Protein AF-A0A5C1ANR0-F1 (afdb_monomer_lite)

Organism: NCBI:txid2598579

Secondary structure (DSSP, 8-state):
---GGG--PPPPS--HHHHHHHHHHHTT----S-TT-HHHHHHHHHHHHHHHHHHHHHTT-GGGT----TTT----PPPTT--HHHHHHHHHTT-----TT-SSPPPHHHHHHHHHHHHHHHHHHHHHHS-TT--TTSPPP---HHHHHHHHHHHHHHGGG--GGGHHHHHHHHH-TTS-HHHHHHHHHHHHHHHHPPPTTTTT-TTS---SS-HHHHHHHHHHHHHHHH--SPSS----PPPPPPPPP----PPP--------------------HHHHHHHHHHHHHHHHHHHT--SS-EE-TTT--EE-HHHHHHHHHHT-TTSSSPPPHHHHHHHHHHHHTPPP-TTB-HHHHHHHHHHHHHHHHHHHHT-TT---HHHHHHHHHHHHHHHHHTT-GGGGGGHHHHHHHHHHHIIIIIHHHHTTTSTT----HHHHHHHHHHS--S---SB----------------

Sequence (471 aa):
MVPLDSFKLTPPGNTSGARTAVINMRDGKSVIIDPNTKKVAKDKQDAMNLFAKSLVYVLTDKVYYTPPDPKKGELRPVPPELTLESLFDAASSFILVPTWGQKQKLNIDQSDYIGGFGEAMDAAIRDILQPKGAKQGDPPPAVPEIMQINAARMLSLAAKSGAPAHYPTILTLLTDPNTDPAILIYAIKAAEGLIGAYNPVWANDVKYATHTIKDAEMVKLVGALDAIVKRTKPYGLPSRAPKPPPPPMPVTPAPSTVDAKNAPPTVGQLQTEMVSKEQQMVVRYYRRAALRAMAQCRYPQFIDAQDGSSVRPLATLAKMAIGDPSITRTPGYDEIAIAVMGLCNLHDYKDVNMDVLFDCVAQGVLNFSGKKTGKPEDHSIPWKVTGSYLITALTDWQKVPNAARYRNKLESLATVLVERVLVPLEKIGTPGFVPNADAVARWREQNPVPELKLFIEAKEPPLKAGFVEPT

Foldseek 3Di:
DDDQPLDDDDAFDDLPVLVVLLVCLQVVNPPCPDPPPPVVVVVNLVSLLRVLLNLLCLLQDCVQPDDPDPVVVDPPPCPPCSHSVNSLVVLLVSQDAQAAPPPDQDDPSNLVSLQSNLLSNLVSLCCQQPNPPQDPPRDPSDRDPSSNLSSLLSLLSSLLSLHQNSLVVLLCLLPPLQRDLSSVLSSLSSLLSNLLGFNSNCSHPLVRRDGSYDLQSVLSSLVSLLCLLLDPFAGNPPPPPPDPPPDPDPPPDDDDDDDDPDDPPPPDPPPPPPQDPVRVVRSLSSNLSSLSSLLSHQEQKGADPPPRRMDGSLVSLLCLLLQPVSRVDGHDLSSLLSSLLSLLNYADDPFFDVLLSLLSNLSSLLVNQVVCVVPLPPLDPVQLVSLVSSLVSLVVSLVRVVCVVVNVLSVQSSCLSNVQASVLSNVRPDPPSDRDSVSSVVSCVVRDDPDNDRTNPPPPDPPDPDPDPDD

Structure (mmCIF, N/CA/C/O backbone):
data_AF-A0A5C1ANR0-F1
#
_entry.id   AF-A0A5C1ANR0-F1
#
loop_
_atom_site.group_PDB
_atom_site.id
_atom_site.type_symbol
_atom_site.label_atom_id
_atom_site.label_alt_id
_atom_site.label_comp_id
_atom_site.label_asym_id
_atom_site.label_entity_id
_atom_site.label_seq_id
_atom_site.pdbx_PDB_ins_code
_atom_site.Cartn_x
_atom_site.Cartn_y
_atom_site.Cartn_z
_atom_site.occupancy
_atom_site.B_iso_or_equiv
_atom_site.auth_seq_id
_atom_site.auth_comp_id
_atom_site.auth_asym_id
_atom_site.auth_atom_id
_atom_site.pdbx_PDB_model_num
ATOM 1 N N . MET A 1 1 ? -28.035 -16.468 0.559 1.00 54.84 1 MET A N 1
ATOM 2 C CA . MET A 1 1 ? -27.955 -15.071 1.031 1.00 54.84 1 MET A CA 1
ATOM 3 C C . MET A 1 1 ? -28.661 -14.983 2.362 1.00 54.84 1 MET A C 1
ATOM 5 O O . MET A 1 1 ? -29.779 -15.470 2.471 1.00 54.84 1 MET A O 1
ATOM 9 N N . VAL A 1 2 ? -27.994 -14.435 3.370 1.00 57.41 2 VAL A N 1
ATOM 10 C CA . VAL A 1 2 ? -28.606 -14.207 4.679 1.00 57.41 2 VAL A CA 1
ATOM 11 C C . VAL A 1 2 ? -29.407 -12.903 4.621 1.00 57.41 2 VAL A C 1
ATOM 13 O O . VAL A 1 2 ? -28.898 -11.933 4.055 1.00 57.41 2 VAL A O 1
ATOM 16 N N . PRO A 1 3 ? -30.653 -12.863 5.134 1.00 66.94 3 PRO A N 1
ATOM 17 C CA . PRO A 1 3 ? -31.443 -11.638 5.143 1.00 66.94 3 PRO A CA 1
ATOM 18 C C . PRO A 1 3 ? -30.701 -10.527 5.884 1.00 66.94 3 PRO A C 1
ATOM 20 O O . PRO A 1 3 ? -30.163 -10.767 6.962 1.00 66.94 3 PRO A O 1
ATOM 23 N N . LEU A 1 4 ? -30.731 -9.297 5.363 1.00 63.00 4 LEU A N 1
ATOM 24 C CA . LEU A 1 4 ? -30.172 -8.133 6.066 1.00 63.00 4 LEU A CA 1
ATOM 25 C C . LEU A 1 4 ? -30.706 -8.055 7.513 1.00 63.00 4 LEU A C 1
ATOM 27 O O . LEU A 1 4 ? -29.977 -7.685 8.427 1.00 63.00 4 LEU A O 1
ATOM 31 N N . ASP A 1 5 ? -31.944 -8.494 7.757 1.00 67.06 5 ASP A N 1
ATOM 32 C CA . ASP A 1 5 ? -32.646 -8.437 9.046 1.00 67.06 5 ASP A CA 1
ATOM 33 C C . ASP A 1 5 ? -32.138 -9.317 10.182 1.00 67.06 5 ASP A C 1
ATOM 35 O O . ASP A 1 5 ? -32.438 -9.012 11.339 1.00 67.06 5 ASP A O 1
ATOM 39 N N . SER A 1 6 ? -31.298 -10.314 9.909 1.00 65.44 6 SER A N 1
ATOM 40 C CA . SER A 1 6 ? -30.774 -11.190 10.963 1.00 65.44 6 SER A CA 1
ATOM 41 C C . SER A 1 6 ? -29.617 -10.588 11.760 1.00 65.44 6 SER A C 1
ATOM 43 O O . SER A 1 6 ? -29.348 -11.052 12.865 1.00 65.44 6 SER A O 1
ATOM 45 N N . PHE A 1 7 ? -28.937 -9.563 11.236 1.00 70.19 7 PHE A N 1
ATOM 46 C CA . PHE A 1 7 ? -27.829 -8.902 11.925 1.00 70.19 7 PHE A CA 1
ATOM 47 C C . PHE A 1 7 ? -28.260 -7.508 12.409 1.00 70.19 7 PHE A C 1
ATOM 49 O O . PHE A 1 7 ? -28.706 -6.668 11.620 1.00 70.19 7 PHE A O 1
ATOM 56 N N . LYS A 1 8 ? -28.171 -7.270 13.725 1.00 68.88 8 LYS A N 1
ATOM 57 C CA . LYS A 1 8 ? -28.501 -5.990 14.368 1.00 68.88 8 LYS A CA 1
ATOM 58 C C . LYS A 1 8 ? -27.279 -5.467 15.111 1.00 68.88 8 LYS A C 1
ATOM 60 O O . LYS A 1 8 ? -26.924 -5.993 16.161 1.00 68.88 8 LYS A O 1
ATOM 65 N N . LEU A 1 9 ? -26.671 -4.412 14.578 1.00 71.69 9 LEU A N 1
ATOM 66 C CA . LEU A 1 9 ? -25.784 -3.566 15.367 1.00 71.69 9 LEU A CA 1
ATOM 67 C C . LEU A 1 9 ? -26.648 -2.639 16.225 1.00 71.69 9 LEU A C 1
ATOM 69 O O . LEU A 1 9 ? -27.634 -2.082 15.745 1.00 71.69 9 LEU A O 1
ATOM 73 N N . THR A 1 10 ? -26.293 -2.477 17.495 1.00 77.38 10 THR A N 1
ATOM 74 C CA . THR A 1 10 ? -26.942 -1.483 18.352 1.00 77.38 10 THR A CA 1
ATOM 75 C C . THR A 1 10 ? -26.420 -0.100 17.960 1.00 77.38 10 THR A C 1
ATOM 77 O O . THR A 1 10 ? -25.198 0.085 17.981 1.00 77.38 10 THR A O 1
ATOM 80 N N . PRO A 1 11 ? -27.288 0.871 17.614 1.00 78.62 11 PRO A N 1
ATOM 81 C CA . PRO A 1 11 ? -26.835 2.224 17.339 1.00 78.62 11 PRO A CA 1
ATOM 82 C C . PRO A 1 11 ? -26.134 2.778 18.588 1.00 78.62 11 PRO A C 1
ATOM 84 O O . PRO A 1 11 ? -26.623 2.583 19.708 1.00 78.62 11 PRO A O 1
ATOM 87 N N . PRO A 1 12 ? -24.983 3.445 18.436 1.00 80.12 12 PRO A N 1
ATOM 88 C CA . PRO A 1 12 ? -24.342 4.100 19.564 1.00 80.12 12 PRO A CA 1
ATOM 89 C C . PRO A 1 12 ? -25.253 5.199 20.126 1.00 80.12 12 PRO A C 1
ATOM 91 O O . PRO A 1 12 ? -26.077 5.765 19.409 1.00 80.12 12 PRO A O 1
ATOM 94 N N . GLY A 1 13 ? -25.109 5.496 21.422 1.00 84.44 13 GLY A N 1
ATOM 95 C CA . GLY A 1 13 ? -25.822 6.600 22.073 1.00 84.44 13 GLY A CA 1
ATOM 96 C C . GLY A 1 13 ? -25.448 7.977 21.501 1.00 84.44 13 GLY A C 1
ATOM 97 O O . GLY A 1 13 ? -24.789 8.084 20.471 1.00 84.44 13 GLY A O 1
ATOM 98 N N . ASN A 1 14 ? -25.837 9.059 22.181 1.00 85.62 14 ASN A N 1
ATOM 99 C CA . ASN A 1 14 ? -25.529 10.423 21.737 1.00 85.62 14 ASN A CA 1
ATOM 100 C C . ASN A 1 14 ? -24.012 10.632 21.529 1.00 85.62 14 ASN A C 1
ATOM 102 O O . ASN A 1 14 ? -23.238 10.625 22.486 1.00 85.62 14 ASN A O 1
ATOM 106 N N . THR A 1 15 ? -23.597 10.839 20.276 1.00 91.12 15 THR A N 1
ATOM 107 C CA . THR A 1 15 ? -22.186 10.947 19.879 1.00 91.12 15 THR A CA 1
ATOM 108 C C . THR A 1 15 ? -21.675 12.380 19.770 1.00 91.12 15 THR A C 1
ATOM 110 O O . THR A 1 15 ? -20.491 12.562 19.499 1.00 91.12 15 THR A O 1
ATOM 113 N N . SER A 1 16 ? -22.500 13.412 19.990 1.00 91.25 16 SER A N 1
ATOM 114 C CA . SER A 1 16 ? -22.083 14.808 19.772 1.00 91.25 16 SER A CA 1
ATOM 115 C C . SER A 1 16 ? -20.912 15.225 20.670 1.00 91.25 16 SER A C 1
ATOM 117 O O . SER A 1 16 ? -19.946 15.822 20.193 1.00 91.25 16 SER A O 1
ATOM 119 N N . GLY A 1 17 ? -20.951 14.840 21.950 1.00 91.88 17 GLY A N 1
ATOM 120 C CA . GLY A 1 17 ? -19.859 15.070 22.898 1.00 91.88 17 GLY A CA 1
ATOM 121 C C . GLY A 1 17 ? -18.591 14.302 22.521 1.00 91.88 17 GLY A C 1
ATOM 122 O O . GLY A 1 17 ? -17.509 14.884 22.472 1.00 91.88 17 GLY A O 1
ATOM 123 N N . ALA A 1 18 ? -18.735 13.021 22.169 1.00 92.94 18 ALA A N 1
ATOM 124 C CA . ALA A 1 18 ? -17.618 12.177 21.746 1.00 92.94 18 ALA A CA 1
ATOM 125 C C . ALA A 1 18 ? -16.954 12.692 20.459 1.00 92.94 18 ALA A C 1
ATOM 127 O O . ALA A 1 18 ? -15.731 12.760 20.384 1.00 92.94 18 ALA A O 1
ATOM 128 N N . ARG A 1 19 ? -17.750 13.140 19.480 1.00 94.81 19 ARG A N 1
ATOM 129 C CA . ARG A 1 19 ? -17.262 13.752 18.240 1.00 94.81 19 ARG A CA 1
ATOM 130 C C . ARG A 1 19 ? -16.450 15.012 18.524 1.00 94.81 19 ARG A C 1
ATOM 132 O O . ARG A 1 19 ? -15.354 15.153 17.992 1.00 94.81 19 ARG A O 1
ATOM 139 N N . THR A 1 20 ? -16.960 15.917 19.359 1.00 94.69 20 THR A N 1
ATOM 140 C CA . THR A 1 20 ? -16.240 17.150 19.723 1.00 94.69 20 THR A CA 1
ATOM 141 C C . THR A 1 20 ? -14.932 16.837 20.449 1.00 94.69 20 THR A C 1
ATOM 143 O O . THR A 1 20 ? -13.899 17.424 20.128 1.00 94.69 20 THR A O 1
ATOM 146 N N . ALA A 1 21 ? -14.943 15.870 21.371 1.00 92.94 21 ALA A N 1
ATOM 147 C CA . ALA A 1 21 ? -13.731 15.414 22.046 1.00 92.94 21 ALA A CA 1
ATOM 148 C C . ALA A 1 21 ? -12.702 14.850 21.049 1.00 92.94 21 ALA A C 1
ATOM 150 O O . ALA A 1 21 ? -11.537 15.240 21.090 1.00 92.94 21 ALA A O 1
ATOM 151 N N . VAL A 1 22 ? -13.134 13.998 20.113 1.00 94.94 22 VAL A N 1
ATOM 152 C CA . VAL A 1 22 ? -12.286 13.435 19.050 1.00 94.94 22 VAL A CA 1
ATOM 153 C C . VAL A 1 22 ? -11.695 14.517 18.146 1.00 94.94 22 VAL A C 1
ATOM 155 O O . VAL A 1 22 ? -10.499 14.479 17.873 1.00 94.94 22 VAL A O 1
ATOM 158 N N . ILE A 1 23 ? -12.482 15.519 17.735 1.00 96.00 23 ILE A N 1
ATOM 159 C CA . ILE A 1 23 ? -11.980 16.655 16.941 1.00 96.00 23 ILE A CA 1
ATOM 160 C C . ILE A 1 23 ? -10.886 17.405 17.706 1.00 96.00 23 ILE A C 1
ATOM 162 O O . ILE A 1 23 ? -9.836 17.699 17.141 1.00 96.00 23 ILE A O 1
ATOM 166 N N . ASN A 1 24 ? -11.101 17.675 18.995 1.00 94.44 24 ASN A N 1
ATOM 167 C CA . ASN A 1 24 ? -10.112 18.368 19.815 1.00 94.44 24 ASN A CA 1
ATOM 168 C C . ASN A 1 24 ? -8.826 17.546 19.991 1.00 94.44 24 ASN A C 1
ATOM 170 O O . ASN A 1 24 ? -7.743 18.125 19.971 1.00 94.44 24 ASN A O 1
ATOM 174 N N . MET A 1 25 ? -8.924 16.220 20.130 1.00 94.44 25 MET A N 1
ATOM 175 C CA . MET A 1 25 ? -7.757 15.329 20.197 1.00 94.44 25 MET A CA 1
ATOM 176 C C . MET A 1 25 ? -6.991 15.301 18.866 1.00 94.44 25 MET A C 1
ATOM 178 O O . MET A 1 25 ? -5.790 15.561 18.851 1.00 94.44 25 MET A O 1
ATOM 182 N N . ARG A 1 26 ? -7.688 15.098 17.739 1.00 95.56 26 ARG A N 1
ATOM 183 C CA . ARG A 1 26 ? -7.109 15.117 16.382 1.00 95.56 26 ARG A CA 1
ATOM 184 C C . ARG A 1 26 ? -6.380 16.429 16.078 1.00 95.56 26 ARG A C 1
ATOM 186 O O . ARG A 1 26 ? -5.295 16.432 15.499 1.00 95.56 26 ARG A O 1
ATOM 193 N N . ASP A 1 27 ? -6.981 17.550 16.459 1.00 94.94 27 ASP A N 1
ATOM 194 C CA . ASP A 1 27 ? -6.435 18.885 16.207 1.00 94.94 27 ASP A CA 1
ATOM 195 C C . ASP A 1 27 ? -5.319 19.274 17.194 1.00 94.94 27 ASP A C 1
ATOM 197 O O . ASP A 1 27 ? -4.778 20.374 17.089 1.00 94.94 27 ASP A O 1
ATOM 201 N N . GLY A 1 28 ? -4.995 18.425 18.179 1.00 92.81 28 GLY A N 1
ATOM 202 C CA . GLY A 1 28 ? -4.027 18.751 19.228 1.00 92.81 28 GLY A CA 1
ATOM 203 C C . GLY A 1 28 ? -4.485 19.889 20.152 1.00 92.81 28 GLY A C 1
ATOM 204 O O . GLY A 1 28 ? -3.656 20.578 20.736 1.00 92.81 28 GLY A O 1
ATOM 205 N N . LYS A 1 29 ? -5.802 20.119 20.255 1.00 92.50 29 LYS A N 1
ATOM 206 C CA . LYS A 1 29 ? -6.445 21.149 21.096 1.00 92.50 29 LYS A CA 1
ATOM 207 C C . LYS A 1 29 ? -6.926 20.610 22.443 1.00 92.50 29 LYS A C 1
ATOM 209 O O . LYS A 1 29 ? -7.490 21.361 23.237 1.00 92.50 29 LYS A O 1
ATOM 214 N N . SER A 1 30 ? -6.777 19.311 22.692 1.00 81.56 30 SER A N 1
ATOM 215 C CA . SER A 1 30 ? -7.108 18.717 23.984 1.00 81.56 30 SER A CA 1
ATOM 216 C C . SER A 1 30 ? -6.219 19.340 25.060 1.00 81.56 30 SER A C 1
ATOM 218 O O . SER A 1 30 ? -5.038 19.029 25.136 1.00 81.56 30 SER A O 1
ATOM 220 N N . VAL A 1 31 ? -6.783 20.193 25.917 1.00 67.69 31 VAL A N 1
ATOM 221 C CA . VAL A 1 31 ? -6.054 20.735 27.070 1.00 67.69 31 VAL A CA 1
ATOM 222 C C . VAL A 1 31 ? -5.672 19.567 27.975 1.00 67.69 31 VAL A C 1
ATOM 224 O O . VAL A 1 31 ? -6.540 18.863 28.494 1.00 67.69 31 VAL A O 1
ATOM 227 N N . ILE A 1 32 ? -4.370 19.335 28.135 1.00 56.47 32 ILE A N 1
ATOM 228 C CA . ILE A 1 32 ? -3.838 18.364 29.087 1.00 56.47 32 ILE A CA 1
ATOM 229 C C . ILE A 1 32 ? -4.116 18.908 30.493 1.00 56.47 32 ILE A C 1
ATOM 231 O O . ILE A 1 32 ? -3.335 19.676 31.049 1.00 56.47 32 ILE A O 1
ATOM 235 N N . ILE A 1 33 ? -5.254 18.534 31.072 1.00 56.12 33 ILE A N 1
ATOM 236 C CA . ILE A 1 33 ? -5.476 18.659 32.511 1.00 56.12 33 ILE A CA 1
ATOM 237 C C . ILE A 1 33 ? -4.876 17.390 33.117 1.00 56.12 33 ILE A C 1
ATOM 239 O O . ILE A 1 33 ? -5.533 16.359 33.123 1.00 56.12 33 ILE A O 1
ATOM 243 N N . ASP A 1 34 ? -3.601 17.469 33.505 1.00 61.12 34 ASP A N 1
ATOM 244 C CA . ASP A 1 34 ? -2.789 16.429 34.162 1.00 61.12 34 ASP A CA 1
ATOM 245 C C . ASP A 1 34 ? -2.954 14.989 33.598 1.00 61.12 34 ASP A C 1
ATOM 247 O O . ASP A 1 34 ? -3.897 14.274 33.970 1.00 61.12 34 ASP A O 1
ATOM 251 N N . PRO A 1 35 ? -2.009 14.498 32.765 1.00 57.88 35 PRO A N 1
ATOM 252 C CA . PRO A 1 35 ? -2.066 13.152 32.187 1.00 57.88 35 PRO A CA 1
ATOM 253 C C . PRO A 1 35 ? -2.139 12.030 33.238 1.00 57.88 35 PRO A C 1
ATOM 255 O O . PRO A 1 35 ? -2.540 10.913 32.913 1.00 57.88 35 PRO A O 1
ATOM 258 N N . ASN A 1 36 ? -1.801 12.309 34.502 1.00 65.75 36 ASN A N 1
ATOM 259 C CA . ASN A 1 36 ? -1.844 11.322 35.580 1.00 65.75 36 ASN A CA 1
ATOM 260 C C . ASN A 1 36 ? -3.258 11.008 36.080 1.00 65.75 36 ASN A C 1
ATOM 262 O O . ASN A 1 36 ? -3.457 10.050 36.838 1.00 65.75 36 ASN A O 1
ATOM 266 N N . THR A 1 37 ? -4.278 11.756 35.654 1.00 79.38 37 THR A N 1
ATOM 267 C CA . THR A 1 37 ? -5.654 11.397 35.992 1.00 79.38 37 THR A CA 1
ATOM 268 C C . THR A 1 37 ? -6.141 10.249 35.107 1.00 79.38 37 THR A C 1
ATOM 270 O O . THR A 1 37 ? -6.668 10.451 34.016 1.00 79.38 37 THR A O 1
ATOM 273 N N . LYS A 1 38 ? -6.058 9.011 35.625 1.00 86.31 38 LYS A N 1
ATOM 274 C CA . LYS A 1 38 ? -6.628 7.785 35.010 1.00 86.31 38 LYS A CA 1
ATOM 275 C C . LYS A 1 38 ? -8.048 7.978 34.455 1.00 86.31 38 LYS A C 1
ATOM 277 O O . LYS A 1 38 ? -8.428 7.332 33.484 1.00 86.31 38 LYS A O 1
ATOM 282 N N . LYS A 1 39 ? -8.829 8.869 35.077 1.00 88.56 39 LYS A N 1
ATOM 283 C CA . LYS A 1 39 ? -10.166 9.262 34.625 1.00 88.56 39 LYS A CA 1
ATOM 284 C C . LYS A 1 39 ? -10.148 9.958 33.257 1.00 88.56 39 LYS A C 1
ATOM 286 O O . LYS A 1 39 ? -10.897 9.542 32.389 1.00 88.56 39 LYS A O 1
ATOM 291 N N . VAL A 1 40 ? -9.281 10.949 33.038 1.00 85.38 40 VAL A N 1
ATOM 292 C CA . VAL A 1 40 ? -9.202 11.691 31.765 1.00 85.38 40 VAL A CA 1
ATOM 293 C C . VAL A 1 40 ? -8.773 10.771 30.625 1.00 85.38 40 VAL A C 1
ATOM 295 O O . VAL A 1 40 ? -9.375 10.805 29.556 1.00 85.38 40 VAL A O 1
ATOM 298 N N . ALA A 1 41 ? -7.780 9.906 30.856 1.00 88.56 41 ALA A N 1
ATOM 299 C CA . ALA A 1 41 ? -7.361 8.911 29.868 1.00 88.56 41 ALA A CA 1
ATOM 300 C C . ALA A 1 41 ? -8.513 7.963 29.489 1.00 88.56 41 ALA A C 1
ATOM 302 O O . ALA A 1 41 ? -8.746 7.704 28.308 1.00 88.56 41 ALA A O 1
ATOM 303 N N . LYS A 1 42 ? -9.282 7.502 30.484 1.00 92.38 42 LYS A N 1
ATOM 304 C CA . LYS A 1 42 ? -10.469 6.676 30.257 1.00 92.38 42 LYS A CA 1
ATOM 305 C C . LYS A 1 42 ? -11.559 7.427 29.489 1.00 92.38 42 LYS A C 1
ATOM 307 O O . LYS A 1 42 ? -12.058 6.892 28.510 1.00 92.38 42 LYS A O 1
ATOM 312 N N . ASP A 1 43 ? -11.883 8.660 29.874 1.00 91.25 43 ASP A N 1
ATOM 313 C CA . ASP A 1 43 ? -12.914 9.471 29.214 1.00 91.25 43 ASP A CA 1
ATOM 314 C C . ASP A 1 43 ? -12.546 9.752 27.741 1.00 91.25 43 ASP A C 1
ATOM 316 O O . ASP A 1 43 ? -13.400 9.669 26.854 1.00 91.25 43 ASP A O 1
ATOM 320 N N . LYS A 1 44 ? -11.259 10.015 27.456 1.00 91.94 44 LYS A N 1
ATOM 321 C CA . LYS A 1 44 ? -10.726 10.128 26.086 1.00 91.94 44 LYS A CA 1
ATOM 322 C C . LYS A 1 44 ? -10.931 8.828 25.301 1.00 91.94 44 LYS A C 1
ATOM 324 O O . LYS A 1 44 ? -11.449 8.867 24.183 1.00 91.94 44 LYS A O 1
ATOM 329 N N . GLN A 1 45 ? -10.565 7.684 25.882 1.00 95.06 45 GLN A N 1
ATOM 330 C CA . GLN A 1 45 ? -10.721 6.382 25.231 1.00 95.06 45 GLN A CA 1
ATOM 331 C C . GLN A 1 45 ? -12.193 6.013 25.013 1.00 95.06 45 GLN A C 1
ATOM 333 O O . GLN A 1 45 ? -12.551 5.521 23.946 1.00 95.06 45 GLN A O 1
ATOM 338 N N . ASP A 1 46 ? -13.068 6.293 25.978 1.00 94.62 46 ASP A N 1
ATOM 339 C CA . ASP A 1 46 ? -14.507 6.051 25.871 1.00 94.62 46 ASP A CA 1
ATOM 340 C C . ASP A 1 46 ? -15.129 6.912 24.757 1.00 94.62 46 ASP A C 1
ATOM 342 O O . ASP A 1 46 ? -15.937 6.410 23.969 1.00 94.62 46 ASP A O 1
ATOM 346 N N . ALA A 1 47 ? -14.698 8.172 24.612 1.00 94.81 47 ALA A N 1
ATOM 347 C CA . ALA A 1 47 ? -15.096 9.028 23.496 1.00 94.81 47 ALA A CA 1
ATOM 348 C C . ALA A 1 47 ? -14.622 8.476 22.139 1.00 94.81 47 ALA A C 1
ATOM 350 O O . ALA A 1 47 ? -15.419 8.403 21.199 1.00 94.81 47 ALA A O 1
ATOM 351 N N . MET A 1 48 ? -13.359 8.041 22.036 1.00 96.88 48 MET A N 1
ATOM 352 C CA . MET A 1 48 ? -12.817 7.416 20.822 1.00 96.88 48 MET A CA 1
ATOM 353 C C . MET A 1 48 ? -13.581 6.137 20.460 1.00 96.88 48 MET A C 1
ATOM 355 O O . MET A 1 48 ? -14.028 5.995 19.324 1.00 96.88 48 MET A O 1
ATOM 359 N N . ASN A 1 49 ? -13.825 5.258 21.434 1.00 96.38 49 ASN A N 1
ATOM 360 C CA . ASN A 1 49 ? -14.588 4.021 21.268 1.00 96.38 49 ASN A CA 1
ATOM 361 C C . ASN A 1 49 ? -16.022 4.280 20.794 1.00 96.38 49 ASN A C 1
ATOM 363 O O . ASN A 1 49 ? -16.494 3.631 19.858 1.00 96.38 49 ASN A O 1
ATOM 367 N N . LEU A 1 50 ? -16.732 5.216 21.433 1.00 95.31 50 LEU A N 1
ATOM 368 C CA . LEU A 1 50 ? -18.110 5.544 21.071 1.00 95.31 50 LEU A CA 1
ATOM 369 C C . LEU A 1 50 ? -18.186 6.126 19.654 1.00 95.31 50 LEU A C 1
ATOM 371 O O . LEU A 1 50 ? -19.050 5.735 18.865 1.00 95.31 50 LEU A O 1
ATOM 375 N N . PHE A 1 51 ? -17.272 7.036 19.317 1.00 96.44 51 PHE A N 1
ATOM 376 C CA . PHE A 1 51 ? -17.271 7.687 18.014 1.00 96.44 51 PHE A CA 1
ATOM 377 C C . PHE A 1 51 ? -16.827 6.747 16.886 1.00 96.44 51 PHE A C 1
ATOM 379 O O . PHE A 1 51 ? -17.494 6.698 15.853 1.00 96.44 51 PHE A O 1
ATOM 386 N N . ALA A 1 52 ? -15.790 5.930 17.094 1.00 96.75 52 ALA A N 1
ATOM 387 C CA . ALA A 1 52 ? -15.356 4.915 16.134 1.00 96.75 52 ALA A CA 1
ATOM 388 C C . ALA A 1 52 ? -16.485 3.924 15.810 1.00 96.75 52 ALA A C 1
ATOM 390 O O . ALA A 1 52 ? -16.807 3.700 14.641 1.00 96.75 52 ALA A O 1
ATOM 391 N N . LYS A 1 53 ? -17.178 3.419 16.843 1.00 95.38 53 LYS A N 1
ATOM 392 C CA . LYS A 1 53 ? -18.375 2.582 16.666 1.00 95.38 53 LYS A CA 1
ATOM 393 C C . LYS A 1 53 ? -19.450 3.285 15.848 1.00 95.38 53 LYS A C 1
ATOM 395 O O . LYS A 1 53 ? -20.072 2.641 15.016 1.00 95.38 53 LYS A O 1
ATOM 400 N N . SER A 1 54 ? -19.655 4.589 16.042 1.00 94.56 54 SER A N 1
ATOM 401 C CA . SER A 1 54 ? -20.633 5.354 15.257 1.00 94.56 54 SER A CA 1
ATOM 402 C C . SER A 1 54 ? -20.264 5.495 13.787 1.00 94.56 54 SER A C 1
ATOM 404 O O . SER A 1 54 ? -21.133 5.313 12.941 1.00 94.56 54 SER A O 1
ATOM 406 N N . LEU A 1 55 ? -18.988 5.725 13.464 1.00 94.31 55 LEU A N 1
ATOM 407 C CA . LEU A 1 55 ? -18.539 5.803 12.073 1.00 94.31 55 LEU A CA 1
ATOM 408 C C . LEU A 1 55 ? -18.726 4.463 11.354 1.00 94.31 55 LEU A C 1
ATOM 410 O O . LEU A 1 55 ? -19.251 4.420 10.244 1.00 94.31 55 LEU A O 1
ATOM 414 N N . VAL A 1 56 ? -18.341 3.362 12.006 1.00 93.75 56 VAL A N 1
ATOM 415 C CA . VAL A 1 56 ? -18.493 2.011 11.446 1.00 93.75 56 VAL A CA 1
ATOM 416 C C . VAL A 1 56 ? -19.970 1.608 11.364 1.00 93.75 56 VAL A C 1
ATOM 418 O O . VAL A 1 56 ? -20.394 1.031 10.363 1.00 93.75 56 VAL A O 1
ATOM 421 N N . TYR A 1 57 ? -20.775 1.951 12.375 1.00 91.06 57 TYR A N 1
ATOM 422 C CA . TYR A 1 57 ? -22.218 1.701 12.389 1.00 91.06 57 TYR A CA 1
ATOM 423 C C . TYR A 1 57 ? -22.914 2.385 11.212 1.00 91.06 57 TYR A C 1
ATOM 425 O O . TYR A 1 57 ? -23.621 1.724 10.462 1.00 91.06 57 TYR A O 1
ATOM 433 N N . VAL A 1 58 ? -22.677 3.685 11.002 1.00 90.06 58 VAL A N 1
ATOM 434 C CA . VAL A 1 58 ? -23.327 4.446 9.921 1.00 90.06 58 VAL A CA 1
ATOM 435 C C . VAL A 1 58 ? -22.982 3.852 8.554 1.00 90.06 58 VAL A C 1
ATOM 437 O O . VAL A 1 58 ? -23.869 3.655 7.732 1.00 90.06 58 VAL A O 1
ATOM 440 N N . LEU A 1 59 ? -21.725 3.458 8.333 1.00 86.19 59 LEU A N 1
ATOM 441 C CA . LEU A 1 59 ? -21.309 2.789 7.096 1.00 86.19 59 LEU A CA 1
ATOM 442 C C . LEU A 1 59 ? -21.884 1.385 6.914 1.00 86.19 59 LEU A C 1
ATOM 444 O O . LEU A 1 59 ? -21.743 0.804 5.843 1.00 86.19 59 LEU A O 1
ATOM 448 N N . THR A 1 60 ? -22.487 0.796 7.935 1.00 82.25 60 THR A N 1
ATOM 449 C CA . THR A 1 60 ? -23.047 -0.555 7.865 1.00 82.25 60 THR A CA 1
ATOM 450 C C . THR A 1 60 ? -24.558 -0.566 8.106 1.00 82.25 60 THR A C 1
ATOM 452 O O . THR A 1 60 ? -25.184 -1.622 8.036 1.00 82.25 60 THR A O 1
ATOM 455 N N . ASP A 1 61 ? -25.174 0.608 8.275 1.00 83.12 61 ASP A N 1
ATOM 456 C CA . ASP A 1 61 ? -26.614 0.758 8.445 1.00 83.12 61 ASP A CA 1
ATOM 457 C C . ASP A 1 61 ? -27.368 0.387 7.156 1.00 83.12 61 ASP A C 1
ATOM 459 O O . ASP A 1 61 ? -27.037 0.805 6.045 1.00 83.12 61 ASP A O 1
ATOM 463 N N . LYS A 1 62 ? -28.434 -0.394 7.315 1.00 76.00 62 LYS A N 1
ATOM 464 C CA . LYS A 1 62 ? -29.300 -0.878 6.235 1.00 76.00 62 LYS A CA 1
ATOM 465 C C . LYS A 1 62 ? -30.009 0.225 5.479 1.00 76.00 62 LYS A C 1
ATOM 467 O O . LYS A 1 62 ? -30.432 -0.024 4.351 1.00 76.00 62 LYS A O 1
ATOM 472 N N . VAL A 1 63 ? -30.160 1.411 6.066 1.00 74.94 63 VAL A N 1
ATOM 473 C CA . VAL A 1 63 ? -30.766 2.564 5.386 1.00 74.94 63 VAL A CA 1
ATOM 474 C C . VAL A 1 63 ? -30.045 2.871 4.069 1.00 74.94 63 VAL A C 1
ATOM 476 O O . VAL A 1 63 ? -30.691 3.284 3.112 1.00 74.94 63 VAL A O 1
ATOM 479 N N . TYR A 1 64 ? -28.747 2.572 3.972 1.00 72.81 64 TYR A N 1
ATOM 480 C CA . TYR A 1 64 ? -27.957 2.774 2.754 1.00 72.81 64 TYR A CA 1
ATOM 481 C C . TYR A 1 64 ? -28.020 1.602 1.758 1.00 72.81 64 TYR A C 1
ATOM 483 O O . TYR A 1 64 ? -27.482 1.707 0.658 1.00 72.81 64 TYR A O 1
ATOM 491 N N . TYR A 1 65 ? -28.671 0.489 2.119 1.00 68.38 65 TYR A N 1
ATOM 492 C CA . TYR A 1 65 ? -28.684 -0.760 1.337 1.00 68.38 65 TYR A CA 1
ATOM 493 C C . TYR A 1 65 ? -30.079 -1.282 1.011 1.00 68.38 65 TYR A C 1
ATOM 495 O O . TYR A 1 65 ? -30.210 -2.181 0.182 1.00 68.38 65 TYR A O 1
ATOM 503 N N . THR A 1 66 ? -31.116 -0.775 1.674 1.00 66.19 66 THR A N 1
ATOM 504 C CA . THR A 1 66 ? -32.480 -1.258 1.468 1.00 66.19 66 THR A CA 1
ATOM 505 C C . THR A 1 66 ? -33.064 -0.526 0.264 1.00 66.19 66 THR A C 1
ATOM 507 O O . THR A 1 66 ? -33.295 0.682 0.364 1.00 66.19 66 THR A O 1
ATOM 510 N N . PRO A 1 67 ? -33.294 -1.205 -0.877 1.00 59.50 67 PRO A N 1
ATOM 511 C CA . PRO A 1 67 ? -34.018 -0.582 -1.969 1.00 59.50 67 PRO A CA 1
ATOM 512 C C . PRO A 1 67 ? -35.401 -0.154 -1.453 1.00 59.50 67 PRO A C 1
ATOM 514 O O . PRO A 1 67 ? -35.987 -0.859 -0.625 1.00 59.50 67 PRO A O 1
ATOM 517 N N . PRO A 1 68 ? -35.912 1.005 -1.890 1.00 60.75 68 PRO A N 1
ATOM 518 C CA . PRO A 1 68 ? -37.195 1.517 -1.427 1.00 60.75 68 PRO A CA 1
ATOM 519 C C . PRO A 1 68 ? -38.289 0.464 -1.627 1.00 60.75 68 PRO A C 1
ATOM 521 O O . PRO A 1 68 ? -38.340 -0.190 -2.669 1.00 60.75 68 PRO A O 1
ATOM 524 N N . ASP A 1 69 ? -39.138 0.279 -0.611 1.00 62.53 69 ASP A N 1
ATOM 525 C CA . ASP A 1 69 ? -40.208 -0.718 -0.641 1.00 62.53 69 ASP A CA 1
ATOM 526 C C . ASP A 1 69 ? -41.177 -0.391 -1.793 1.00 62.53 69 ASP A C 1
ATOM 528 O O . ASP A 1 69 ? -41.886 0.623 -1.723 1.00 62.53 69 ASP A O 1
ATOM 532 N N . PRO A 1 70 ? -41.256 -1.236 -2.841 1.00 58.56 70 PRO A N 1
ATOM 533 C CA . PRO A 1 70 ? -42.100 -0.968 -3.999 1.00 58.56 70 PRO A CA 1
ATOM 534 C C . PRO A 1 70 ? -43.591 -0.906 -3.639 1.00 58.56 70 PRO A C 1
ATOM 536 O O . PRO A 1 70 ? -44.374 -0.354 -4.405 1.00 58.56 70 PRO A O 1
ATOM 539 N N . LYS A 1 71 ? -44.001 -1.440 -2.477 1.00 67.25 71 LYS A N 1
ATOM 540 C CA . LYS A 1 71 ? -45.394 -1.409 -2.010 1.00 67.25 71 LYS A CA 1
ATOM 541 C C . LYS A 1 71 ? -45.751 -0.146 -1.233 1.00 67.25 71 LYS A C 1
ATOM 543 O O . LYS A 1 71 ? -46.930 0.188 -1.167 1.00 67.25 71 LYS A O 1
ATOM 548 N N . LYS A 1 72 ? -44.773 0.546 -0.639 1.00 65.31 72 LYS A N 1
ATOM 549 C CA . LYS A 1 72 ? -45.026 1.782 0.120 1.00 65.31 72 LYS A CA 1
ATOM 550 C C . LYS A 1 72 ? -44.953 3.048 -0.726 1.00 65.31 72 LYS A C 1
ATOM 552 O O . LYS A 1 72 ? -45.353 4.090 -0.226 1.00 65.31 72 LYS A O 1
ATOM 557 N N . GLY A 1 73 ? -44.480 2.978 -1.974 1.00 53.78 73 GLY A N 1
ATOM 558 C CA . GLY A 1 73 ? -44.519 4.085 -2.946 1.00 53.78 73 GLY A CA 1
ATOM 559 C C . GLY A 1 73 ? -43.671 5.317 -2.593 1.00 53.78 73 GLY A C 1
ATOM 560 O O . GLY A 1 73 ? -43.375 6.129 -3.463 1.00 53.78 73 GLY A O 1
ATOM 561 N N . GLU A 1 74 ? -43.225 5.450 -1.348 1.00 50.62 74 GLU A N 1
ATOM 562 C CA . GLU A 1 74 ? -42.337 6.509 -0.903 1.00 50.62 74 GLU A CA 1
ATOM 563 C C . GLU A 1 74 ? -40.888 6.095 -1.159 1.00 50.62 74 GLU A C 1
ATOM 565 O O . GLU A 1 74 ? -40.235 5.439 -0.343 1.00 50.62 74 GLU A O 1
ATOM 570 N N . LEU A 1 75 ? -40.360 6.523 -2.306 1.00 52.62 75 LEU A N 1
ATOM 571 C CA . LEU A 1 75 ? -38.931 6.766 -2.437 1.00 52.62 75 LEU A CA 1
ATOM 572 C C . LEU A 1 75 ? -38.577 7.786 -1.352 1.00 52.62 75 LEU A C 1
ATOM 574 O O . LEU A 1 75 ? -38.792 8.977 -1.555 1.00 52.62 75 LEU A O 1
ATOM 578 N N . ARG A 1 76 ? -38.072 7.362 -0.188 1.00 57.06 76 ARG A N 1
ATOM 579 C CA . ARG A 1 76 ? -37.361 8.312 0.671 1.00 57.06 76 ARG A CA 1
ATOM 580 C C . ARG A 1 76 ? -36.115 8.694 -0.118 1.00 57.06 76 ARG A C 1
ATOM 582 O O . ARG A 1 76 ? -35.270 7.815 -0.305 1.00 57.06 76 ARG A O 1
ATOM 589 N N . PRO A 1 77 ? -36.002 9.926 -0.645 1.00 58.09 77 PRO A N 1
ATOM 590 C CA . PRO A 1 77 ? -34.775 10.318 -1.303 1.00 58.09 77 PRO A CA 1
ATOM 591 C C . PRO A 1 77 ? -33.678 10.193 -0.252 1.00 58.09 77 PRO A C 1
ATOM 593 O O . PRO A 1 77 ? -33.745 10.841 0.794 1.00 58.09 77 PRO A O 1
ATOM 596 N N . VAL A 1 78 ? -32.698 9.321 -0.497 1.00 62.03 78 VAL A N 1
ATOM 597 C CA . VAL A 1 78 ? -31.425 9.436 0.210 1.00 62.03 78 VAL A CA 1
ATOM 598 C C . VAL A 1 78 ? -30.947 10.840 -0.139 1.00 62.03 78 VAL A C 1
ATOM 600 O O . VAL A 1 78 ? -30.828 11.133 -1.335 1.00 62.03 78 VAL A O 1
ATOM 603 N N . PRO A 1 79 ? -30.777 11.747 0.841 1.00 69.75 79 PRO A N 1
ATOM 604 C CA . PRO A 1 79 ? -30.296 13.080 0.535 1.00 69.75 79 PRO A CA 1
ATOM 605 C C . PRO A 1 79 ? -29.021 12.935 -0.302 1.00 69.75 79 PRO A C 1
ATOM 607 O O . PRO A 1 79 ? -28.203 12.074 0.022 1.00 69.75 79 PRO A O 1
ATOM 610 N N . PRO A 1 80 ? -28.830 13.719 -1.373 1.00 71.12 80 PRO A N 1
ATOM 611 C CA . PRO A 1 80 ? -27.657 13.579 -2.242 1.00 71.12 80 PRO A CA 1
ATOM 612 C C . PRO A 1 80 ? -26.327 13.710 -1.475 1.00 71.12 80 PRO A C 1
ATOM 614 O O . PRO A 1 80 ? -25.290 13.242 -1.932 1.00 71.12 80 PRO A O 1
ATOM 617 N N . GLU A 1 81 ? -26.370 14.288 -0.273 1.00 72.88 81 GLU A N 1
ATOM 618 C CA . GLU A 1 81 ? -25.248 14.441 0.655 1.00 72.88 81 GLU A CA 1
ATOM 619 C C . GLU A 1 81 ? -24.932 13.182 1.490 1.00 72.88 81 GLU A C 1
ATOM 621 O O . GLU A 1 81 ? -23.913 13.133 2.172 1.00 72.88 81 GLU A O 1
ATOM 626 N N . LEU A 1 82 ? -25.775 12.149 1.440 1.00 77.62 82 LEU A N 1
ATOM 627 C CA . LEU A 1 82 ? -25.710 10.921 2.244 1.00 77.62 82 LEU A CA 1
ATOM 628 C C . LEU A 1 82 ? -25.391 9.691 1.376 1.00 77.62 82 LEU A C 1
ATOM 630 O O . LEU A 1 82 ? -26.000 8.630 1.512 1.00 77.62 82 LEU A O 1
ATOM 634 N N . THR A 1 83 ? -24.427 9.840 0.468 1.00 86.88 83 THR A N 1
ATOM 635 C CA . THR A 1 83 ? -23.869 8.721 -0.302 1.00 86.88 83 THR A CA 1
ATOM 636 C C . THR A 1 83 ? -22.858 7.945 0.537 1.00 86.88 83 THR A C 1
ATOM 638 O O . THR A 1 83 ? -22.304 8.447 1.514 1.00 86.88 83 THR A O 1
ATOM 641 N N . LEU A 1 84 ? -22.580 6.699 0.157 1.00 87.88 84 LEU A N 1
ATOM 642 C CA . LEU A 1 84 ? -21.554 5.913 0.837 1.00 87.88 84 LEU A CA 1
ATOM 643 C C . LEU A 1 84 ? -20.171 6.580 0.704 1.00 87.88 84 LEU A C 1
ATOM 645 O O . LEU A 1 84 ? -19.374 6.562 1.638 1.00 87.88 84 LEU A O 1
ATOM 649 N N . GLU A 1 85 ? -19.909 7.211 -0.439 1.00 90.19 85 GLU A N 1
ATOM 650 C CA . GLU A 1 85 ? -18.711 8.002 -0.712 1.00 90.19 85 GLU A CA 1
ATOM 651 C C . GLU A 1 85 ? -18.590 9.193 0.244 1.00 90.19 85 GLU A C 1
ATOM 653 O O . GLU A 1 85 ? -17.548 9.335 0.880 1.00 90.19 85 GLU A O 1
ATOM 658 N N . SER A 1 86 ? -19.655 9.983 0.435 1.00 89.94 86 SER A N 1
ATOM 659 C CA . SER A 1 86 ? -19.612 11.125 1.361 1.00 89.94 86 SER A CA 1
ATOM 660 C C . SER A 1 86 ? -19.391 10.692 2.812 1.00 89.94 86 SER A C 1
ATOM 662 O O . SER A 1 86 ? -18.724 11.394 3.573 1.00 89.94 86 SER A O 1
ATOM 664 N N . LEU A 1 87 ? -19.883 9.511 3.201 1.00 91.69 87 LEU A N 1
ATOM 665 C CA . LEU A 1 87 ? -19.615 8.931 4.517 1.00 91.69 87 LEU A CA 1
ATOM 666 C C . LEU A 1 87 ? -18.150 8.506 4.682 1.00 91.69 87 LEU A C 1
ATOM 668 O O . LEU A 1 87 ? -17.562 8.744 5.739 1.00 91.69 87 LEU A O 1
ATOM 672 N N . PHE A 1 88 ? -17.541 7.906 3.654 1.00 94.69 88 PHE A N 1
ATOM 673 C CA . PHE A 1 88 ? -16.109 7.596 3.669 1.00 94.69 88 PHE A CA 1
ATOM 674 C C . PHE A 1 88 ? -15.257 8.867 3.684 1.00 94.69 88 PHE A C 1
ATOM 676 O O . PHE A 1 88 ? -14.280 8.920 4.430 1.00 94.69 88 PHE A O 1
ATOM 683 N N . ASP A 1 89 ? -15.644 9.902 2.938 1.00 93.81 89 ASP A N 1
ATOM 684 C CA . ASP A 1 89 ? -14.966 11.199 2.947 1.00 93.81 89 ASP A CA 1
ATOM 685 C C . ASP A 1 89 ? -15.070 11.861 4.327 1.00 93.81 89 ASP A C 1
ATOM 687 O O . ASP A 1 89 ? -14.063 12.302 4.890 1.00 93.81 89 ASP A O 1
ATOM 691 N N . ALA A 1 90 ? -16.255 11.838 4.942 1.00 92.81 90 ALA A N 1
ATOM 692 C CA . ALA A 1 90 ? -16.458 12.316 6.305 1.00 92.81 90 ALA A CA 1
ATOM 693 C C . ALA A 1 90 ? -15.590 11.545 7.311 1.00 92.81 90 ALA A C 1
ATOM 695 O O . ALA A 1 90 ? -14.904 12.168 8.123 1.00 92.81 90 ALA A O 1
ATOM 696 N N . ALA A 1 91 ? -15.553 10.211 7.236 1.00 95.69 91 ALA A N 1
ATOM 697 C CA . ALA A 1 91 ? -14.694 9.382 8.079 1.00 95.69 91 ALA A CA 1
ATOM 698 C C . ALA A 1 91 ? -13.203 9.675 7.855 1.00 95.69 91 ALA A C 1
ATOM 700 O O . ALA A 1 91 ? -12.440 9.754 8.818 1.00 95.69 91 ALA A O 1
ATOM 701 N N . SER A 1 92 ? -12.795 9.905 6.602 1.00 96.44 92 SER A N 1
ATOM 702 C CA . SER A 1 92 ? -11.404 10.194 6.236 1.00 96.44 92 SER A CA 1
ATOM 703 C C . SER A 1 92 ? -10.875 11.449 6.925 1.00 96.44 92 SER A C 1
ATOM 705 O O . SER A 1 92 ? -9.715 11.484 7.325 1.00 96.44 92 SER A O 1
ATOM 707 N N . SER A 1 93 ? -11.743 12.439 7.164 1.00 96.19 93 SER A N 1
ATOM 708 C CA . SER A 1 93 ? -11.373 13.677 7.853 1.00 96.19 93 SER A CA 1
ATOM 709 C C . SER A 1 93 ? -10.950 13.464 9.314 1.00 96.19 93 SER A C 1
ATOM 711 O O . SER A 1 93 ? -10.301 14.332 9.898 1.00 96.19 93 SER A O 1
ATOM 713 N N . PHE A 1 94 ? -11.287 12.321 9.920 1.00 97.06 94 PHE A N 1
ATOM 714 C CA . PHE A 1 94 ? -10.883 11.961 11.282 1.00 97.06 94 PHE A CA 1
ATOM 715 C C . PHE A 1 94 ? -9.619 11.098 11.331 1.00 97.06 94 PHE A C 1
ATOM 717 O O . PHE A 1 94 ? -9.073 10.890 12.414 1.00 97.06 94 PHE A O 1
ATOM 724 N N . ILE A 1 95 ? -9.131 10.612 10.188 1.00 97.38 95 ILE A N 1
ATOM 725 C CA . ILE A 1 95 ? -7.914 9.807 10.112 1.00 97.38 95 ILE A CA 1
ATOM 726 C C . ILE A 1 95 ? -6.721 10.739 9.924 1.00 97.38 95 ILE A C 1
ATOM 728 O O . ILE A 1 95 ? -6.542 11.349 8.871 1.00 97.38 95 ILE A O 1
ATOM 732 N N . LEU A 1 96 ? -5.889 10.844 10.958 1.00 96.06 96 LEU A N 1
ATOM 733 C CA . LEU A 1 96 ? -4.644 11.595 10.880 1.00 96.06 96 LEU A CA 1
ATOM 734 C C . LEU A 1 96 ? -3.599 10.721 10.179 1.00 96.06 96 LEU A C 1
ATOM 736 O O . LEU A 1 96 ? -3.239 9.672 10.700 1.00 96.06 96 LEU A O 1
ATOM 740 N N . VAL A 1 97 ? -3.138 11.145 8.999 1.00 95.69 97 VAL A N 1
ATOM 741 C CA . VAL A 1 97 ? -2.142 10.423 8.190 1.00 95.69 97 VAL A CA 1
ATOM 742 C C . VAL A 1 97 ? -0.774 11.095 8.350 1.00 95.69 97 VAL A C 1
ATOM 744 O O . VAL A 1 97 ? -0.595 12.216 7.858 1.00 95.69 97 VAL A O 1
ATOM 747 N N . PRO A 1 98 ? 0.202 10.443 9.008 1.00 92.88 98 PRO A N 1
ATOM 748 C CA . PRO A 1 98 ? 1.573 10.936 9.057 1.00 92.88 98 PRO A CA 1
ATOM 749 C C . PRO A 1 98 ? 2.174 10.930 7.649 1.00 92.88 98 PRO A C 1
ATOM 751 O O . PRO A 1 98 ? 2.251 9.880 7.008 1.00 92.88 98 PRO A O 1
ATOM 754 N N . THR A 1 99 ? 2.607 12.090 7.153 1.00 88.62 99 THR A N 1
ATOM 755 C CA . THR A 1 99 ? 3.264 12.192 5.838 1.00 88.62 99 THR A CA 1
ATOM 756 C C . THR A 1 99 ? 4.663 12.776 5.964 1.00 88.62 99 THR A C 1
ATOM 758 O O . THR A 1 99 ? 4.956 13.563 6.865 1.00 88.62 99 THR A O 1
ATOM 761 N N . TRP A 1 100 ? 5.543 12.364 5.054 1.00 82.88 100 TRP A N 1
ATOM 762 C CA . TRP A 1 100 ? 6.910 12.865 4.980 1.00 82.88 100 TRP A CA 1
ATOM 763 C C . TRP A 1 100 ? 6.952 14.367 4.733 1.00 82.88 100 TRP A C 1
ATOM 765 O O . TRP A 1 100 ? 6.205 14.886 3.902 1.00 82.88 100 TRP A O 1
ATOM 775 N N . GLY A 1 101 ? 7.877 15.059 5.397 1.00 79.94 101 GLY A N 1
ATOM 776 C CA . GLY A 1 101 ? 8.117 16.477 5.140 1.00 79.94 101 GLY A CA 1
ATOM 777 C C . GLY A 1 101 ? 6.963 17.386 5.568 1.00 79.94 101 GLY A C 1
ATOM 778 O O . GLY A 1 101 ? 6.893 18.536 5.123 1.00 79.94 101 GLY A O 1
ATOM 779 N N . GLN A 1 102 ? 6.060 16.908 6.434 1.00 82.56 102 GLN A N 1
ATOM 780 C CA . GLN A 1 102 ? 5.080 17.778 7.073 1.00 82.56 102 GLN A CA 1
ATOM 781 C C . GLN A 1 102 ? 5.806 18.864 7.866 1.00 82.56 102 GLN A C 1
ATOM 783 O O . GLN A 1 102 ? 6.534 18.595 8.823 1.00 82.56 102 GLN A O 1
ATOM 788 N N . LYS A 1 103 ? 5.570 20.123 7.468 1.00 82.00 103 LYS A N 1
ATOM 789 C CA . LYS A 1 103 ? 6.156 21.306 8.119 1.00 82.00 103 LYS A CA 1
ATOM 790 C C . LYS A 1 103 ? 5.860 21.338 9.618 1.00 82.00 103 LYS A C 1
ATOM 792 O O . LYS A 1 103 ? 6.696 21.780 10.400 1.00 82.00 103 LYS A O 1
ATOM 797 N N . GLN A 1 104 ? 4.675 20.873 10.006 1.00 84.44 104 GLN A N 1
ATOM 798 C CA . GLN A 1 104 ? 4.269 20.762 11.396 1.00 84.44 104 GLN A CA 1
ATOM 799 C C . GLN A 1 104 ? 4.511 19.334 11.882 1.00 84.44 104 GLN A C 1
ATOM 801 O O . GLN A 1 104 ? 3.902 18.393 11.380 1.00 84.44 104 GLN A O 1
ATOM 806 N N . LYS A 1 105 ? 5.402 19.187 12.869 1.00 85.81 105 LYS A N 1
ATOM 807 C CA . LYS A 1 105 ? 5.544 17.934 13.616 1.00 85.81 105 LYS A CA 1
ATOM 808 C C . LYS A 1 105 ? 4.239 17.655 14.356 1.00 85.81 105 LYS A C 1
ATOM 810 O O . LYS A 1 105 ? 3.684 18.566 14.972 1.00 85.81 105 LYS A O 1
ATOM 815 N N . LEU A 1 106 ? 3.784 16.408 14.302 1.00 90.62 106 LEU A N 1
ATOM 816 C CA . LEU A 1 106 ? 2.670 15.956 15.124 1.00 90.62 106 LEU A CA 1
ATOM 817 C C . LEU A 1 106 ? 3.080 16.048 16.593 1.00 90.62 106 LEU A C 1
ATOM 819 O O . LEU A 1 106 ? 4.203 15.691 16.952 1.00 90.62 106 LEU A O 1
ATOM 823 N N . ASN A 1 107 ? 2.196 16.583 17.430 1.00 90.62 107 ASN A N 1
ATOM 824 C CA . ASN A 1 107 ? 2.450 16.635 18.866 1.00 90.62 107 ASN A CA 1
ATOM 825 C C . ASN A 1 107 ? 2.138 15.277 19.527 1.00 90.62 107 ASN A C 1
ATOM 827 O O . ASN A 1 107 ? 1.615 14.361 18.887 1.00 90.62 107 ASN A O 1
ATOM 831 N N . ILE A 1 108 ? 2.477 15.144 20.812 1.00 87.94 108 ILE A N 1
ATOM 832 C CA . ILE A 1 108 ? 2.266 13.900 21.570 1.00 87.94 108 ILE A CA 1
ATOM 833 C C . ILE A 1 108 ? 0.779 13.519 21.579 1.00 87.94 108 ILE A C 1
ATOM 835 O O . ILE A 1 108 ? 0.460 12.379 21.267 1.00 87.94 108 ILE A O 1
ATOM 839 N N . ASP A 1 109 ? -0.133 14.473 21.802 1.00 88.94 109 ASP A N 1
ATOM 840 C CA . ASP A 1 109 ? -1.580 14.207 21.791 1.00 88.94 109 ASP A CA 1
ATOM 841 C C . ASP A 1 109 ? -2.078 13.661 20.442 1.00 88.94 109 ASP A C 1
ATOM 843 O O . ASP A 1 109 ? -2.957 12.804 20.404 1.00 88.94 109 ASP A O 1
ATOM 847 N N . GLN A 1 110 ? -1.527 14.136 19.324 1.00 93.75 110 GLN A N 1
ATOM 848 C CA . GLN A 1 110 ? -1.854 13.642 17.985 1.00 93.75 110 GLN A CA 1
ATOM 849 C C . GLN A 1 110 ? -1.291 12.241 17.737 1.00 93.75 110 GLN A C 1
ATOM 851 O O . GLN A 1 110 ? -1.937 11.433 17.070 1.00 93.75 110 GLN A O 1
ATOM 856 N N . SER A 1 111 ? -0.111 11.940 18.283 1.00 92.50 111 SER A N 1
ATOM 857 C CA . SER A 1 111 ? 0.457 10.589 18.267 1.00 92.50 111 SER A CA 1
ATOM 858 C C . SER A 1 111 ? -0.394 9.622 19.100 1.00 92.50 111 SER A C 1
ATOM 860 O O . SER A 1 111 ? -0.747 8.544 18.620 1.00 92.50 111 SER A O 1
ATOM 862 N N . ASP A 1 112 ? -0.797 10.032 20.304 1.00 92.06 112 ASP A N 1
ATOM 863 C CA . ASP A 1 112 ? -1.697 9.268 21.173 1.00 92.06 112 ASP A CA 1
ATOM 864 C C . ASP A 1 112 ? -3.069 9.078 20.518 1.00 92.06 112 ASP A C 1
ATOM 866 O O . ASP A 1 112 ? -3.646 7.993 20.581 1.00 92.06 112 ASP A O 1
ATOM 870 N N . TYR A 1 113 ? -3.572 10.104 19.825 1.00 95.88 113 TYR A N 1
ATOM 871 C CA . TYR A 1 113 ? -4.802 10.025 19.045 1.00 95.88 113 TYR A CA 1
ATOM 872 C C . TYR A 1 113 ? -4.708 8.978 17.929 1.00 95.88 113 TYR A C 1
ATOM 874 O O . TYR A 1 113 ? -5.629 8.177 17.791 1.00 95.88 113 TYR A O 1
ATOM 882 N N . ILE A 1 114 ? -3.610 8.937 17.158 1.00 96.62 114 ILE A N 1
ATOM 883 C CA . ILE A 1 114 ? -3.397 7.896 16.136 1.00 96.62 114 ILE A CA 1
ATOM 884 C C . ILE A 1 114 ? -3.505 6.505 16.771 1.00 96.62 114 ILE A C 1
ATOM 886 O O . ILE A 1 114 ? -4.237 5.658 16.259 1.00 96.62 114 ILE A O 1
ATOM 890 N N . GLY A 1 115 ? -2.817 6.280 17.895 1.00 96.12 115 GLY A N 1
ATOM 891 C CA . GLY A 1 115 ? -2.840 5.000 18.604 1.00 96.12 115 GLY A CA 1
ATOM 892 C C . GLY A 1 115 ? -4.229 4.636 19.133 1.00 96.12 115 GLY A C 1
ATOM 893 O O . GLY A 1 115 ? -4.793 3.613 18.742 1.00 96.12 115 GLY A O 1
ATOM 894 N N . GLY A 1 116 ? -4.802 5.488 19.986 1.00 96.62 116 GLY A N 1
ATOM 895 C CA . GLY A 1 116 ? -6.062 5.219 20.684 1.00 96.62 116 GLY A CA 1
ATOM 896 C C . GLY A 1 116 ? -7.284 5.194 19.765 1.00 96.62 116 GLY A C 1
ATOM 897 O O . GLY A 1 116 ? -8.153 4.329 19.910 1.00 96.62 116 GLY A O 1
ATOM 898 N N . PHE A 1 117 ? -7.352 6.097 18.780 1.00 97.94 117 PHE A N 1
ATOM 899 C CA . PHE A 1 117 ? -8.449 6.107 17.812 1.00 97.94 117 PHE A CA 1
ATOM 900 C C . PHE A 1 117 ? -8.306 4.977 16.792 1.00 97.94 117 PHE A C 1
ATOM 902 O O . PHE A 1 117 ? -9.306 4.365 16.421 1.00 97.94 117 PHE A O 1
ATOM 909 N N . GLY A 1 118 ? -7.078 4.647 16.378 1.00 97.94 118 GLY A N 1
ATOM 910 C CA . GLY A 1 118 ? -6.810 3.488 15.530 1.00 97.94 118 GLY A CA 1
ATOM 911 C C . GLY A 1 118 ? -7.217 2.170 16.190 1.00 97.94 118 GLY A C 1
ATOM 912 O O . GLY A 1 118 ? -7.876 1.349 15.555 1.00 97.94 118 GLY A O 1
ATOM 913 N N . GLU A 1 119 ? -6.926 1.995 17.483 1.00 98.06 119 GLU A N 1
ATOM 914 C CA . GLU A 1 119 ? -7.394 0.844 18.267 1.00 98.06 119 GLU A CA 1
ATOM 915 C C . GLU A 1 119 ? -8.925 0.778 18.345 1.00 98.06 119 GLU A C 1
ATOM 917 O O . GLU A 1 119 ? -9.519 -0.271 18.083 1.00 98.06 119 GLU A O 1
ATOM 922 N N . ALA A 1 120 ? -9.577 1.907 18.638 1.00 97.94 120 ALA A N 1
ATOM 923 C CA . ALA A 1 120 ? -11.034 1.998 18.683 1.00 97.94 120 ALA A CA 1
ATOM 924 C C . ALA A 1 120 ? -11.684 1.649 17.328 1.00 97.94 120 ALA A C 1
ATOM 926 O O . ALA A 1 120 ? -12.689 0.931 17.280 1.00 97.94 120 ALA A O 1
ATOM 927 N N . MET A 1 121 ? -11.103 2.136 16.227 1.00 98.12 121 MET A N 1
ATOM 928 C CA . MET A 1 121 ? -11.540 1.840 14.862 1.00 98.12 121 MET A CA 1
ATOM 929 C C . MET A 1 121 ? -11.329 0.366 14.509 1.00 98.12 121 MET A C 1
ATOM 931 O O . MET A 1 121 ? -12.265 -0.262 14.015 1.00 98.12 121 MET A O 1
ATOM 935 N N . ASP A 1 122 ? -10.151 -0.206 14.788 1.00 98.12 122 ASP A N 1
ATOM 936 C CA . ASP A 1 122 ? -9.883 -1.627 14.536 1.00 98.12 122 ASP A CA 1
ATOM 937 C C . ASP A 1 122 ? -10.875 -2.518 15.282 1.00 98.12 122 ASP A C 1
ATOM 939 O O . ASP A 1 122 ? -11.486 -3.397 14.681 1.00 98.12 122 ASP A O 1
ATOM 943 N N . ALA A 1 123 ? -11.109 -2.243 16.568 1.00 96.94 123 ALA A N 1
ATOM 944 C CA . ALA A 1 123 ? -12.047 -3.010 17.376 1.00 96.94 123 ALA A CA 1
ATOM 945 C C . ALA A 1 123 ? -13.467 -2.988 16.786 1.00 96.94 123 ALA A C 1
ATOM 947 O O . ALA A 1 123 ? -14.083 -4.045 16.645 1.00 96.94 123 ALA A O 1
ATOM 948 N N . ALA A 1 124 ? -13.964 -1.809 16.395 1.00 95.81 124 ALA A N 1
ATOM 949 C CA . ALA A 1 124 ? -15.291 -1.663 15.797 1.00 95.81 124 ALA A CA 1
ATOM 950 C C . ALA A 1 124 ? -15.409 -2.368 14.432 1.00 95.81 124 ALA A C 1
ATOM 952 O O . ALA A 1 124 ? -16.436 -2.974 14.136 1.00 95.81 124 ALA A O 1
ATOM 953 N N . ILE A 1 125 ? -14.360 -2.316 13.609 1.00 96.56 125 ILE A N 1
ATOM 954 C CA . ILE A 1 125 ? -14.303 -2.989 12.304 1.00 96.56 125 ILE A CA 1
ATOM 955 C C . ILE A 1 125 ? -14.232 -4.510 12.479 1.00 96.56 125 ILE A C 1
ATOM 957 O O . ILE A 1 125 ? -14.945 -5.259 11.806 1.00 96.56 125 ILE A O 1
ATOM 961 N N . ARG A 1 126 ? -13.376 -4.980 13.389 1.00 95.44 126 ARG A N 1
ATOM 962 C CA . ARG A 1 126 ? -13.150 -6.400 13.658 1.00 95.44 126 ARG A CA 1
ATOM 963 C C . ARG A 1 126 ? -14.396 -7.082 14.204 1.00 95.44 126 ARG A C 1
ATOM 965 O O . ARG A 1 126 ? -14.645 -8.219 13.830 1.00 95.44 126 ARG A O 1
ATOM 972 N N . ASP A 1 127 ? -15.220 -6.397 14.994 1.00 93.00 127 ASP A N 1
ATOM 973 C CA . ASP A 1 127 ? -16.509 -6.939 15.450 1.00 93.00 127 ASP A CA 1
ATOM 974 C C . ASP A 1 127 ? -17.454 -7.301 14.274 1.00 93.00 127 ASP A C 1
ATOM 976 O O . ASP A 1 127 ? -18.337 -8.144 14.440 1.00 93.00 127 ASP A O 1
ATOM 980 N N . ILE A 1 128 ? -17.254 -6.714 13.083 1.00 92.94 128 ILE A N 1
ATOM 981 C CA . ILE A 1 128 ? -18.006 -7.018 11.851 1.00 92.94 128 ILE A CA 1
ATOM 982 C C . ILE A 1 128 ? -17.287 -8.064 10.990 1.00 92.94 128 ILE A C 1
ATOM 984 O O . ILE A 1 128 ? -17.929 -8.975 10.473 1.00 92.94 128 ILE A O 1
ATOM 988 N N . LEU A 1 129 ? -15.967 -7.937 10.818 1.00 93.00 129 LEU A N 1
ATOM 989 C CA . LEU A 1 129 ? -15.178 -8.840 9.966 1.00 93.00 129 LEU A CA 1
ATOM 990 C C . LEU A 1 129 ? -14.891 -10.200 10.619 1.00 93.00 129 LEU A C 1
ATOM 992 O O . LEU A 1 129 ? -14.710 -11.194 9.926 1.00 93.00 129 LEU A O 1
ATOM 996 N N . GLN A 1 130 ? -14.809 -10.236 11.946 1.00 88.81 130 GLN A N 1
ATOM 997 C CA . GLN A 1 130 ? -14.437 -11.396 12.758 1.00 88.81 130 GLN A CA 1
ATOM 998 C C . GLN A 1 130 ? -15.335 -11.451 14.009 1.00 88.81 130 GLN A C 1
ATOM 1000 O O . GLN A 1 130 ? -14.853 -11.280 15.135 1.00 88.81 130 GLN A O 1
ATOM 1005 N N . PRO A 1 131 ? -16.659 -11.635 13.842 1.00 82.75 131 PRO A N 1
ATOM 1006 C CA . PRO A 1 131 ? -17.602 -11.569 14.950 1.00 82.75 131 PRO A CA 1
ATOM 1007 C C . PRO A 1 131 ? -17.248 -12.582 16.046 1.00 82.75 131 PRO A C 1
ATOM 1009 O O . PRO A 1 131 ? -17.043 -13.774 15.792 1.00 82.75 131 PRO A O 1
ATOM 1012 N N . LYS A 1 132 ? -17.188 -12.099 17.293 1.00 78.94 132 LYS A N 1
ATOM 1013 C CA . LYS A 1 132 ? -16.872 -12.922 18.469 1.00 78.94 132 LYS A CA 1
ATOM 1014 C C . LYS A 1 132 ? -17.839 -14.103 18.566 1.00 78.94 132 LYS A C 1
ATOM 1016 O O . LYS A 1 132 ? -19.052 -13.927 18.489 1.00 78.94 132 LYS A O 1
ATOM 1021 N N . GLY A 1 133 ? -17.295 -15.299 18.783 1.00 70.25 133 GLY A N 1
ATOM 1022 C CA . GLY A 1 133 ? -18.074 -16.535 18.913 1.00 70.25 133 GLY A CA 1
ATOM 1023 C C . GLY A 1 133 ? -18.128 -17.395 17.649 1.00 70.25 133 GLY A C 1
ATOM 1024 O O . GLY A 1 133 ? -18.581 -18.532 17.739 1.00 70.25 133 GLY A O 1
ATOM 1025 N N . ALA A 1 134 ? -17.607 -16.919 16.513 1.00 66.94 134 ALA A N 1
ATOM 1026 C CA . ALA A 1 134 ? -17.272 -17.800 15.400 1.00 66.94 134 ALA A CA 1
ATOM 1027 C C . ALA A 1 134 ? -16.120 -18.721 15.837 1.00 66.94 134 ALA A C 1
ATOM 1029 O O . ALA A 1 134 ? -14.965 -18.298 15.913 1.00 66.94 134 ALA A O 1
ATOM 1030 N N . LYS A 1 135 ? -16.426 -19.970 16.209 1.00 63.41 135 LYS A N 1
ATOM 1031 C CA . LYS A 1 135 ? -15.376 -20.972 16.415 1.00 63.41 135 LYS A CA 1
ATOM 1032 C C . LYS A 1 135 ? -14.718 -21.249 15.071 1.00 63.41 135 LYS A C 1
ATOM 1034 O O . LYS A 1 135 ? -15.382 -21.237 14.039 1.00 63.41 135 LYS A O 1
ATOM 1039 N N . GLN A 1 136 ? -13.421 -21.529 15.084 1.00 58.22 136 GLN A N 1
ATOM 1040 C CA . GLN A 1 136 ? -12.701 -21.946 13.887 1.00 58.22 136 GLN A CA 1
ATOM 1041 C C . GLN A 1 136 ? -13.358 -23.221 13.322 1.00 58.22 136 GLN A C 1
ATOM 1043 O O . GLN A 1 136 ? -13.223 -24.293 13.903 1.00 58.22 136 GLN A O 1
ATOM 1048 N N . GLY A 1 137 ? -14.118 -23.078 12.230 1.00 56.41 137 GLY A N 1
ATOM 1049 C CA . GLY A 1 137 ? -14.887 -24.156 11.592 1.00 56.41 137 GLY A CA 1
ATOM 1050 C C . GLY A 1 137 ? -16.414 -24.009 11.650 1.00 56.41 137 GLY A C 1
ATOM 1051 O O . GLY A 1 137 ? -17.088 -24.608 10.814 1.00 56.41 137 GLY A O 1
ATOM 1052 N N . ASP A 1 138 ? -16.961 -23.189 12.553 1.00 59.59 138 ASP A N 1
ATOM 1053 C CA . ASP A 1 138 ? -18.392 -22.864 12.561 1.00 59.59 138 ASP A CA 1
ATOM 1054 C C . ASP A 1 138 ? -18.664 -21.693 11.602 1.00 59.59 138 ASP A C 1
ATOM 1056 O O . ASP A 1 138 ? -17.872 -20.745 11.552 1.00 59.59 138 ASP A O 1
ATOM 1060 N N . PRO A 1 139 ? -19.777 -21.707 10.841 1.00 56.41 139 PRO A N 1
ATOM 1061 C CA . PRO A 1 139 ? -20.144 -20.566 10.019 1.00 56.41 139 PRO A CA 1
ATOM 1062 C C . PRO A 1 139 ? -20.378 -19.360 10.945 1.00 56.41 139 PRO A C 1
ATOM 1064 O O . PRO A 1 139 ? -21.215 -19.450 11.849 1.00 56.41 139 PRO A O 1
ATOM 1067 N N . PRO A 1 140 ? -19.645 -18.244 10.768 1.00 61.44 140 PRO A N 1
ATOM 1068 C CA . PRO A 1 140 ? -19.833 -17.056 11.591 1.00 61.44 140 PRO A CA 1
ATOM 1069 C C . PRO A 1 140 ? -21.302 -16.611 11.546 1.00 61.44 140 PRO A C 1
ATOM 1071 O O . PRO A 1 140 ? -21.970 -16.838 10.526 1.00 61.44 140 PRO A O 1
ATOM 1074 N N . PRO A 1 141 ? -21.829 -15.971 12.616 1.00 68.69 141 PRO A N 1
ATOM 1075 C CA . PRO A 1 141 ? -23.145 -15.350 12.553 1.00 68.69 141 PRO A CA 1
ATOM 1076 C C . PRO A 1 141 ? -23.177 -14.489 11.300 1.00 68.69 141 PRO A C 1
ATOM 1078 O O . PRO A 1 141 ? -22.271 -13.692 11.064 1.00 68.69 141 PRO A O 1
ATOM 1081 N N . ALA A 1 142 ? -24.157 -14.750 10.446 1.00 78.12 142 ALA A N 1
ATOM 1082 C CA . ALA A 1 142 ? -24.060 -14.317 9.072 1.00 78.12 142 ALA A CA 1
ATOM 1083 C C . ALA A 1 142 ? -24.255 -12.801 8.960 1.00 78.12 142 ALA A C 1
ATOM 1085 O O . ALA A 1 142 ? -25.371 -12.286 8.880 1.00 78.12 142 ALA A O 1
ATOM 1086 N N . VAL A 1 143 ? -23.130 -12.093 8.973 1.00 85.44 143 VAL A N 1
ATOM 1087 C CA . VAL A 1 143 ? -23.039 -10.678 8.646 1.00 85.44 143 VAL A CA 1
ATOM 1088 C C . VAL A 1 143 ? -23.277 -10.547 7.140 1.00 85.44 143 VAL A C 1
ATOM 1090 O O . VAL A 1 143 ? -22.594 -11.227 6.368 1.00 85.44 143 VAL A O 1
ATOM 1093 N N . PRO A 1 144 ? -24.213 -9.696 6.689 1.00 87.12 144 PRO A N 1
ATOM 1094 C CA . PRO A 1 144 ? -24.409 -9.431 5.270 1.00 87.12 144 PRO A CA 1
ATOM 1095 C C . PRO A 1 144 ? -23.094 -9.056 4.575 1.00 87.12 144 PRO A C 1
ATOM 1097 O O . PRO A 1 144 ? -22.343 -8.216 5.067 1.00 87.12 144 PRO A O 1
ATOM 1100 N N . GLU A 1 145 ? -22.832 -9.656 3.414 1.00 87.62 145 GLU A N 1
ATOM 1101 C CA . GLU A 1 145 ? -21.581 -9.494 2.653 1.00 87.62 145 GLU A CA 1
ATOM 1102 C C . GLU A 1 145 ? -21.227 -8.018 2.414 1.00 87.62 145 GLU A C 1
ATOM 1104 O O . GLU A 1 145 ? -20.097 -7.595 2.645 1.00 87.62 145 GLU A O 1
ATOM 1109 N N . ILE A 1 146 ? -22.222 -7.195 2.065 1.00 87.75 146 ILE A N 1
ATOM 1110 C CA . ILE A 1 146 ? -22.037 -5.755 1.850 1.00 87.75 146 ILE A CA 1
ATOM 1111 C C . ILE A 1 146 ? -21.515 -5.022 3.097 1.00 87.75 146 ILE A C 1
ATOM 1113 O O . ILE A 1 146 ? -20.674 -4.131 2.981 1.00 87.75 146 ILE A O 1
ATOM 1117 N N . MET A 1 147 ? -21.952 -5.419 4.299 1.00 91.06 147 MET A N 1
ATOM 1118 C CA . MET A 1 147 ? -21.468 -4.831 5.552 1.00 91.06 147 MET A CA 1
ATOM 1119 C C . MET A 1 147 ? -20.007 -5.215 5.801 1.00 91.06 147 MET A C 1
ATOM 1121 O O . MET A 1 147 ? -19.224 -4.368 6.225 1.00 91.06 147 MET A O 1
ATOM 1125 N N . GLN A 1 148 ? -19.621 -6.457 5.487 1.00 92.88 148 GLN A N 1
ATOM 1126 C CA . GLN A 1 148 ? -18.230 -6.904 5.593 1.00 92.88 148 GLN A CA 1
ATOM 1127 C C . GLN A 1 148 ? -17.330 -6.155 4.601 1.00 92.88 148 GLN A C 1
ATOM 1129 O O . GLN A 1 148 ? -16.273 -5.656 4.980 1.00 92.88 148 GLN A O 1
ATOM 1134 N N . ILE A 1 149 ? -17.772 -5.985 3.350 1.00 93.75 149 ILE A N 1
ATOM 1135 C CA . ILE A 1 149 ? -17.037 -5.215 2.336 1.00 93.75 149 ILE A CA 1
ATOM 1136 C C . ILE A 1 149 ? -16.831 -3.765 2.797 1.00 93.75 149 ILE A C 1
ATOM 1138 O O . ILE A 1 149 ? -15.725 -3.234 2.687 1.00 93.75 149 ILE A O 1
ATOM 1142 N N . ASN A 1 150 ? -17.856 -3.118 3.356 1.00 94.62 150 ASN A N 1
ATOM 1143 C CA . ASN A 1 150 ? -17.741 -1.734 3.823 1.00 94.62 150 ASN A CA 1
ATOM 1144 C C . ASN A 1 150 ? -16.894 -1.596 5.092 1.00 94.62 150 ASN A C 1
ATOM 1146 O O . ASN A 1 150 ? -16.123 -0.641 5.201 1.00 94.62 150 ASN A O 1
ATOM 1150 N N . ALA A 1 151 ? -16.939 -2.573 5.998 1.00 95.81 151 ALA A N 1
ATOM 1151 C CA . ALA A 1 151 ? -16.005 -2.647 7.118 1.00 95.81 151 ALA A CA 1
ATOM 1152 C C . ALA A 1 151 ? -14.553 -2.815 6.629 1.00 95.81 151 ALA A C 1
ATOM 1154 O O . ALA A 1 151 ? -13.657 -2.124 7.111 1.00 95.81 151 ALA A O 1
ATOM 1155 N N . ALA A 1 152 ? -14.313 -3.645 5.609 1.00 97.06 152 ALA A N 1
ATOM 1156 C CA . ALA A 1 152 ? -12.991 -3.806 5.003 1.00 97.06 152 ALA A CA 1
ATOM 1157 C C . ALA A 1 152 ? -12.513 -2.523 4.294 1.00 97.06 152 ALA A C 1
ATOM 1159 O O . ALA A 1 152 ? -11.354 -2.127 4.432 1.00 97.06 152 ALA A O 1
ATOM 1160 N N . ARG A 1 153 ? -13.406 -1.805 3.594 1.00 97.25 153 ARG A N 1
ATOM 1161 C CA . ARG A 1 153 ? -13.122 -0.460 3.055 1.00 97.25 153 ARG A CA 1
ATOM 1162 C C . ARG A 1 153 ? -12.706 0.500 4.166 1.00 97.25 153 ARG A C 1
ATOM 1164 O O . ARG A 1 153 ? -11.705 1.199 4.008 1.00 97.25 153 ARG A O 1
ATOM 1171 N N . MET A 1 154 ? -13.424 0.497 5.289 1.00 97.44 154 MET A N 1
ATOM 1172 C CA . MET A 1 154 ? -13.092 1.328 6.443 1.00 97.44 154 MET A CA 1
ATOM 1173 C C . MET A 1 154 ? -11.735 0.955 7.048 1.00 97.44 154 MET A C 1
ATOM 1175 O O . MET A 1 154 ? -10.960 1.851 7.366 1.00 97.44 154 MET A O 1
ATOM 1179 N N . LEU A 1 155 ? -11.393 -0.338 7.113 1.00 98.31 155 LEU A N 1
ATOM 1180 C CA . LEU A 1 155 ? -10.061 -0.796 7.528 1.00 98.31 155 LEU A CA 1
ATOM 1181 C C . LEU A 1 155 ? -8.970 -0.209 6.635 1.00 98.31 155 LEU A C 1
ATOM 1183 O O . LEU A 1 155 ? -7.981 0.319 7.134 1.00 98.31 155 LEU A O 1
ATOM 1187 N N . SER A 1 156 ? -9.175 -0.240 5.314 1.00 98.19 156 SER A N 1
ATOM 1188 C CA . SER A 1 156 ? -8.214 0.323 4.360 1.00 98.19 156 SER A CA 1
ATOM 1189 C C . SER A 1 156 ? -8.028 1.836 4.499 1.00 98.19 156 SER A C 1
ATOM 1191 O O . SER A 1 156 ? -6.960 2.358 4.186 1.00 98.19 156 SER A O 1
ATOM 1193 N N . LEU A 1 157 ? -9.053 2.542 4.983 1.00 97.75 157 LEU A N 1
ATOM 1194 C CA . LEU A 1 157 ? -8.984 3.968 5.272 1.00 97.75 157 LEU A CA 1
ATOM 1195 C C . LEU A 1 157 ? -8.281 4.232 6.610 1.00 97.75 157 LEU A C 1
ATOM 1197 O O . LEU A 1 157 ? -7.348 5.029 6.650 1.00 97.75 157 LEU A O 1
ATOM 1201 N N . ALA A 1 158 ? -8.692 3.540 7.675 1.00 98.06 158 ALA A N 1
ATOM 1202 C CA . ALA A 1 158 ? -8.157 3.704 9.025 1.00 98.06 158 ALA A CA 1
ATOM 1203 C C . ALA A 1 158 ? -6.667 3.340 9.111 1.00 98.06 158 ALA A C 1
ATOM 1205 O O . ALA A 1 158 ? -5.886 4.072 9.721 1.00 98.06 158 ALA A O 1
ATOM 1206 N N . ALA A 1 159 ? -6.246 2.284 8.407 1.00 98.31 159 ALA A N 1
ATOM 1207 C CA . ALA A 1 159 ? -4.863 1.817 8.380 1.00 98.31 159 ALA A CA 1
ATOM 1208 C C . ALA A 1 159 ? -3.860 2.851 7.839 1.00 98.31 159 ALA A C 1
ATOM 1210 O O . ALA A 1 159 ? -2.686 2.789 8.192 1.00 98.31 159 ALA A O 1
ATOM 1211 N N . LYS A 1 160 ? -4.308 3.849 7.060 1.00 97.88 160 LYS A N 1
ATOM 1212 C CA . LYS A 1 160 ? -3.453 4.965 6.609 1.00 97.88 160 LYS A CA 1
ATOM 1213 C C . LYS A 1 160 ? -2.914 5.819 7.757 1.00 97.88 160 LYS A C 1
ATOM 1215 O O . LYS A 1 160 ? -1.928 6.521 7.567 1.00 97.88 160 LYS A O 1
ATOM 1220 N N . SER A 1 161 ? -3.547 5.779 8.930 1.00 97.44 161 SER A N 1
ATOM 1221 C CA . SER A 1 161 ? -3.016 6.435 10.132 1.00 97.44 161 SER A CA 1
ATOM 1222 C C . SER A 1 161 ? -1.692 5.840 10.605 1.00 97.44 161 SER A C 1
ATOM 1224 O O . SER A 1 161 ? -0.948 6.488 11.335 1.00 97.44 161 SER A O 1
ATOM 1226 N N . GLY A 1 162 ? -1.404 4.596 10.212 1.00 96.88 162 GLY A N 1
ATOM 1227 C CA . GLY A 1 162 ? -0.280 3.838 10.731 1.00 96.88 162 GLY A CA 1
ATOM 1228 C C . GLY A 1 162 ? -0.520 3.226 12.106 1.00 96.88 162 GLY A C 1
ATOM 1229 O O . GLY A 1 162 ? 0.421 2.682 12.673 1.00 96.88 162 GLY A O 1
ATOM 1230 N N . ALA A 1 163 ? -1.726 3.291 12.672 1.00 97.50 163 ALA A N 1
ATOM 1231 C CA . ALA A 1 163 ? -1.970 2.751 14.005 1.00 97.50 163 ALA A CA 1
ATOM 1232 C C . ALA A 1 163 ? -1.653 1.237 14.078 1.00 97.50 163 ALA A C 1
ATOM 1234 O O . ALA A 1 163 ? -2.265 0.453 13.340 1.00 97.50 163 ALA A O 1
ATOM 1235 N N . PRO A 1 164 ? -0.752 0.791 14.980 1.00 97.56 164 PRO A N 1
ATOM 1236 C CA . PRO A 1 164 ? -0.348 -0.615 15.059 1.00 97.56 164 PRO A CA 1
ATOM 1237 C C . PRO A 1 164 ? -1.484 -1.592 15.360 1.00 97.56 164 PRO A C 1
ATOM 1239 O O . PRO A 1 164 ? -1.421 -2.754 14.968 1.00 97.56 164 PRO A O 1
ATOM 1242 N N . ALA A 1 165 ? -2.561 -1.120 15.992 1.00 97.88 165 ALA A N 1
ATOM 1243 C CA . ALA A 1 165 ? -3.730 -1.935 16.302 1.00 97.88 165 ALA A CA 1
ATOM 1244 C C . ALA A 1 165 ? -4.371 -2.597 15.067 1.00 97.88 165 ALA A C 1
ATOM 1246 O O . ALA A 1 165 ? -5.000 -3.640 15.207 1.00 97.88 165 ALA A O 1
ATOM 1247 N N . HIS A 1 166 ? -4.181 -2.045 13.862 1.00 98.44 166 HIS A N 1
ATOM 1248 C CA . HIS A 1 166 ? -4.708 -2.627 12.624 1.00 98.44 166 HIS A CA 1
ATOM 1249 C C . HIS A 1 166 ? -3.952 -3.876 12.148 1.00 98.44 166 HIS A C 1
ATOM 1251 O O . HIS A 1 166 ? -4.504 -4.685 11.396 1.00 98.44 166 HIS A O 1
ATOM 1257 N N . TYR A 1 167 ? -2.691 -4.052 12.560 1.00 98.31 167 TYR A N 1
ATOM 1258 C CA . TYR A 1 167 ? -1.824 -5.122 12.061 1.00 98.31 167 TYR A CA 1
ATOM 1259 C C . TYR A 1 167 ? -2.416 -6.535 12.240 1.00 98.31 167 TYR A C 1
ATOM 1261 O O . TYR A 1 167 ? -2.470 -7.264 11.244 1.00 98.31 167 TYR A O 1
ATOM 1269 N N . PRO A 1 168 ? -2.908 -6.949 13.429 1.00 97.94 168 PRO A N 1
ATOM 1270 C CA . PRO A 1 168 ? -3.402 -8.312 13.628 1.00 97.94 168 PRO A CA 1
ATOM 1271 C C . PRO A 1 168 ? -4.605 -8.643 12.738 1.00 97.94 168 PRO A C 1
ATOM 1273 O O . PRO A 1 168 ? -4.672 -9.729 12.157 1.00 97.94 168 PRO A O 1
ATOM 1276 N N . THR A 1 169 ? -5.535 -7.695 12.589 1.00 98.06 169 THR A N 1
ATOM 1277 C CA . THR A 1 169 ? -6.722 -7.849 11.739 1.00 98.06 169 THR A CA 1
ATOM 1278 C C . THR A 1 169 ? -6.316 -8.000 10.275 1.00 98.06 169 THR A C 1
ATOM 1280 O O . THR A 1 169 ? -6.755 -8.938 9.608 1.00 98.06 169 THR A O 1
ATOM 1283 N N . ILE A 1 170 ? -5.417 -7.139 9.783 1.00 98.38 170 ILE A N 1
ATOM 1284 C CA . ILE A 1 170 ? -4.910 -7.204 8.406 1.00 98.38 170 ILE A CA 1
ATOM 1285 C C . ILE A 1 170 ? -4.181 -8.529 8.159 1.00 98.38 170 ILE A C 1
ATOM 1287 O O . ILE A 1 170 ? -4.489 -9.215 7.186 1.00 98.38 170 ILE A O 1
ATOM 1291 N N . LEU A 1 171 ? -3.253 -8.922 9.038 1.00 98.12 171 LEU A N 1
ATOM 1292 C CA . LEU A 1 171 ? -2.490 -10.160 8.878 1.00 98.12 171 LEU A CA 1
ATOM 1293 C C . LEU A 1 171 ? -3.411 -11.382 8.816 1.00 98.12 171 LEU A C 1
ATOM 1295 O O . LEU A 1 171 ? -3.230 -12.243 7.955 1.00 98.12 171 LEU A O 1
ATOM 1299 N N . THR A 1 172 ? -4.420 -11.432 9.687 1.00 96.44 172 THR A N 1
ATOM 1300 C CA . THR A 1 172 ? -5.414 -12.513 9.696 1.00 96.44 172 THR A CA 1
ATOM 1301 C C . THR A 1 172 ? -6.122 -12.607 8.344 1.00 96.44 172 THR A C 1
ATOM 1303 O O . THR A 1 172 ? -6.166 -13.678 7.749 1.00 96.44 172 THR A O 1
ATOM 1306 N N . LEU A 1 173 ? -6.592 -11.480 7.799 1.00 95.88 173 LEU A N 1
ATOM 1307 C CA . LEU A 1 173 ? -7.293 -11.452 6.510 1.00 95.88 173 LEU A CA 1
ATOM 1308 C C . LEU A 1 173 ? -6.385 -11.818 5.325 1.00 95.88 173 LEU A C 1
ATOM 1310 O O . LEU A 1 173 ? -6.842 -12.450 4.375 1.00 95.88 173 LEU A O 1
ATOM 1314 N N . LEU A 1 174 ? -5.107 -11.431 5.352 1.00 96.81 174 LEU A N 1
ATOM 1315 C CA . LEU A 1 174 ? -4.164 -11.762 4.277 1.00 96.81 174 LEU A CA 1
ATOM 1316 C C . LEU A 1 174 ? -3.735 -13.237 4.289 1.00 96.81 174 LEU A C 1
ATOM 1318 O O . LEU A 1 174 ? -3.421 -13.789 3.231 1.00 96.81 174 LEU A O 1
ATOM 1322 N N . THR A 1 175 ? -3.678 -13.852 5.473 1.00 95.88 175 THR A N 1
ATOM 1323 C CA . THR A 1 175 ? -3.178 -15.223 5.660 1.00 95.88 175 THR A CA 1
ATOM 1324 C C . THR A 1 175 ? -4.280 -16.276 5.642 1.00 95.88 175 THR A C 1
ATOM 1326 O O . THR A 1 175 ? -3.997 -17.419 5.278 1.00 95.88 175 THR A O 1
ATOM 1329 N N . ASP A 1 176 ? -5.528 -15.915 5.955 1.00 92.00 176 ASP A N 1
ATOM 1330 C CA . ASP A 1 176 ? -6.661 -16.831 5.850 1.00 92.00 176 ASP A CA 1
ATOM 1331 C C . ASP A 1 176 ? -6.965 -17.154 4.370 1.00 92.00 176 ASP A C 1
ATOM 1333 O O . ASP A 1 176 ? -7.333 -16.269 3.587 1.00 92.00 176 ASP A O 1
ATOM 1337 N N . PRO A 1 177 ? -6.825 -18.426 3.939 1.00 89.81 177 PRO A N 1
ATOM 1338 C CA . PRO A 1 177 ? -7.130 -18.826 2.568 1.00 89.81 177 PRO A CA 1
ATOM 1339 C C . PRO A 1 177 ? -8.616 -18.683 2.207 1.00 89.81 177 PRO A C 1
ATOM 1341 O O . PRO A 1 177 ? -8.933 -18.712 1.014 1.00 89.81 177 PRO A O 1
ATOM 1344 N N . ASN A 1 178 ? -9.495 -18.542 3.204 1.00 88.31 178 ASN A N 1
ATOM 1345 C CA . ASN A 1 178 ? -10.942 -18.418 3.051 1.00 88.31 178 ASN A CA 1
ATOM 1346 C C . ASN A 1 178 ? -11.433 -16.967 3.065 1.00 88.31 178 ASN A C 1
ATOM 1348 O O . ASN A 1 178 ? -12.635 -16.753 2.916 1.00 88.31 178 ASN A O 1
ATOM 1352 N N . THR A 1 179 ? -10.544 -15.979 3.221 1.00 90.69 179 THR A N 1
ATOM 1353 C CA . THR A 1 179 ? -10.935 -14.570 3.127 1.00 90.69 179 THR A CA 1
ATOM 1354 C C . THR A 1 179 ? -11.625 -14.311 1.796 1.00 90.69 179 THR A C 1
ATOM 1356 O O . THR A 1 179 ? -11.087 -14.633 0.728 1.00 90.69 179 THR A O 1
ATOM 1359 N N . ASP A 1 180 ? -12.807 -13.698 1.866 1.00 90.50 180 ASP A N 1
ATOM 1360 C CA . ASP A 1 180 ? -13.569 -13.326 0.683 1.00 90.50 180 ASP A CA 1
ATOM 1361 C C . ASP A 1 180 ? -12.698 -12.471 -0.262 1.00 90.50 180 ASP A C 1
ATOM 1363 O O . ASP A 1 180 ? -12.059 -11.512 0.191 1.00 90.50 180 ASP A O 1
ATOM 1367 N N . PRO A 1 181 ? -12.651 -12.773 -1.572 1.00 91.31 181 PRO A N 1
ATOM 1368 C CA . PRO A 1 181 ? -11.883 -11.999 -2.542 1.00 91.31 181 PRO A CA 1
ATOM 1369 C C . PRO A 1 181 ? -12.142 -10.475 -2.485 1.00 91.31 181 PRO A C 1
ATOM 1371 O O . PRO A 1 181 ? -11.201 -9.681 -2.631 1.00 91.31 181 PRO A O 1
ATOM 1374 N N . ALA A 1 182 ? -13.385 -10.045 -2.259 1.00 91.44 182 ALA A N 1
ATOM 1375 C CA . ALA A 1 182 ? -13.755 -8.638 -2.134 1.00 91.44 182 ALA A CA 1
ATOM 1376 C C . ALA A 1 182 ? -13.225 -8.006 -0.838 1.00 91.44 182 ALA A C 1
ATOM 1378 O O . ALA A 1 182 ? -12.837 -6.840 -0.842 1.00 91.44 182 ALA A O 1
ATOM 1379 N N . ILE A 1 183 ? -13.130 -8.765 0.256 1.00 95.31 183 ILE A N 1
ATOM 1380 C CA . ILE A 1 183 ? -12.512 -8.307 1.512 1.00 95.31 183 ILE A CA 1
ATOM 1381 C C . ILE A 1 183 ? -10.988 -8.257 1.366 1.00 95.31 183 ILE A C 1
ATOM 1383 O O . ILE A 1 183 ? -10.351 -7.281 1.772 1.00 95.31 183 ILE A O 1
ATOM 1387 N N . LEU A 1 184 ? -10.399 -9.268 0.725 1.00 95.94 184 LEU A N 1
ATOM 1388 C CA . LEU A 1 184 ? -8.955 -9.406 0.567 1.00 95.94 184 LEU A CA 1
ATOM 1389 C C . LEU A 1 184 ? -8.321 -8.203 -0.137 1.00 95.94 184 LEU A C 1
ATOM 1391 O O . LEU A 1 184 ? -7.257 -7.744 0.274 1.00 95.94 184 LEU A O 1
ATOM 1395 N N . ILE A 1 185 ? -8.956 -7.655 -1.180 1.00 97.25 185 ILE A N 1
ATOM 1396 C CA . ILE A 1 185 ? -8.398 -6.480 -1.867 1.00 97.25 185 ILE A CA 1
ATOM 1397 C C . ILE A 1 185 ? -8.287 -5.275 -0.926 1.00 97.25 185 ILE A C 1
ATOM 1399 O O . ILE A 1 185 ? -7.306 -4.533 -0.986 1.00 97.25 185 ILE A O 1
ATOM 1403 N N . TYR A 1 186 ? -9.257 -5.085 -0.032 1.00 98.19 186 TYR A N 1
ATOM 1404 C CA . TYR A 1 186 ? -9.206 -4.005 0.946 1.00 98.19 186 TYR A CA 1
ATOM 1405 C C . TYR A 1 186 ? -8.252 -4.313 2.098 1.00 98.19 186 TYR A C 1
ATOM 1407 O O . TYR A 1 186 ? -7.603 -3.389 2.575 1.00 98.19 186 TYR A O 1
ATOM 1415 N N . ALA A 1 187 ? -8.071 -5.582 2.473 1.00 98.31 187 ALA A N 1
ATOM 1416 C CA . ALA A 1 187 ? -7.012 -5.985 3.399 1.00 98.31 187 ALA A CA 1
ATOM 1417 C C . ALA A 1 187 ? -5.615 -5.667 2.834 1.00 98.31 187 ALA A C 1
ATOM 1419 O O . ALA A 1 187 ? -4.771 -5.129 3.546 1.00 98.31 187 ALA A O 1
ATOM 1420 N N . ILE A 1 188 ? -5.382 -5.899 1.536 1.00 98.56 188 ILE A N 1
ATOM 1421 C CA . ILE A 1 188 ? -4.123 -5.518 0.875 1.00 98.56 188 ILE A CA 1
ATOM 1422 C C . ILE A 1 188 ? -3.949 -3.992 0.859 1.00 98.56 188 ILE A C 1
ATOM 1424 O O . ILE A 1 188 ? -2.865 -3.501 1.161 1.00 98.56 188 ILE A O 1
ATOM 1428 N N . LYS A 1 189 ? -5.009 -3.227 0.565 1.00 98.44 189 LYS A N 1
ATOM 1429 C CA . LYS A 1 189 ? -4.966 -1.753 0.642 1.00 98.44 189 LYS A CA 1
ATOM 1430 C C . LYS A 1 189 ? -4.748 -1.238 2.068 1.00 98.44 189 LYS A C 1
ATOM 1432 O O . LYS A 1 189 ? -4.114 -0.206 2.255 1.00 98.44 189 LYS A O 1
ATOM 1437 N N . ALA A 1 190 ? -5.269 -1.938 3.071 1.00 98.56 190 ALA A N 1
ATOM 1438 C CA . ALA A 1 190 ? -5.005 -1.626 4.467 1.00 98.56 190 ALA A CA 1
ATOM 1439 C C . ALA A 1 190 ? -3.531 -1.875 4.812 1.00 98.56 190 ALA A C 1
ATOM 1441 O O . ALA A 1 190 ? -2.907 -1.018 5.430 1.00 98.56 190 ALA A O 1
ATOM 1442 N N . ALA A 1 191 ? -2.949 -2.984 4.341 1.00 98.62 191 ALA A N 1
ATOM 1443 C CA . ALA A 1 191 ? -1.516 -3.240 4.473 1.00 98.62 191 ALA A CA 1
ATOM 1444 C C . ALA A 1 191 ? -0.674 -2.158 3.778 1.00 98.62 191 ALA A C 1
ATOM 1446 O O . ALA A 1 191 ? 0.292 -1.686 4.363 1.00 98.62 191 ALA A O 1
ATOM 1447 N N . GLU A 1 192 ? -1.065 -1.718 2.576 1.00 98.38 192 GLU A N 1
ATOM 1448 C CA . GLU A 1 192 ? -0.431 -0.594 1.868 1.00 98.38 192 GLU A CA 1
ATOM 1449 C C . GLU A 1 192 ? -0.420 0.680 2.724 1.00 98.38 192 GLU A C 1
ATOM 1451 O O . GLU A 1 192 ? 0.633 1.290 2.899 1.00 98.38 192 GLU A O 1
ATOM 1456 N N . GLY A 1 193 ? -1.567 1.055 3.301 1.00 97.88 193 GLY A N 1
ATOM 1457 C CA . GLY A 1 193 ? -1.676 2.224 4.177 1.00 97.88 193 GLY A CA 1
ATOM 1458 C C . GLY A 1 193 ? -0.849 2.102 5.459 1.00 97.88 193 GLY A C 1
ATOM 1459 O O . GLY A 1 193 ? -0.166 3.053 5.830 1.00 97.88 193 GLY A O 1
ATOM 1460 N N . LEU A 1 194 ? -0.873 0.930 6.102 1.00 97.81 194 LEU A N 1
ATOM 1461 C CA . LEU A 1 194 ? -0.156 0.678 7.353 1.00 97.81 194 LEU A CA 1
ATOM 1462 C C . LEU A 1 194 ? 1.364 0.677 7.152 1.00 97.81 194 LEU A C 1
ATOM 1464 O O . LEU A 1 194 ? 2.086 1.316 7.911 1.00 97.81 194 LEU A O 1
ATOM 1468 N N . ILE A 1 195 ? 1.848 0.002 6.105 1.00 97.25 195 ILE A N 1
ATOM 1469 C CA . ILE A 1 195 ? 3.271 -0.026 5.739 1.00 97.25 195 ILE A CA 1
ATOM 1470 C C . ILE A 1 195 ? 3.733 1.371 5.309 1.00 97.25 195 ILE A C 1
ATOM 1472 O O . ILE A 1 195 ? 4.819 1.806 5.681 1.00 97.25 195 ILE A O 1
ATOM 1476 N N . GLY A 1 196 ? 2.914 2.094 4.546 1.00 95.56 196 GLY A N 1
ATOM 1477 C CA . GLY A 1 196 ? 3.240 3.435 4.063 1.00 95.56 196 GLY A CA 1
ATOM 1478 C C . GLY A 1 196 ? 3.208 4.527 5.130 1.00 95.56 196 GLY A C 1
ATOM 1479 O O . GLY A 1 196 ? 3.652 5.643 4.861 1.00 95.56 196 GLY A O 1
ATOM 1480 N N . ALA A 1 197 ? 2.732 4.260 6.343 1.00 95.19 197 ALA A N 1
ATOM 1481 C CA . ALA A 1 197 ? 2.699 5.274 7.387 1.00 95.19 197 ALA A CA 1
ATOM 1482 C C . ALA A 1 197 ? 4.105 5.588 7.931 1.00 95.19 197 ALA A C 1
ATOM 1484 O O . ALA A 1 197 ? 4.965 4.715 8.084 1.00 95.19 197 ALA A O 1
ATOM 1485 N N . TYR A 1 198 ? 4.367 6.867 8.201 1.00 91.56 198 TYR A N 1
ATOM 1486 C CA . TYR A 1 198 ? 5.562 7.295 8.931 1.00 91.56 198 TYR A CA 1
ATOM 1487 C C . TYR A 1 198 ? 5.310 7.209 10.427 1.00 91.56 198 TYR A C 1
ATOM 1489 O O . TYR A 1 198 ? 4.222 7.551 10.887 1.00 91.56 198 TYR A O 1
ATOM 1497 N N . ASN A 1 199 ? 6.330 6.832 11.197 1.00 89.94 199 ASN A N 1
ATOM 1498 C CA . ASN A 1 199 ? 6.278 7.022 12.636 1.00 89.94 199 ASN A CA 1
ATOM 1499 C C . ASN A 1 199 ? 6.072 8.521 12.944 1.00 89.94 199 ASN A C 1
ATOM 1501 O O . ASN A 1 199 ? 6.942 9.323 12.592 1.00 89.94 199 ASN A O 1
ATOM 1505 N N . PRO A 1 200 ? 4.952 8.925 13.578 1.00 86.81 200 PRO A N 1
ATOM 1506 C CA . PRO A 1 200 ? 4.615 10.334 13.775 1.00 86.81 200 PRO A CA 1
ATOM 1507 C C . PRO A 1 200 ? 5.659 11.082 14.616 1.00 86.81 200 PRO A C 1
ATOM 1509 O O . PRO A 1 200 ? 5.867 12.276 14.406 1.00 86.81 200 PRO A O 1
ATOM 1512 N N . VAL A 1 201 ? 6.367 10.377 15.506 1.00 84.12 201 VAL A N 1
ATOM 1513 C CA . VAL A 1 201 ? 7.423 10.942 16.362 1.00 84.12 201 VAL A CA 1
ATOM 1514 C C . VAL A 1 201 ? 8.670 11.302 15.547 1.00 84.12 201 VAL A C 1
ATOM 1516 O O . VAL A 1 201 ? 9.323 12.313 15.807 1.00 84.12 201 VAL A O 1
ATOM 1519 N N . TRP A 1 202 ? 8.976 10.511 14.516 1.00 80.81 202 TRP A N 1
ATOM 1520 C CA . TRP A 1 202 ? 10.226 10.590 13.752 1.00 80.81 202 TRP A CA 1
ATOM 1521 C C . TRP A 1 202 ? 10.035 10.984 12.282 1.00 80.81 202 TRP A C 1
ATOM 1523 O O . TRP A 1 202 ? 10.993 10.972 11.514 1.00 80.81 202 TRP A O 1
ATOM 1533 N N . ALA A 1 203 ? 8.826 11.382 11.876 1.00 74.81 203 ALA A N 1
ATOM 1534 C CA . ALA A 1 203 ? 8.464 11.632 10.475 1.00 74.81 203 ALA A CA 1
ATOM 1535 C C . ALA A 1 203 ? 9.306 12.713 9.768 1.00 74.81 203 ALA A C 1
ATOM 1537 O O . ALA A 1 203 ? 9.304 12.777 8.544 1.00 74.81 203 ALA A O 1
ATOM 1538 N N . ASN A 1 204 ? 10.025 13.552 10.520 1.00 72.06 204 ASN A N 1
ATOM 1539 C CA . ASN A 1 204 ? 10.892 14.607 9.990 1.00 72.06 204 ASN A CA 1
ATOM 1540 C C . ASN A 1 204 ? 12.394 14.313 10.146 1.00 72.06 204 ASN A C 1
ATOM 1542 O O . ASN A 1 204 ? 13.212 15.167 9.809 1.00 72.06 204 ASN A O 1
ATOM 1546 N N . ASP A 1 205 ? 12.771 13.136 10.652 1.00 75.00 205 ASP A N 1
ATOM 1547 C CA . ASP A 1 205 ? 14.168 12.716 10.739 1.00 75.00 205 ASP A CA 1
ATOM 1548 C C . ASP A 1 205 ? 14.463 11.626 9.701 1.00 75.00 205 ASP A C 1
ATOM 1550 O O . ASP A 1 205 ? 14.040 10.480 9.835 1.00 75.00 205 ASP A O 1
ATOM 1554 N N . VAL A 1 206 ? 15.230 11.981 8.664 1.00 65.62 206 VAL A N 1
ATOM 1555 C CA . VAL A 1 206 ? 15.651 11.061 7.586 1.00 65.62 206 VAL A CA 1
ATOM 1556 C C . VAL A 1 206 ? 16.368 9.835 8.147 1.00 65.62 206 VAL A C 1
ATOM 1558 O O . VAL A 1 206 ? 16.266 8.744 7.589 1.00 65.62 206 VAL A O 1
ATOM 1561 N N . LYS A 1 207 ? 17.089 10.006 9.259 1.00 69.50 207 LYS A N 1
ATOM 1562 C CA . LYS A 1 207 ? 17.883 8.955 9.887 1.00 69.50 207 LYS A CA 1
ATOM 1563 C C . LYS A 1 207 ? 17.016 7.959 10.658 1.00 69.50 207 LYS A C 1
ATOM 1565 O O . LYS A 1 207 ? 17.408 6.801 10.776 1.00 69.50 207 LYS A O 1
ATOM 1570 N N . TYR A 1 208 ? 15.854 8.391 11.150 1.00 67.81 208 TYR A N 1
ATOM 1571 C CA . TYR A 1 208 ? 14.964 7.592 12.001 1.00 67.81 208 TYR A CA 1
ATOM 1572 C C . TYR A 1 208 ? 13.556 7.433 11.421 1.00 67.81 208 TYR A C 1
ATOM 1574 O O . TYR A 1 208 ? 12.627 7.152 12.178 1.00 67.81 208 TYR A O 1
ATOM 1582 N N . ALA A 1 209 ? 13.389 7.599 10.104 1.00 68.56 209 ALA A N 1
ATOM 1583 C CA . ALA A 1 209 ? 12.119 7.463 9.387 1.00 68.56 209 ALA A CA 1
ATOM 1584 C C . ALA A 1 209 ? 11.603 6.009 9.396 1.00 68.56 209 ALA A C 1
ATOM 1586 O O . ALA A 1 209 ? 11.537 5.335 8.370 1.00 68.56 209 ALA A O 1
ATOM 1587 N N . THR A 1 210 ? 11.250 5.538 10.585 1.00 85.19 210 THR A N 1
ATOM 1588 C CA . THR A 1 210 ? 10.761 4.202 10.888 1.00 85.19 210 THR A CA 1
ATOM 1589 C C . THR A 1 210 ? 9.297 4.073 10.492 1.00 85.19 210 THR A C 1
ATOM 1591 O O . THR A 1 210 ? 8.561 5.060 10.353 1.00 85.19 210 THR A O 1
ATOM 1594 N N . HIS A 1 211 ? 8.873 2.831 10.290 1.00 90.69 211 HIS A N 1
ATOM 1595 C CA . HIS A 1 211 ? 7.458 2.502 10.200 1.00 90.69 211 HIS A CA 1
ATOM 1596 C C . HIS A 1 211 ? 6.816 2.616 11.590 1.00 90.69 211 HIS A C 1
ATOM 1598 O O . HIS A 1 211 ? 7.498 2.573 12.615 1.00 90.69 211 HIS A O 1
ATOM 1604 N N . THR A 1 212 ? 5.501 2.807 11.636 1.00 92.31 212 THR A N 1
ATOM 1605 C CA . THR A 1 212 ? 4.750 2.850 12.900 1.00 92.31 212 THR A CA 1
ATOM 1606 C C . THR A 1 212 ? 4.638 1.483 13.570 1.00 92.31 212 THR A C 1
ATOM 1608 O O . THR A 1 212 ? 4.586 1.409 14.796 1.00 92.31 212 THR A O 1
ATOM 1611 N N . ILE A 1 213 ? 4.592 0.409 12.778 1.00 95.25 213 ILE A N 1
ATOM 1612 C CA . ILE A 1 213 ? 4.587 -0.976 13.260 1.00 95.25 213 ILE A CA 1
ATOM 1613 C C . ILE A 1 213 ? 6.004 -1.513 13.430 1.00 95.25 213 ILE A C 1
ATOM 1615 O O . ILE A 1 213 ? 6.939 -1.055 12.772 1.00 95.25 213 ILE A O 1
ATOM 1619 N N . LYS A 1 214 ? 6.160 -2.485 14.331 1.00 94.94 214 LYS A N 1
ATOM 1620 C CA . LYS A 1 214 ? 7.471 -3.035 14.697 1.00 94.94 214 LYS A CA 1
ATOM 1621 C C . LYS A 1 214 ? 8.035 -3.907 13.577 1.00 94.94 214 LYS A C 1
ATOM 1623 O O . LYS A 1 214 ? 7.280 -4.540 12.843 1.00 94.94 214 LYS A O 1
ATOM 1628 N N . ASP A 1 215 ? 9.357 -4.050 13.518 1.00 93.88 215 ASP A N 1
ATOM 1629 C CA . ASP A 1 215 ? 10.016 -4.881 12.499 1.00 93.88 215 ASP A CA 1
ATOM 1630 C C . ASP A 1 215 ? 9.538 -6.345 12.518 1.00 93.88 215 ASP A C 1
ATOM 1632 O O . ASP A 1 215 ? 9.280 -6.915 11.463 1.00 93.88 215 ASP A O 1
ATOM 1636 N N . ALA A 1 216 ? 9.305 -6.931 13.697 1.00 95.81 216 ALA A N 1
ATOM 1637 C CA . ALA A 1 216 ? 8.729 -8.276 13.837 1.00 95.81 216 ALA A CA 1
ATOM 1638 C C . ALA A 1 216 ? 7.340 -8.414 13.174 1.00 95.81 216 ALA A C 1
ATOM 1640 O O . ALA A 1 216 ? 6.990 -9.442 12.589 1.00 95.81 216 ALA A O 1
ATOM 1641 N N . GLU A 1 217 ? 6.530 -7.357 13.246 1.00 97.06 217 GLU A N 1
ATOM 1642 C CA . GLU A 1 217 ? 5.205 -7.291 12.625 1.00 97.06 217 GLU A CA 1
ATOM 1643 C C . GLU A 1 217 ? 5.334 -7.042 11.117 1.00 97.06 217 GLU A C 1
ATOM 1645 O O . GLU A 1 217 ? 4.647 -7.685 10.320 1.00 97.06 217 GLU A O 1
ATOM 1650 N N . MET A 1 218 ? 6.284 -6.191 10.709 1.00 97.00 218 MET A N 1
ATOM 1651 C CA . MET A 1 218 ? 6.646 -5.976 9.307 1.00 97.00 218 MET A CA 1
ATOM 1652 C C . MET A 1 218 ? 7.092 -7.270 8.626 1.00 97.00 218 MET A C 1
ATOM 1654 O O . MET A 1 218 ? 6.650 -7.536 7.509 1.00 97.00 218 MET A O 1
ATOM 1658 N N . VAL A 1 219 ? 7.907 -8.101 9.288 1.00 97.19 219 VAL A N 1
ATOM 1659 C CA . VAL A 1 219 ? 8.358 -9.389 8.740 1.00 97.19 219 VAL A CA 1
ATOM 1660 C C . VAL A 1 219 ? 7.169 -10.265 8.355 1.00 97.19 219 VAL A C 1
ATOM 1662 O O . VAL A 1 219 ? 7.091 -10.758 7.227 1.00 97.19 219 VAL A O 1
ATOM 1665 N N . LYS A 1 220 ? 6.196 -10.396 9.259 1.00 97.94 220 LYS A N 1
ATOM 1666 C CA . LYS A 1 220 ? 4.992 -11.211 9.049 1.00 97.94 220 LYS A CA 1
ATOM 1667 C C . LYS A 1 220 ? 4.067 -10.603 7.998 1.00 97.94 220 LYS A C 1
ATOM 1669 O O . LYS A 1 220 ? 3.587 -11.318 7.119 1.00 97.94 220 LYS A O 1
ATOM 1674 N N . LEU A 1 221 ? 3.845 -9.289 8.048 1.00 98.25 221 LEU A N 1
ATOM 1675 C CA . LEU A 1 221 ? 2.945 -8.597 7.127 1.00 98.25 221 LEU A CA 1
ATOM 1676 C C . LEU A 1 221 ? 3.482 -8.599 5.689 1.00 98.25 221 LEU A C 1
ATOM 1678 O O . LEU A 1 221 ? 2.768 -8.966 4.755 1.00 98.25 221 LEU A O 1
ATOM 1682 N N . VAL A 1 222 ? 4.752 -8.239 5.501 1.00 98.00 222 VAL A N 1
ATOM 1683 C CA . VAL A 1 222 ? 5.404 -8.249 4.185 1.00 98.00 222 VAL A CA 1
ATOM 1684 C C . VAL A 1 222 ? 5.602 -9.684 3.695 1.00 98.00 222 VAL A C 1
ATOM 1686 O O . VAL A 1 222 ? 5.441 -9.938 2.504 1.00 98.00 222 VAL A O 1
ATOM 1689 N N . GLY A 1 223 ? 5.868 -10.642 4.590 1.00 98.06 223 GLY A N 1
ATOM 1690 C CA . GLY A 1 223 ? 5.902 -12.067 4.252 1.00 98.06 223 GLY A CA 1
ATOM 1691 C C . GLY A 1 223 ? 4.563 -12.572 3.706 1.00 98.06 223 GLY A C 1
ATOM 1692 O O . GLY A 1 223 ? 4.533 -13.282 2.699 1.00 98.06 223 GLY A O 1
ATOM 1693 N N . ALA A 1 224 ? 3.444 -12.143 4.300 1.00 98.19 224 ALA A N 1
ATOM 1694 C CA . ALA A 1 224 ? 2.112 -12.446 3.784 1.00 98.19 224 ALA A CA 1
ATOM 1695 C C . ALA A 1 224 ? 1.897 -11.847 2.383 1.00 98.19 224 ALA A C 1
ATOM 1697 O O . ALA A 1 224 ? 1.442 -12.558 1.489 1.00 98.19 224 ALA A O 1
ATOM 1698 N N . LEU A 1 225 ? 2.282 -10.583 2.154 1.00 98.25 225 LEU A N 1
ATOM 1699 C CA . LEU A 1 225 ? 2.204 -9.933 0.835 1.00 98.25 225 LEU A CA 1
ATOM 1700 C C . LEU A 1 225 ? 3.068 -10.638 -0.222 1.00 98.25 225 LEU A C 1
ATOM 1702 O O . LEU A 1 225 ? 2.611 -10.862 -1.342 1.00 98.25 225 LEU A O 1
ATOM 1706 N N . ASP A 1 226 ? 4.286 -11.038 0.134 1.00 97.25 226 ASP A N 1
ATOM 1707 C CA . ASP A 1 226 ? 5.187 -11.788 -0.742 1.00 97.25 226 ASP A CA 1
ATOM 1708 C C . ASP A 1 226 ? 4.590 -13.152 -1.136 1.00 97.25 226 ASP A C 1
ATOM 1710 O O . ASP A 1 226 ? 4.659 -13.557 -2.302 1.00 97.25 226 ASP A O 1
ATOM 1714 N N . ALA A 1 227 ? 3.895 -13.823 -0.210 1.00 96.62 227 ALA A N 1
ATOM 1715 C CA . ALA A 1 227 ? 3.139 -15.034 -0.519 1.00 96.62 227 ALA A CA 1
ATOM 1716 C C . ALA A 1 227 ? 2.005 -14.773 -1.530 1.00 96.62 227 ALA A C 1
ATOM 1718 O O . ALA A 1 227 ? 1.804 -15.591 -2.431 1.00 96.62 227 ALA A O 1
ATOM 1719 N N . ILE A 1 228 ? 1.311 -13.626 -1.453 1.00 96.25 228 ILE A N 1
ATOM 1720 C CA . ILE A 1 228 ? 0.313 -13.209 -2.462 1.00 96.25 228 ILE A CA 1
ATOM 1721 C C . ILE A 1 228 ? 0.980 -13.010 -3.826 1.00 96.25 228 ILE A C 1
ATOM 1723 O O . ILE A 1 228 ? 0.464 -13.488 -4.837 1.00 96.25 228 ILE A O 1
ATOM 1727 N N . VAL A 1 229 ? 2.137 -12.340 -3.865 1.00 96.31 229 VAL A N 1
ATOM 1728 C CA . VAL A 1 229 ? 2.876 -12.069 -5.109 1.00 96.31 229 VAL A CA 1
ATOM 1729 C C . VAL A 1 229 ? 3.310 -13.361 -5.803 1.00 96.31 229 VAL A C 1
ATOM 1731 O O . VAL A 1 229 ? 3.223 -13.467 -7.029 1.00 96.31 229 VAL A O 1
ATOM 1734 N N . LYS A 1 230 ? 3.740 -14.360 -5.027 1.00 94.69 230 LYS A N 1
ATOM 1735 C CA . LYS A 1 230 ? 4.205 -15.665 -5.527 1.00 94.69 230 LYS A CA 1
ATOM 1736 C C . LYS A 1 230 ? 3.070 -16.646 -5.841 1.00 94.69 230 LYS A C 1
ATOM 1738 O O . LYS A 1 230 ? 3.310 -17.689 -6.459 1.00 94.69 230 LYS A O 1
ATOM 1743 N N . ARG A 1 231 ? 1.837 -16.335 -5.434 1.00 92.38 231 ARG A N 1
ATOM 1744 C CA . ARG A 1 231 ? 0.686 -17.234 -5.541 1.00 92.38 231 ARG A CA 1
ATOM 1745 C C . ARG A 1 231 ? 0.336 -17.543 -6.999 1.00 92.38 231 ARG A C 1
ATOM 1747 O O . ARG A 1 231 ? 0.175 -16.659 -7.835 1.00 92.38 231 ARG A O 1
ATOM 1754 N N . THR A 1 232 ? 0.133 -18.826 -7.292 1.00 88.50 232 THR A N 1
ATOM 1755 C CA . THR A 1 232 ? -0.291 -19.307 -8.621 1.00 88.50 232 THR A CA 1
ATOM 1756 C C . THR A 1 232 ? -1.793 -19.539 -8.721 1.00 88.50 232 THR A C 1
ATOM 1758 O O . THR A 1 232 ? -2.380 -19.381 -9.795 1.00 88.50 232 THR A O 1
ATOM 1761 N N . LYS A 1 233 ? -2.429 -19.912 -7.608 1.00 87.81 233 LYS A N 1
ATOM 1762 C CA . LYS A 1 233 ? -3.854 -20.241 -7.542 1.00 87.81 233 LYS A CA 1
ATOM 1763 C C . LYS A 1 233 ? -4.684 -19.009 -7.153 1.00 87.81 233 LYS A C 1
ATOM 1765 O O . LYS A 1 233 ? -4.278 -18.289 -6.241 1.00 87.81 233 LYS A O 1
ATOM 1770 N N . PRO A 1 234 ? -5.837 -18.761 -7.793 1.00 84.75 234 PRO A N 1
ATOM 1771 C CA . PRO A 1 234 ? -6.737 -17.676 -7.396 1.00 84.75 234 PRO A CA 1
ATOM 1772 C C . PRO A 1 234 ? -7.248 -17.853 -5.955 1.00 84.75 234 PRO A C 1
ATOM 1774 O O . PRO A 1 234 ? -7.235 -18.954 -5.399 1.00 84.75 234 PRO A O 1
ATOM 1777 N N . TYR A 1 235 ? -7.666 -16.746 -5.343 1.00 82.06 235 TYR A N 1
ATOM 1778 C CA . TYR A 1 235 ? -8.345 -16.735 -4.045 1.00 82.06 235 TYR A CA 1
ATOM 1779 C C . TYR A 1 235 ? -9.816 -17.119 -4.194 1.00 82.06 235 TYR A C 1
ATOM 1781 O O . TYR A 1 235 ? -10.396 -16.913 -5.260 1.00 82.06 235 TYR A O 1
ATOM 1789 N N . GLY A 1 236 ? -10.409 -17.656 -3.125 1.00 68.38 236 GLY A N 1
ATOM 1790 C CA . GLY A 1 236 ? -11.859 -17.819 -3.007 1.00 68.38 236 GLY A CA 1
ATOM 1791 C C . GLY A 1 236 ? -12.511 -18.801 -3.980 1.00 68.38 236 GLY A C 1
ATOM 1792 O O . GLY A 1 236 ? -13.733 -18.901 -3.996 1.00 68.38 236 GLY A O 1
ATOM 1793 N N . LEU A 1 237 ? -11.745 -19.559 -4.774 1.00 65.31 237 LEU A N 1
ATOM 1794 C CA . LEU A 1 237 ? -12.319 -20.751 -5.381 1.00 65.31 237 LEU A CA 1
ATOM 1795 C C . LEU A 1 237 ? -12.502 -21.760 -4.252 1.00 65.31 237 LEU A C 1
ATOM 1797 O O . LEU A 1 237 ? -11.483 -22.173 -3.682 1.00 65.31 237 LEU A O 1
ATOM 1801 N N . PRO A 1 238 ? -13.744 -22.162 -3.913 1.00 58.25 238 PRO A N 1
ATOM 1802 C CA . PRO A 1 238 ? -13.915 -23.305 -3.041 1.00 58.25 238 PRO A CA 1
ATOM 1803 C C . PRO A 1 238 ? -13.103 -24.418 -3.684 1.00 58.25 238 PRO A C 1
ATOM 1805 O O . PRO A 1 238 ? -13.266 -24.683 -4.879 1.00 58.25 238 PRO A O 1
ATOM 1808 N N . SER A 1 239 ? -12.177 -25.004 -2.921 1.00 55.53 239 SER A N 1
ATOM 1809 C CA . SER A 1 239 ? -11.562 -26.264 -3.314 1.00 55.53 239 SER A CA 1
ATOM 1810 C C . SER A 1 239 ? -12.739 -27.195 -3.527 1.00 55.53 239 SER A C 1
ATOM 1812 O O . SER A 1 239 ? -13.372 -27.622 -2.561 1.00 55.53 239 SER A O 1
ATOM 1814 N N . ARG A 1 240 ? -13.163 -27.348 -4.785 1.00 51.41 240 ARG A N 1
ATOM 1815 C CA . ARG A 1 240 ? -14.356 -28.108 -5.110 1.00 51.41 240 ARG A CA 1
ATOM 1816 C C . ARG A 1 240 ? -13.968 -29.503 -4.680 1.00 51.41 240 ARG A C 1
ATOM 1818 O O . ARG A 1 240 ? -13.085 -30.086 -5.309 1.00 51.41 240 ARG A O 1
ATOM 1825 N N . ALA A 1 241 ? -14.519 -29.955 -3.550 1.00 56.66 241 ALA A N 1
ATOM 1826 C CA . ALA A 1 241 ? -14.189 -31.260 -3.005 1.00 56.66 241 ALA A CA 1
ATOM 1827 C C . ALA A 1 241 ? -14.273 -32.236 -4.180 1.00 56.66 241 ALA A C 1
ATOM 1829 O O . ALA A 1 241 ? -15.259 -32.142 -4.930 1.00 56.66 241 ALA A O 1
ATOM 1830 N N . PRO A 1 242 ? -13.217 -33.037 -4.429 1.00 60.41 242 PRO A N 1
ATOM 1831 C CA . PRO A 1 242 ? -13.156 -33.885 -5.605 1.00 60.41 242 PRO A CA 1
ATOM 1832 C C . PRO A 1 242 ? -14.489 -34.606 -5.692 1.00 60.41 242 PRO A C 1
ATOM 1834 O O . PRO A 1 242 ? -14.914 -35.237 -4.721 1.00 60.41 242 PRO A O 1
ATOM 1837 N N . LYS A 1 243 ? -15.207 -34.374 -6.800 1.00 64.88 243 LYS A N 1
ATOM 1838 C CA . LYS A 1 243 ? -16.541 -34.940 -6.993 1.00 64.88 243 LYS A CA 1
ATOM 1839 C C . LYS A 1 243 ? -16.372 -36.434 -6.708 1.00 64.88 243 LYS A C 1
ATOM 1841 O O . LYS A 1 243 ? -15.463 -37.009 -7.316 1.00 64.88 243 LYS A O 1
ATOM 1846 N N . PRO A 1 244 ? -17.124 -37.029 -5.758 1.00 77.50 244 PRO A N 1
ATOM 1847 C CA . PRO A 1 244 ? -16.945 -38.436 -5.436 1.00 77.50 244 PRO A CA 1
ATOM 1848 C C . PRO A 1 244 ? -16.948 -39.206 -6.757 1.00 77.50 244 PRO A C 1
ATOM 1850 O O . PRO A 1 244 ? -17.753 -38.850 -7.633 1.00 77.50 244 PRO A O 1
ATOM 1853 N N . PRO A 1 245 ? -15.995 -40.142 -6.952 1.00 81.12 245 PRO A N 1
ATOM 1854 C CA . PRO A 1 245 ? -15.867 -40.846 -8.215 1.00 81.12 245 PRO A CA 1
ATOM 1855 C C . PRO A 1 245 ? -17.259 -41.330 -8.616 1.00 81.12 245 PRO A C 1
ATOM 1857 O O . PRO A 1 245 ? -17.993 -41.807 -7.740 1.00 81.12 245 PRO A O 1
ATOM 1860 N N . PRO A 1 246 ? -17.673 -41.118 -9.881 1.00 78.75 246 PRO A N 1
ATOM 1861 C CA . PRO A 1 246 ? -18.987 -41.556 -10.318 1.00 78.75 246 PRO A CA 1
ATOM 1862 C C . PRO A 1 246 ? -19.155 -43.017 -9.891 1.00 78.75 246 PRO A C 1
ATOM 1864 O O . PRO A 1 246 ? -18.189 -43.780 -10.020 1.00 78.75 246 PRO A O 1
ATOM 1867 N N . PRO A 1 247 ? -20.317 -43.396 -9.320 1.00 82.25 247 PRO A N 1
ATOM 1868 C CA . PRO A 1 247 ? -20.539 -44.772 -8.907 1.00 82.25 247 PRO A CA 1
ATOM 1869 C C . PRO A 1 247 ? -20.155 -45.681 -10.077 1.00 82.25 247 PRO A C 1
ATOM 1871 O O . PRO A 1 247 ? -20.477 -45.326 -11.219 1.00 82.25 247 PRO A O 1
ATOM 1874 N N . PRO A 1 248 ? -19.412 -46.777 -9.825 1.00 79.69 248 PRO A N 1
ATOM 1875 C CA . PRO A 1 248 ? -18.947 -47.655 -10.886 1.00 79.69 248 PRO A CA 1
ATOM 1876 C C . PRO A 1 248 ? -20.145 -47.986 -11.767 1.00 79.69 248 PRO A C 1
ATOM 1878 O O . PRO A 1 248 ? -21.153 -48.503 -11.279 1.00 79.69 248 PRO A O 1
ATOM 1881 N N . MET A 1 249 ? -20.073 -47.587 -13.040 1.00 76.00 249 MET A N 1
ATOM 1882 C CA . MET A 1 249 ? -21.143 -47.896 -13.979 1.00 76.00 249 MET A CA 1
ATOM 1883 C C . MET A 1 249 ? -21.344 -49.416 -13.955 1.00 76.00 249 MET A C 1
ATOM 1885 O O . MET A 1 249 ? -20.340 -50.135 -13.904 1.00 76.00 249 MET A O 1
ATOM 1889 N N . PRO A 1 250 ? -22.597 -49.914 -13.957 1.00 75.88 250 PRO A N 1
ATOM 1890 C CA . PRO A 1 250 ? -22.869 -51.341 -14.024 1.00 75.88 250 PRO A CA 1
ATOM 1891 C C . PRO A 1 250 ? -22.067 -51.924 -15.178 1.00 75.88 250 PRO A C 1
ATOM 1893 O O . PRO A 1 250 ? -22.281 -51.557 -16.336 1.00 75.88 250 PRO A O 1
ATOM 1896 N N . VAL A 1 251 ? -21.091 -52.765 -14.841 1.00 68.12 251 VAL A N 1
ATOM 1897 C CA . VAL A 1 251 ? -20.219 -53.405 -15.818 1.00 68.12 251 VAL A CA 1
ATOM 1898 C C . VAL A 1 251 ? -21.131 -54.268 -16.671 1.00 68.12 251 VAL A C 1
ATOM 1900 O O . VAL A 1 251 ? -21.590 -55.321 -16.237 1.00 68.12 251 VAL A O 1
ATOM 1903 N N . THR A 1 252 ? -21.469 -53.789 -17.864 1.00 65.50 252 THR A N 1
ATOM 1904 C CA . THR A 1 252 ? -22.100 -54.638 -18.863 1.00 65.50 252 THR A CA 1
ATOM 1905 C C . THR A 1 252 ? -21.010 -55.627 -19.271 1.00 65.50 252 THR A C 1
ATOM 1907 O O . THR A 1 252 ? -19.942 -55.172 -19.689 1.00 65.50 252 THR A O 1
ATOM 1910 N N . PRO A 1 253 ? -21.187 -56.946 -19.079 1.00 61.75 253 PRO A N 1
ATOM 1911 C CA . PRO A 1 253 ? -20.166 -57.917 -19.444 1.00 61.75 253 PRO A CA 1
ATOM 1912 C C . PRO A 1 253 ? -19.950 -57.844 -20.956 1.00 61.75 253 PRO A C 1
ATOM 1914 O O . PRO A 1 253 ? -20.786 -58.288 -21.740 1.00 61.75 253 PRO A O 1
ATOM 1917 N N . ALA A 1 254 ? -18.845 -57.223 -21.363 1.00 54.09 254 ALA A N 1
ATOM 1918 C CA . ALA A 1 254 ? -18.402 -57.238 -22.743 1.00 54.09 254 ALA A CA 1
ATOM 1919 C C . ALA A 1 254 ? -17.721 -58.589 -23.036 1.00 54.09 254 ALA A C 1
ATOM 1921 O O . ALA A 1 254 ? -17.007 -59.117 -22.174 1.00 54.09 254 ALA A O 1
ATOM 1922 N N . PRO A 1 255 ? -17.949 -59.162 -24.229 1.00 56.38 255 PRO A N 1
ATOM 1923 C CA . PRO A 1 255 ? -17.445 -60.473 -24.612 1.00 56.38 255 PRO A CA 1
ATOM 1924 C C . PRO A 1 255 ? -15.914 -60.501 -24.658 1.00 56.38 255 PRO A C 1
ATOM 1926 O O . PRO A 1 255 ? -15.256 -59.592 -25.161 1.00 56.38 255 PRO A O 1
ATOM 1929 N N . SER A 1 256 ? -15.360 -61.574 -24.102 1.00 61.50 256 SER A N 1
ATOM 1930 C CA . SER A 1 256 ? -13.932 -61.864 -24.017 1.00 61.50 256 SER A CA 1
ATOM 1931 C C . SER A 1 256 ? -13.317 -62.079 -25.400 1.00 61.50 256 SER A C 1
ATOM 1933 O O . SER A 1 256 ? -13.805 -62.945 -26.112 1.00 61.50 256 SER A O 1
ATOM 1935 N N . THR A 1 257 ? -12.260 -61.321 -25.732 1.00 58.09 257 THR A N 1
ATOM 1936 C CA . THR A 1 257 ? -11.169 -61.552 -26.727 1.00 58.09 257 THR A CA 1
ATOM 1937 C C . THR A 1 257 ? -10.547 -60.165 -26.998 1.00 58.09 257 THR A C 1
ATOM 1939 O O . THR A 1 257 ? -11.303 -59.227 -27.201 1.00 58.09 257 THR A O 1
ATOM 1942 N N . VAL A 1 258 ? -9.247 -59.853 -26.969 1.00 48.88 258 VAL A N 1
ATOM 1943 C CA . VAL A 1 258 ? -7.993 -60.551 -27.294 1.00 48.88 258 VAL A CA 1
ATOM 1944 C C . VAL A 1 258 ? -6.854 -59.911 -26.470 1.00 48.88 258 VAL A C 1
ATOM 1946 O O . VAL A 1 258 ? -6.931 -58.743 -26.092 1.00 48.88 258 VAL A O 1
ATOM 1949 N N . ASP A 1 259 ? -5.806 -60.695 -26.217 1.00 59.03 259 ASP A N 1
ATOM 1950 C CA . ASP A 1 259 ? -4.516 -60.350 -25.609 1.00 59.03 259 ASP A CA 1
ATOM 1951 C C . ASP A 1 259 ? -3.959 -58.940 -25.900 1.00 59.03 259 ASP A C 1
ATOM 1953 O O . ASP A 1 259 ? -3.584 -58.609 -27.023 1.00 59.03 259 ASP A O 1
ATOM 1957 N N . ALA A 1 260 ? -3.759 -58.162 -24.833 1.00 52.84 260 ALA A N 1
ATOM 1958 C CA . ALA A 1 260 ? -2.847 -57.018 -24.793 1.00 52.84 260 ALA A CA 1
ATOM 1959 C C . ALA A 1 260 ? -2.034 -57.058 -23.486 1.00 52.84 260 ALA A C 1
ATOM 1961 O O . ALA A 1 260 ? -2.178 -56.225 -22.592 1.00 52.84 260 ALA A O 1
ATOM 1962 N N . LYS A 1 261 ? -1.189 -58.086 -23.347 1.00 53.75 261 LYS A N 1
ATOM 1963 C CA . LYS A 1 261 ? -0.123 -58.104 -22.338 1.00 53.75 261 LYS A CA 1
ATOM 1964 C C . LYS A 1 261 ? 0.964 -57.106 -22.761 1.00 53.75 261 LYS A C 1
ATOM 1966 O O . LYS A 1 261 ? 1.515 -57.240 -23.848 1.00 53.75 261 LYS A O 1
ATOM 1971 N N . ASN A 1 262 ? 1.301 -56.182 -21.855 1.00 54.31 262 ASN A N 1
ATOM 1972 C CA . ASN A 1 262 ? 2.514 -55.339 -21.825 1.00 54.31 262 ASN A CA 1
ATOM 1973 C C . ASN A 1 262 ? 2.443 -53.904 -22.391 1.00 54.31 262 ASN A C 1
ATOM 1975 O O . ASN A 1 262 ? 3.400 -53.452 -23.014 1.00 54.31 262 ASN A O 1
ATOM 1979 N N . ALA A 1 263 ? 1.396 -53.130 -22.087 1.00 52.31 263 ALA A N 1
ATOM 1980 C CA . ALA A 1 263 ? 1.538 -51.669 -22.034 1.00 52.31 263 ALA A CA 1
ATOM 1981 C C . ALA A 1 263 ? 1.709 -51.242 -20.561 1.00 52.31 263 ALA A C 1
ATOM 1983 O O . ALA A 1 263 ? 0.818 -51.531 -19.757 1.00 52.31 263 ALA A O 1
ATOM 1984 N N . PRO A 1 264 ? 2.833 -50.613 -20.159 1.00 55.38 264 PRO A N 1
ATOM 1985 C CA . PRO A 1 264 ? 2.972 -50.098 -18.803 1.00 55.38 264 PRO A CA 1
ATOM 1986 C C . PRO A 1 264 ? 1.853 -49.081 -18.536 1.00 55.38 264 PRO A C 1
ATOM 1988 O O . PRO A 1 264 ? 1.535 -48.293 -19.433 1.00 55.38 264 PRO A O 1
ATOM 1991 N N . PRO A 1 265 ? 1.245 -49.076 -17.335 1.00 49.41 265 PRO A N 1
ATOM 1992 C CA . PRO A 1 265 ? 0.248 -48.076 -16.993 1.00 49.41 265 PRO A CA 1
ATOM 1993 C C . PRO A 1 265 ? 0.902 -46.708 -17.161 1.00 49.41 265 PRO A C 1
ATOM 1995 O O . PRO A 1 265 ? 1.889 -46.400 -16.492 1.00 49.41 265 PRO A O 1
ATOM 1998 N N . THR A 1 266 ? 0.394 -45.911 -18.101 1.00 54.69 266 THR A N 1
ATOM 1999 C CA . THR A 1 266 ? 0.793 -44.516 -18.255 1.00 54.69 266 THR A CA 1
ATOM 2000 C C . THR A 1 266 ? 0.470 -43.834 -16.935 1.00 54.69 266 THR A C 1
ATOM 2002 O O . THR A 1 266 ? -0.689 -43.546 -16.640 1.00 54.69 266 THR A O 1
ATOM 2005 N N . VAL A 1 267 ? 1.501 -43.679 -16.100 1.00 48.78 267 VAL A N 1
ATOM 2006 C CA . VAL A 1 267 ? 1.447 -42.988 -14.815 1.00 48.78 267 VAL A CA 1
ATOM 2007 C C . VAL A 1 267 ? 0.753 -41.663 -15.071 1.00 48.78 267 VAL A C 1
ATOM 2009 O O . VAL A 1 267 ? 1.209 -40.882 -15.907 1.00 48.78 267 VAL A O 1
ATOM 2012 N N . GLY A 1 268 ? -0.397 -41.491 -14.417 1.00 46.06 268 GLY A N 1
ATOM 2013 C CA . GLY A 1 268 ? -1.336 -40.414 -14.673 1.00 46.06 268 GLY A CA 1
ATOM 2014 C C . GLY A 1 268 ? -0.614 -39.085 -14.789 1.00 46.06 268 GLY A C 1
ATOM 2015 O O . GLY A 1 268 ? -0.112 -38.552 -13.800 1.00 46.06 268 GLY A O 1
ATOM 2016 N N . GLN A 1 269 ? -0.573 -38.548 -16.009 1.00 45.81 269 GLN A N 1
ATOM 2017 C CA . GLN A 1 269 ? -0.319 -37.135 -16.201 1.00 45.81 269 GLN A CA 1
ATOM 2018 C C . GLN A 1 269 ? -1.423 -36.425 -15.426 1.00 45.81 269 GLN A C 1
ATOM 2020 O O . GLN A 1 269 ? -2.579 -36.416 -15.848 1.00 45.81 269 GLN A O 1
ATOM 2025 N N . LEU A 1 270 ? -1.069 -35.909 -14.246 1.00 46.28 270 LEU A N 1
ATOM 2026 C CA . LEU A 1 270 ? -1.869 -34.940 -13.520 1.00 46.28 270 LEU A CA 1
ATOM 2027 C C . LEU A 1 270 ? -2.235 -33.875 -14.547 1.00 46.28 270 LEU A C 1
ATOM 2029 O O . LEU A 1 270 ? -1.370 -33.119 -14.988 1.00 46.28 270 LEU A O 1
ATOM 2033 N N . GLN A 1 271 ? -3.491 -33.884 -14.995 1.00 51.16 271 GLN A N 1
ATOM 2034 C CA . GLN A 1 271 ? -4.026 -32.815 -15.815 1.00 51.16 271 GLN A CA 1
ATOM 2035 C C . GLN A 1 271 ? -3.902 -31.566 -14.956 1.00 51.16 271 GLN A C 1
ATOM 2037 O O . GLN A 1 271 ? -4.681 -31.350 -14.030 1.00 51.16 271 GLN A O 1
ATOM 2042 N N . THR A 1 272 ? -2.852 -30.788 -15.201 1.00 58.50 272 THR A N 1
ATOM 2043 C CA . THR A 1 272 ? -2.695 -29.467 -14.620 1.00 58.50 272 THR A CA 1
ATOM 2044 C C . THR A 1 272 ? -3.871 -28.669 -15.153 1.00 58.50 272 THR A C 1
ATOM 2046 O O . THR A 1 272 ? -3.825 -28.215 -16.295 1.00 58.50 272 THR A O 1
ATOM 2049 N N . GLU A 1 273 ? -4.959 -28.587 -14.380 1.00 65.94 273 GLU A N 1
ATOM 2050 C CA . GLU A 1 273 ? -6.134 -27.804 -14.745 1.00 65.94 273 GLU A CA 1
ATOM 2051 C C . GLU A 1 273 ? -5.646 -26.418 -15.167 1.00 65.94 273 GLU A C 1
ATOM 2053 O O . GLU A 1 273 ? -5.073 -25.662 -14.373 1.00 65.94 273 GLU A O 1
ATOM 2058 N N . MET A 1 274 ? -5.785 -26.119 -16.459 1.00 73.81 274 MET A N 1
ATOM 2059 C CA . MET A 1 274 ? -5.348 -24.844 -16.998 1.00 73.81 274 MET A CA 1
ATOM 2060 C C . MET A 1 274 ? -6.199 -23.758 -16.348 1.00 73.81 274 MET A C 1
ATOM 2062 O O . MET A 1 274 ? -7.402 -23.672 -16.579 1.00 73.81 274 MET A O 1
ATOM 2066 N N . VAL A 1 275 ? -5.561 -22.928 -15.523 1.00 80.44 275 VAL A N 1
ATOM 2067 C CA . VAL A 1 275 ? -6.197 -21.772 -14.883 1.00 80.44 275 VAL A CA 1
ATOM 2068 C C . VAL A 1 275 ? -6.830 -20.901 -15.968 1.00 80.44 275 VAL A C 1
ATOM 2070 O O . VAL A 1 275 ? -6.132 -20.469 -16.894 1.00 80.44 275 VAL A O 1
ATOM 2073 N N . SER A 1 276 ? -8.132 -20.629 -15.853 1.00 88.06 276 SER A N 1
ATOM 2074 C CA . SER A 1 276 ? -8.868 -19.856 -16.858 1.00 88.06 276 SER A CA 1
ATOM 2075 C C . SER A 1 276 ? -8.298 -18.440 -16.997 1.00 88.06 276 SER A C 1
ATOM 2077 O O . SER A 1 276 ? -7.707 -17.892 -16.063 1.00 88.06 276 SER A O 1
ATOM 2079 N N . LYS A 1 277 ? -8.476 -17.804 -18.164 1.00 89.62 277 LYS A N 1
ATOM 2080 C CA . LYS A 1 277 ? -7.995 -16.429 -18.404 1.00 89.62 277 LYS A CA 1
ATOM 2081 C C . LYS A 1 277 ? -8.517 -15.449 -17.346 1.00 89.62 277 LYS A C 1
ATOM 2083 O O . LYS A 1 277 ? -7.772 -14.591 -16.885 1.00 89.62 277 LYS A O 1
ATOM 2088 N N . GLU A 1 278 ? -9.764 -15.614 -16.917 1.00 88.00 278 GLU A N 1
ATOM 2089 C CA . GLU A 1 278 ? -10.383 -14.819 -15.851 1.00 88.00 278 GLU A CA 1
ATOM 2090 C C . GLU A 1 278 ? -9.686 -15.020 -14.505 1.00 88.00 278 GLU A C 1
ATOM 2092 O O . GLU A 1 278 ? -9.264 -14.049 -13.879 1.00 88.00 278 GLU A O 1
ATOM 2097 N N . GLN A 1 279 ? -9.447 -16.269 -14.099 1.00 89.00 279 GLN A N 1
ATOM 2098 C CA . GLN A 1 279 ? -8.693 -16.573 -12.881 1.00 89.00 279 GLN A CA 1
ATOM 2099 C C . GLN A 1 279 ? -7.264 -16.013 -12.941 1.00 89.00 279 GLN A C 1
ATOM 2101 O O . GLN A 1 279 ? -6.733 -15.538 -11.936 1.00 89.00 279 GLN A O 1
ATOM 2106 N N . GLN A 1 280 ? -6.631 -16.016 -14.118 1.00 89.56 280 GLN A N 1
ATOM 2107 C CA . GLN A 1 280 ? -5.323 -15.388 -14.301 1.00 89.56 280 GLN A CA 1
ATOM 2108 C C . GLN A 1 280 ? -5.375 -13.868 -14.103 1.00 89.56 280 GLN A C 1
ATOM 2110 O O . GLN A 1 280 ? -4.473 -13.319 -13.467 1.00 89.56 280 GLN A O 1
ATOM 2115 N N . MET A 1 281 ? -6.417 -13.195 -14.604 1.00 90.44 281 MET A N 1
ATOM 2116 C CA . MET A 1 281 ? -6.618 -11.757 -14.392 1.00 90.44 281 MET A CA 1
ATOM 2117 C C . MET A 1 281 ? -6.841 -11.428 -12.915 1.00 90.44 281 MET A C 1
ATOM 2119 O O . MET A 1 281 ? -6.246 -10.475 -12.417 1.00 90.44 281 MET A O 1
ATOM 2123 N N . VAL A 1 282 ? -7.615 -12.246 -12.199 1.00 91.25 282 VAL A N 1
ATOM 2124 C CA . VAL A 1 282 ? -7.846 -12.090 -10.754 1.00 91.25 282 VAL A CA 1
ATOM 2125 C C . VAL A 1 282 ? -6.540 -12.229 -9.965 1.00 91.25 282 VAL A C 1
ATOM 2127 O O . VAL A 1 282 ? -6.219 -11.374 -9.144 1.00 91.25 282 VAL A O 1
ATOM 2130 N N . VAL A 1 283 ? -5.723 -13.249 -10.255 1.00 92.25 283 VAL A N 1
ATOM 2131 C CA . VAL A 1 283 ? -4.405 -13.410 -9.607 1.00 92.25 283 VAL A CA 1
ATOM 2132 C C . VAL A 1 283 ? -3.503 -12.201 -9.868 1.00 92.25 283 VAL A C 1
ATOM 2134 O O . VAL A 1 283 ? -2.885 -11.689 -8.937 1.00 92.25 283 VAL A O 1
ATOM 2137 N N . ARG A 1 284 ? -3.452 -11.703 -11.112 1.00 94.19 284 ARG A N 1
ATOM 2138 C CA . ARG A 1 284 ? -2.682 -10.491 -11.449 1.00 94.19 284 ARG A CA 1
ATOM 2139 C C . ARG A 1 284 ? -3.201 -9.259 -10.716 1.00 94.19 284 ARG A C 1
ATOM 2141 O O . ARG A 1 284 ? -2.410 -8.436 -10.275 1.00 94.19 284 ARG A O 1
ATOM 2148 N N . TYR A 1 285 ? -4.515 -9.135 -10.555 1.00 95.56 285 TYR A N 1
ATOM 2149 C CA . TYR A 1 285 ? -5.116 -8.021 -9.831 1.00 95.56 285 TYR A CA 1
ATOM 2150 C C . TYR A 1 285 ? -4.650 -7.972 -8.366 1.00 95.56 285 TYR A C 1
ATOM 2152 O O . TYR A 1 285 ? -4.182 -6.922 -7.920 1.00 95.56 285 TYR A O 1
ATOM 2160 N N . TYR A 1 286 ? -4.688 -9.104 -7.652 1.00 96.25 286 TYR A N 1
ATOM 2161 C CA . TYR A 1 286 ? -4.188 -9.190 -6.272 1.00 96.25 286 TYR A CA 1
ATOM 2162 C C . TYR A 1 286 ? -2.678 -9.019 -6.178 1.00 96.25 286 TYR A C 1
ATOM 2164 O O . TYR A 1 286 ? -2.207 -8.273 -5.323 1.00 96.25 286 TYR A O 1
ATOM 2172 N N . ARG A 1 287 ? -1.916 -9.650 -7.080 1.00 97.25 287 ARG A N 1
ATOM 2173 C CA . ARG A 1 287 ? -0.460 -9.493 -7.136 1.00 97.25 287 ARG A CA 1
ATOM 2174 C C . ARG A 1 287 ? -0.076 -8.029 -7.309 1.00 97.25 287 ARG A C 1
ATOM 2176 O O . ARG A 1 287 ? 0.746 -7.526 -6.556 1.00 97.25 287 ARG A O 1
ATOM 2183 N N . ARG A 1 288 ? -0.728 -7.313 -8.225 1.00 97.50 288 ARG A N 1
ATOM 2184 C CA . ARG A 1 288 ? -0.510 -5.879 -8.431 1.00 97.50 288 ARG A CA 1
ATOM 2185 C C . ARG A 1 288 ? -0.813 -5.049 -7.185 1.00 97.50 288 ARG A C 1
ATOM 2187 O O . ARG A 1 288 ? -0.062 -4.130 -6.882 1.00 97.50 288 ARG A O 1
ATOM 2194 N N . ALA A 1 289 ? -1.897 -5.355 -6.473 1.00 97.94 289 ALA A N 1
ATOM 2195 C CA . ALA A 1 289 ? -2.213 -4.682 -5.216 1.00 97.94 289 ALA A CA 1
ATOM 2196 C C . ALA A 1 289 ? -1.147 -4.966 -4.142 1.00 97.94 289 ALA A C 1
ATOM 2198 O O . ALA A 1 289 ? -0.688 -4.040 -3.481 1.00 97.94 289 ALA A O 1
ATOM 2199 N N . ALA A 1 290 ? -0.690 -6.216 -4.023 1.00 98.25 290 ALA A N 1
ATOM 2200 C CA . ALA A 1 290 ? 0.357 -6.595 -3.078 1.00 98.25 290 ALA A CA 1
ATOM 2201 C C . ALA A 1 290 ? 1.699 -5.918 -3.403 1.00 98.25 290 ALA A C 1
ATOM 2203 O O . ALA A 1 290 ? 2.372 -5.438 -2.497 1.00 98.25 290 ALA A O 1
ATOM 2204 N N . LEU A 1 291 ? 2.053 -5.785 -4.687 1.00 98.25 291 LEU A N 1
ATOM 2205 C CA . LEU A 1 291 ? 3.237 -5.027 -5.107 1.00 98.25 291 LEU A CA 1
ATOM 2206 C C . LEU A 1 291 ? 3.148 -3.552 -4.726 1.00 98.25 291 LEU A C 1
ATOM 2208 O O . LEU A 1 291 ? 4.156 -2.992 -4.314 1.00 98.25 291 LEU A O 1
ATOM 2212 N N . ARG A 1 292 ? 1.971 -2.919 -4.840 1.00 98.38 292 ARG A N 1
ATOM 2213 C CA . ARG A 1 292 ? 1.795 -1.525 -4.396 1.00 98.38 292 ARG A CA 1
ATOM 2214 C C . ARG A 1 292 ? 2.016 -1.390 -2.899 1.00 98.38 292 ARG A C 1
ATOM 2216 O O . ARG A 1 292 ? 2.711 -0.471 -2.492 1.00 98.38 292 ARG A O 1
ATOM 2223 N N . ALA A 1 293 ? 1.495 -2.331 -2.112 1.00 98.25 293 ALA A N 1
ATOM 2224 C CA . ALA A 1 293 ? 1.737 -2.373 -0.676 1.00 98.25 293 ALA A CA 1
ATOM 2225 C C . ALA A 1 293 ? 3.231 -2.551 -0.351 1.00 98.25 293 ALA A C 1
ATOM 2227 O O . ALA A 1 293 ? 3.778 -1.792 0.441 1.00 98.25 293 ALA A O 1
ATOM 2228 N N . MET A 1 294 ? 3.918 -3.487 -1.013 1.00 98.12 294 MET A N 1
ATOM 2229 C CA . MET A 1 294 ? 5.363 -3.694 -0.835 1.00 98.12 294 MET A CA 1
ATOM 2230 C C . MET A 1 294 ? 6.202 -2.503 -1.318 1.00 98.12 294 MET A C 1
ATOM 2232 O O . MET A 1 294 ? 7.245 -2.224 -0.740 1.00 98.12 294 MET A O 1
ATOM 2236 N N . ALA A 1 295 ? 5.754 -1.777 -2.344 1.00 97.56 295 ALA A N 1
ATOM 2237 C CA . ALA A 1 295 ? 6.409 -0.562 -2.829 1.00 97.56 295 ALA A CA 1
ATOM 2238 C C . ALA A 1 295 ? 6.361 0.594 -1.811 1.00 97.56 295 ALA A C 1
ATOM 2240 O O . ALA A 1 295 ? 7.128 1.547 -1.941 1.00 97.56 295 ALA A O 1
ATOM 2241 N N . GLN A 1 296 ? 5.506 0.508 -0.785 1.00 96.56 296 GLN A N 1
ATOM 2242 C CA . GLN A 1 296 ? 5.508 1.447 0.341 1.00 96.56 296 GLN A CA 1
ATOM 2243 C C . GLN A 1 296 ? 6.607 1.146 1.377 1.00 96.56 296 GLN A C 1
ATOM 2245 O O . GLN A 1 296 ? 6.850 1.971 2.259 1.00 96.56 296 GLN A O 1
ATOM 2250 N N . CYS A 1 297 ? 7.278 -0.012 1.307 1.00 95.19 297 CYS A N 1
ATOM 2251 C CA . CYS A 1 297 ? 8.407 -0.319 2.185 1.00 95.19 297 CYS A CA 1
ATOM 2252 C C . CYS A 1 297 ? 9.586 0.615 1.880 1.00 95.19 297 CYS A C 1
ATOM 2254 O O . CYS A 1 297 ? 10.039 0.698 0.741 1.00 95.19 297 CYS A O 1
ATOM 2256 N N . ARG A 1 298 ? 10.121 1.270 2.916 1.00 91.50 298 ARG A N 1
ATOM 2257 C CA . ARG A 1 298 ? 11.274 2.183 2.791 1.00 91.50 298 ARG A CA 1
ATOM 2258 C C . ARG A 1 298 ? 12.606 1.492 3.028 1.00 91.50 298 ARG A C 1
ATOM 2260 O O . ARG A 1 298 ? 13.643 1.973 2.578 1.00 91.50 298 ARG A O 1
ATOM 2267 N N . TYR A 1 299 ? 12.568 0.373 3.745 1.00 92.25 299 TYR A N 1
ATOM 2268 C CA . TYR A 1 299 ? 13.737 -0.429 4.061 1.00 92.25 299 TYR A CA 1
ATOM 2269 C C . TYR A 1 299 ? 13.829 -1.636 3.131 1.00 92.25 299 TYR A C 1
ATOM 2271 O O . TYR A 1 299 ? 12.808 -2.229 2.765 1.00 92.25 299 TYR A O 1
ATOM 2279 N N . PRO A 1 300 ? 15.052 -2.035 2.756 1.00 93.00 300 PRO A N 1
ATOM 2280 C CA . PRO A 1 300 ? 15.249 -3.128 1.816 1.00 93.00 300 PRO A CA 1
ATOM 2281 C C . PRO A 1 300 ? 14.952 -4.503 2.423 1.00 93.00 300 PRO A C 1
ATOM 2283 O O . PRO A 1 300 ? 14.611 -5.446 1.700 1.00 93.00 300 PRO A O 1
ATOM 2286 N N . GLN A 1 301 ? 15.085 -4.613 3.745 1.00 94.31 301 GLN A N 1
ATOM 2287 C CA . GLN A 1 301 ? 14.846 -5.815 4.526 1.00 94.31 301 GLN A CA 1
ATOM 2288 C C . GLN A 1 301 ? 14.305 -5.457 5.910 1.00 94.31 301 GLN A C 1
ATOM 2290 O O . GLN A 1 301 ? 14.634 -4.401 6.449 1.00 94.31 301 GLN A O 1
ATOM 2295 N N . PHE A 1 302 ? 13.532 -6.373 6.479 1.00 93.50 302 PHE A N 1
ATOM 2296 C CA . PHE A 1 302 ? 13.133 -6.368 7.883 1.00 93.50 302 PHE A CA 1
ATOM 2297 C C . PHE A 1 302 ? 13.631 -7.654 8.526 1.00 93.50 302 PHE A C 1
ATOM 2299 O O . PHE A 1 302 ? 13.617 -8.705 7.875 1.00 93.50 302 PHE A O 1
ATOM 2306 N N . ILE A 1 303 ? 14.083 -7.560 9.773 1.00 93.12 303 ILE A N 1
ATOM 2307 C CA . ILE A 1 303 ? 14.585 -8.687 10.558 1.00 93.12 303 ILE A CA 1
ATOM 2308 C C . ILE A 1 303 ? 13.866 -8.654 11.903 1.00 93.12 303 ILE A C 1
ATOM 2310 O O . ILE A 1 303 ? 13.880 -7.635 12.589 1.00 93.12 303 ILE A O 1
ATOM 2314 N N . ASP A 1 304 ? 13.234 -9.758 12.276 1.00 93.06 304 ASP A N 1
ATOM 2315 C CA . ASP A 1 304 ? 12.683 -9.929 13.609 1.00 93.06 304 ASP A CA 1
ATOM 2316 C C . ASP A 1 304 ? 13.839 -10.240 14.568 1.00 93.06 304 ASP A C 1
ATOM 2318 O O . ASP A 1 304 ? 14.543 -11.242 14.434 1.00 93.06 304 ASP A O 1
ATOM 2322 N N . ALA A 1 305 ? 14.062 -9.351 15.535 1.00 91.88 305 ALA A N 1
ATOM 2323 C CA . ALA A 1 305 ? 15.140 -9.491 16.506 1.00 91.88 305 ALA A CA 1
ATOM 2324 C C . ALA A 1 305 ? 14.959 -10.694 17.451 1.00 91.88 305 ALA A C 1
ATOM 2326 O O . ALA A 1 305 ? 15.928 -11.098 18.092 1.00 91.88 305 ALA A O 1
ATOM 2327 N N . GLN A 1 306 ? 13.743 -11.243 17.575 1.00 91.69 306 GLN A N 1
ATOM 2328 C CA . GLN A 1 306 ? 13.454 -12.347 18.492 1.00 91.69 306 GLN A CA 1
ATOM 2329 C C . GLN A 1 306 ? 13.807 -13.712 17.900 1.00 91.69 306 GLN A C 1
ATOM 2331 O O . GLN A 1 306 ? 14.404 -14.532 18.594 1.00 91.69 306 GLN A O 1
ATOM 2336 N N . ASP A 1 307 ? 13.438 -13.964 16.642 1.00 93.19 307 ASP A N 1
ATOM 2337 C CA . ASP A 1 307 ? 13.626 -15.268 15.989 1.00 93.19 307 ASP A CA 1
ATOM 2338 C C . ASP A 1 307 ? 14.627 -15.242 14.819 1.00 93.19 307 ASP A C 1
ATOM 2340 O O . ASP A 1 307 ? 14.957 -16.291 14.265 1.00 93.19 307 ASP A O 1
ATOM 2344 N N . GLY A 1 308 ? 15.139 -14.062 14.449 1.00 92.50 308 GLY A N 1
ATOM 2345 C CA . GLY A 1 308 ? 16.063 -13.880 13.330 1.00 92.50 308 GLY A CA 1
ATOM 2346 C C . GLY A 1 308 ? 15.413 -14.050 11.955 1.00 92.50 308 GLY A C 1
ATOM 2347 O O . GLY A 1 308 ? 16.111 -14.022 10.936 1.00 92.50 308 GLY A O 1
ATOM 2348 N N . SER A 1 309 ? 14.091 -14.233 11.890 1.00 93.62 309 SER A N 1
ATOM 2349 C CA . SER A 1 309 ? 13.369 -14.306 10.627 1.00 93.62 309 SER A CA 1
ATOM 2350 C C . SER A 1 309 ? 13.501 -12.984 9.879 1.00 93.62 309 SER A C 1
ATOM 2352 O O . SER A 1 309 ? 13.568 -11.903 10.463 1.00 93.62 309 SER A O 1
ATOM 2354 N N . SER A 1 310 ? 13.591 -13.059 8.554 1.00 94.44 310 SER A N 1
ATOM 2355 C CA . SER A 1 310 ? 13.756 -11.867 7.731 1.00 94.44 310 SER A CA 1
ATOM 2356 C C . SER A 1 310 ? 12.909 -11.926 6.476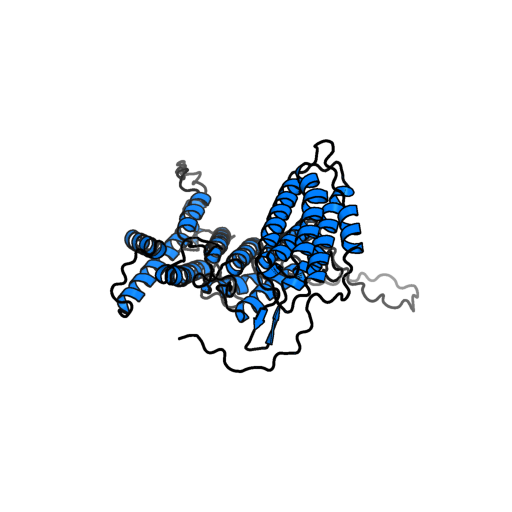 1.00 94.44 310 SER A C 1
ATOM 2358 O O . SER A 1 310 ? 12.650 -12.990 5.911 1.00 94.44 310 SER A O 1
ATOM 2360 N N . VAL A 1 311 ? 12.496 -10.749 6.019 1.00 95.69 311 VAL A N 1
ATOM 2361 C CA . VAL A 1 311 ? 11.815 -10.571 4.740 1.00 95.69 311 VAL A CA 1
ATOM 2362 C C . VAL A 1 311 ? 12.483 -9.449 3.964 1.00 95.69 311 VAL A C 1
ATOM 2364 O O . VAL A 1 311 ? 12.920 -8.449 4.531 1.00 95.69 311 VAL A O 1
ATOM 2367 N N . ARG A 1 312 ? 12.585 -9.626 2.647 1.00 95.62 312 ARG A N 1
ATOM 2368 C CA . ARG A 1 312 ? 13.320 -8.730 1.749 1.00 95.62 312 ARG A CA 1
ATOM 2369 C C . ARG A 1 312 ? 12.387 -8.205 0.659 1.00 95.62 312 ARG A C 1
ATOM 2371 O O . ARG A 1 312 ? 12.440 -8.717 -0.462 1.00 95.62 312 ARG A O 1
ATOM 2378 N N . PRO A 1 313 ? 11.520 -7.215 0.951 1.00 96.44 313 PRO A N 1
ATOM 2379 C CA . PRO A 1 313 ? 10.611 -6.663 -0.054 1.00 96.44 313 PRO A CA 1
ATOM 2380 C C . PRO A 1 313 ? 11.362 -6.156 -1.285 1.00 96.44 313 PRO A C 1
ATOM 2382 O O . PRO A 1 313 ? 10.916 -6.389 -2.407 1.00 96.44 313 PRO A O 1
ATOM 2385 N N . LEU A 1 314 ? 12.547 -5.567 -1.086 1.00 95.94 314 LEU A N 1
ATOM 2386 C CA . LEU A 1 314 ? 13.415 -5.123 -2.170 1.00 95.94 314 LEU A CA 1
ATOM 2387 C C . LEU A 1 314 ? 13.767 -6.258 -3.142 1.00 95.94 314 LEU A C 1
ATOM 2389 O O . LEU A 1 314 ? 13.712 -6.067 -4.353 1.00 95.94 314 LEU A O 1
ATOM 2393 N N . ALA A 1 315 ? 14.077 -7.454 -2.633 1.00 96.12 315 ALA A N 1
ATOM 2394 C CA . ALA A 1 315 ? 14.404 -8.600 -3.479 1.00 96.12 315 ALA A CA 1
ATOM 2395 C C . ALA A 1 315 ? 13.222 -8.989 -4.376 1.00 96.12 315 ALA A C 1
ATOM 2397 O O . ALA A 1 315 ? 13.399 -9.243 -5.566 1.00 96.12 315 ALA A O 1
ATOM 2398 N N . THR A 1 316 ? 12.012 -9.016 -3.814 1.00 96.88 316 THR A N 1
ATOM 2399 C CA . THR A 1 316 ? 10.792 -9.337 -4.562 1.00 96.88 316 THR A CA 1
ATOM 2400 C C . THR A 1 316 ? 10.484 -8.268 -5.609 1.00 96.88 316 THR A C 1
ATOM 2402 O O . THR A 1 316 ? 10.193 -8.612 -6.753 1.00 96.88 316 THR A O 1
ATOM 2405 N N . LEU A 1 317 ? 10.611 -6.981 -5.267 1.00 98.06 317 LEU A N 1
ATOM 2406 C CA . LEU A 1 317 ? 10.426 -5.878 -6.217 1.00 98.06 317 LEU A CA 1
ATOM 2407 C C . LEU A 1 317 ? 11.471 -5.924 -7.344 1.00 98.06 317 LEU A C 1
ATOM 2409 O O . LEU A 1 317 ? 11.105 -5.831 -8.513 1.00 98.06 317 LEU A O 1
ATOM 2413 N N . ALA A 1 318 ? 12.747 -6.157 -7.029 1.00 97.69 318 ALA A N 1
ATOM 2414 C CA . ALA A 1 318 ? 13.809 -6.269 -8.029 1.00 97.69 318 ALA A CA 1
ATOM 2415 C C . ALA A 1 318 ? 13.545 -7.425 -9.004 1.00 97.69 318 ALA A C 1
ATOM 2417 O O . ALA A 1 318 ? 13.561 -7.222 -10.217 1.00 97.69 318 ALA A O 1
ATOM 2418 N N . LYS A 1 319 ? 13.188 -8.610 -8.487 1.00 97.00 319 LYS A N 1
ATOM 2419 C CA . LYS A 1 319 ? 12.794 -9.772 -9.301 1.00 97.00 319 LYS A CA 1
ATOM 2420 C C . LYS A 1 319 ? 11.620 -9.466 -10.227 1.00 97.00 319 LYS A C 1
ATOM 2422 O O . LYS A 1 319 ? 11.630 -9.854 -11.393 1.00 97.00 319 LYS A O 1
ATOM 2427 N N . MET A 1 320 ? 10.618 -8.747 -9.726 1.00 97.62 320 MET A N 1
ATOM 2428 C CA . MET A 1 320 ? 9.465 -8.337 -10.527 1.00 97.62 320 MET A CA 1
ATOM 2429 C C . MET A 1 320 ? 9.841 -7.324 -11.611 1.00 97.62 320 MET A C 1
ATOM 2431 O O . MET A 1 320 ? 9.364 -7.455 -12.737 1.00 97.62 320 MET A O 1
ATOM 2435 N N . ALA A 1 321 ? 10.712 -6.359 -11.307 1.00 97.75 321 ALA A N 1
ATOM 2436 C CA . ALA A 1 321 ? 11.181 -5.362 -12.265 1.00 97.75 321 ALA A CA 1
ATOM 2437 C C . ALA A 1 321 ? 11.972 -6.007 -13.418 1.00 97.75 321 ALA A C 1
ATOM 2439 O O . ALA A 1 321 ? 11.693 -5.743 -14.591 1.00 97.75 321 ALA A O 1
ATOM 2440 N N . ILE A 1 322 ? 12.906 -6.911 -13.104 1.00 96.88 322 ILE A N 1
ATOM 2441 C CA . ILE A 1 322 ? 13.736 -7.578 -14.120 1.00 96.88 322 ILE A CA 1
ATOM 2442 C C . ILE A 1 322 ? 13.008 -8.713 -14.854 1.00 96.88 322 ILE A C 1
ATOM 2444 O O . ILE A 1 322 ? 13.492 -9.168 -15.887 1.00 96.88 322 ILE A O 1
ATOM 2448 N N . GLY A 1 323 ? 11.837 -9.141 -14.372 1.00 94.81 323 GLY A N 1
ATOM 2449 C CA . GLY A 1 323 ? 11.085 -10.252 -14.958 1.00 94.81 323 GLY A CA 1
ATOM 2450 C C . GLY A 1 323 ? 11.704 -11.619 -14.661 1.00 94.81 323 GLY A C 1
ATOM 2451 O O . GLY A 1 323 ? 11.723 -12.483 -15.534 1.00 94.81 323 GLY A O 1
ATOM 2452 N N . ASP A 1 324 ? 12.218 -11.803 -13.443 1.00 94.88 324 ASP A N 1
ATOM 2453 C CA . ASP A 1 324 ? 12.916 -13.011 -12.996 1.00 94.88 324 ASP A CA 1
ATOM 2454 C C . ASP A 1 324 ? 12.056 -14.286 -13.200 1.00 94.88 324 ASP A C 1
ATOM 2456 O O . ASP A 1 324 ? 10.901 -14.321 -12.753 1.00 94.88 324 ASP A O 1
ATOM 2460 N N . PRO A 1 325 ? 12.595 -15.354 -13.829 1.00 90.94 325 PRO A N 1
ATOM 2461 C CA . PRO A 1 325 ? 11.858 -16.596 -14.088 1.00 90.94 325 PRO A CA 1
ATOM 2462 C C . PRO A 1 325 ? 11.357 -17.339 -12.840 1.00 90.94 325 PRO A C 1
ATOM 2464 O O . PRO A 1 325 ? 10.455 -18.167 -12.947 1.00 90.94 325 PRO A O 1
ATOM 2467 N N . SER A 1 326 ? 11.914 -17.063 -11.654 1.00 89.19 326 SER A N 1
ATOM 2468 C CA . SER A 1 326 ? 11.432 -17.625 -10.382 1.00 89.19 326 SER A CA 1
ATOM 2469 C C . SER A 1 326 ? 10.055 -17.092 -9.977 1.00 89.19 326 SER A C 1
ATOM 2471 O O . SER A 1 326 ? 9.383 -17.692 -9.134 1.00 89.19 326 SER A O 1
ATOM 2473 N N . ILE A 1 327 ? 9.590 -15.999 -10.589 1.00 90.44 327 ILE A N 1
ATOM 2474 C CA . ILE A 1 327 ? 8.207 -15.556 -10.462 1.00 90.44 327 ILE A CA 1
ATOM 2475 C C . ILE A 1 327 ? 7.344 -16.437 -11.364 1.00 90.44 327 ILE A C 1
ATOM 2477 O O . ILE A 1 327 ? 7.410 -16.368 -12.589 1.00 90.44 327 ILE A O 1
ATOM 2481 N N . THR A 1 328 ? 6.464 -17.219 -10.741 1.00 83.69 328 THR A N 1
ATOM 2482 C CA . THR A 1 328 ? 5.623 -18.257 -11.367 1.00 83.69 328 THR A CA 1
ATOM 2483 C C . THR A 1 328 ? 4.778 -17.797 -12.564 1.00 83.69 328 THR A C 1
ATOM 2485 O O . THR A 1 328 ? 4.245 -18.629 -13.300 1.00 83.69 328 THR A O 1
ATOM 2488 N N . ARG A 1 329 ? 4.641 -16.483 -12.786 1.00 87.75 329 ARG A N 1
ATOM 2489 C CA . ARG A 1 329 ? 4.057 -15.889 -13.994 1.00 87.75 329 ARG A CA 1
ATOM 2490 C C . ARG A 1 329 ? 4.791 -14.620 -14.381 1.00 87.75 329 ARG A C 1
ATOM 2492 O O . ARG A 1 329 ? 4.913 -13.721 -13.547 1.00 87.75 329 ARG A O 1
ATOM 2499 N N . THR A 1 330 ? 5.102 -14.485 -15.668 1.00 92.94 330 THR A N 1
ATOM 2500 C CA . THR A 1 330 ? 5.690 -13.267 -16.235 1.00 92.94 330 THR A CA 1
ATOM 2501 C C . THR A 1 330 ? 4.906 -12.019 -15.799 1.00 92.94 330 THR A C 1
ATOM 2503 O O . THR A 1 330 ? 3.677 -11.975 -15.975 1.00 92.94 330 THR A O 1
ATOM 2506 N N . PRO A 1 331 ? 5.578 -11.015 -15.215 1.00 95.94 331 PRO A N 1
ATOM 2507 C CA . PRO A 1 331 ? 4.948 -9.762 -14.818 1.00 95.94 331 PRO A CA 1
ATOM 2508 C C . PRO A 1 331 ? 4.320 -8.984 -15.991 1.00 95.94 331 PRO A C 1
ATOM 2510 O O . PRO A 1 331 ? 4.842 -8.928 -17.114 1.00 95.94 331 PRO A O 1
ATOM 2513 N N . GLY A 1 332 ? 3.170 -8.362 -15.731 1.00 94.88 332 GLY A N 1
ATOM 2514 C CA . GLY A 1 332 ? 2.572 -7.316 -16.563 1.00 94.88 332 GLY A CA 1
ATOM 2515 C C . GLY A 1 332 ? 3.446 -6.058 -16.598 1.00 94.88 332 GLY A C 1
ATOM 2516 O O . GLY A 1 332 ? 4.316 -5.880 -15.753 1.00 94.88 332 GLY A O 1
ATOM 2517 N N . TYR A 1 333 ? 3.261 -5.189 -17.600 1.00 94.88 333 TYR A N 1
ATOM 2518 C CA . TYR A 1 333 ? 4.020 -3.923 -17.654 1.00 94.88 333 TYR A CA 1
ATOM 2519 C C . TYR A 1 333 ? 3.683 -3.006 -16.472 1.00 94.88 333 TYR A C 1
ATOM 2521 O O . TYR A 1 333 ? 4.549 -2.311 -15.960 1.00 94.88 333 TYR A O 1
ATOM 2529 N N . ASP A 1 334 ? 2.434 -3.034 -16.021 1.00 95.62 334 ASP A N 1
ATOM 2530 C CA . ASP A 1 334 ? 1.943 -2.297 -14.866 1.00 95.62 334 ASP A CA 1
ATOM 2531 C C . ASP A 1 334 ? 2.557 -2.811 -13.559 1.00 95.62 334 ASP A C 1
ATOM 2533 O O . ASP A 1 334 ? 2.947 -2.019 -12.708 1.00 95.62 334 ASP A O 1
ATOM 2537 N N . GLU A 1 335 ? 2.704 -4.130 -13.421 1.00 97.75 335 GLU A N 1
ATOM 2538 C CA . GLU A 1 335 ? 3.400 -4.754 -12.289 1.00 97.75 335 GLU A CA 1
ATOM 2539 C C . GLU A 1 335 ? 4.894 -4.401 -12.270 1.00 97.75 335 GLU A C 1
ATOM 2541 O O . GLU A 1 335 ? 5.424 -4.079 -11.209 1.00 97.75 335 GLU A O 1
ATOM 2546 N N . ILE A 1 336 ? 5.551 -4.397 -13.436 1.00 97.88 336 ILE A N 1
ATOM 2547 C CA . ILE A 1 336 ? 6.951 -3.963 -13.583 1.00 97.88 336 ILE A CA 1
ATOM 2548 C C . ILE A 1 336 ? 7.098 -2.493 -13.184 1.00 97.88 336 ILE A C 1
ATOM 2550 O O . ILE A 1 336 ? 7.989 -2.158 -12.411 1.00 97.88 336 ILE A O 1
ATOM 2554 N N . ALA A 1 337 ? 6.212 -1.617 -13.663 1.00 97.94 337 ALA A N 1
ATOM 2555 C CA . ALA A 1 337 ? 6.268 -0.197 -13.336 1.00 97.94 337 ALA A CA 1
ATOM 2556 C C . ALA A 1 337 ? 6.086 0.058 -11.832 1.00 97.94 337 ALA A C 1
ATOM 2558 O O . ALA A 1 337 ? 6.852 0.818 -11.251 1.00 97.94 337 ALA A O 1
ATOM 2559 N N . ILE A 1 338 ? 5.129 -0.616 -11.182 1.00 98.44 338 ILE A N 1
ATOM 2560 C CA . ILE A 1 338 ? 4.943 -0.528 -9.723 1.00 98.44 338 ILE A CA 1
ATOM 2561 C C . ILE A 1 338 ? 6.191 -1.017 -8.986 1.00 98.44 338 ILE A C 1
ATOM 2563 O O . ILE A 1 338 ? 6.613 -0.388 -8.019 1.00 98.44 338 ILE A O 1
ATOM 2567 N N . ALA A 1 339 ? 6.798 -2.112 -9.451 1.00 98.44 339 ALA A N 1
ATOM 2568 C CA . ALA A 1 339 ? 8.028 -2.614 -8.863 1.00 98.44 339 ALA A CA 1
ATOM 2569 C C . ALA A 1 339 ? 9.156 -1.576 -8.954 1.00 98.44 339 ALA A C 1
ATOM 2571 O O . ALA A 1 339 ? 9.778 -1.279 -7.941 1.00 98.44 339 ALA A O 1
ATOM 2572 N N . VAL A 1 340 ? 9.352 -0.954 -10.123 1.00 98.44 340 VAL A N 1
ATOM 2573 C CA . VAL A 1 340 ? 10.338 0.122 -10.321 1.00 98.44 340 VAL A CA 1
ATOM 2574 C C . VAL A 1 340 ? 10.055 1.332 -9.424 1.00 98.44 340 VAL A C 1
ATOM 2576 O O . VAL A 1 340 ? 10.987 1.853 -8.818 1.00 98.44 340 VAL A O 1
ATOM 2579 N N . MET A 1 341 ? 8.794 1.756 -9.281 1.00 98.12 341 MET A N 1
ATOM 2580 C CA . MET A 1 341 ? 8.427 2.832 -8.347 1.00 98.12 341 MET A CA 1
ATOM 2581 C C . MET A 1 341 ? 8.813 2.476 -6.907 1.00 98.12 341 MET A C 1
ATOM 2583 O O . MET A 1 341 ? 9.382 3.306 -6.206 1.00 98.12 341 MET A O 1
ATOM 2587 N N . GLY A 1 342 ? 8.567 1.231 -6.486 1.00 97.25 342 GLY A N 1
ATOM 2588 C CA . GLY A 1 342 ? 8.984 0.737 -5.174 1.00 97.25 342 GLY A CA 1
ATOM 2589 C C . GLY A 1 342 ? 10.502 0.725 -4.989 1.00 97.25 342 GLY A C 1
ATOM 2590 O O . GLY A 1 342 ? 10.984 1.124 -3.935 1.00 97.25 342 GLY A O 1
ATOM 2591 N N . LEU A 1 343 ? 11.267 0.347 -6.021 1.00 96.75 343 LEU A N 1
ATOM 2592 C CA . LEU A 1 343 ? 12.735 0.427 -5.996 1.00 96.75 343 LEU A CA 1
ATOM 2593 C C . LEU A 1 343 ? 13.237 1.870 -5.813 1.00 96.75 343 LEU A C 1
ATOM 2595 O O . LEU A 1 343 ? 14.230 2.092 -5.127 1.00 96.75 343 LEU A O 1
ATOM 2599 N N . CYS A 1 344 ? 12.537 2.846 -6.395 1.00 95.88 344 CYS A N 1
ATOM 2600 C CA . CYS A 1 344 ? 12.858 4.271 -6.270 1.00 95.88 344 CYS A CA 1
ATOM 2601 C C . CYS A 1 344 ? 12.467 4.867 -4.902 1.00 95.88 344 CYS A C 1
ATOM 2603 O O . CYS A 1 344 ? 12.951 5.936 -4.543 1.00 95.88 344 CYS A O 1
ATOM 2605 N N . ASN A 1 345 ? 11.600 4.193 -4.137 1.00 92.62 345 ASN A N 1
ATOM 2606 C CA . ASN A 1 345 ? 11.098 4.662 -2.839 1.00 92.62 345 ASN A CA 1
ATOM 2607 C C . ASN A 1 345 ? 11.989 4.251 -1.646 1.00 92.62 345 ASN A C 1
ATOM 2609 O O . ASN A 1 345 ? 11.672 4.526 -0.488 1.00 92.62 345 ASN A O 1
ATOM 2613 N N . LEU A 1 346 ? 13.098 3.557 -1.902 1.00 88.06 346 LEU A N 1
ATOM 2614 C CA . LEU A 1 346 ? 13.977 3.052 -0.851 1.00 88.06 346 LEU A CA 1
ATOM 2615 C C . LEU A 1 346 ? 14.825 4.158 -0.235 1.00 88.06 346 LEU A C 1
ATOM 2617 O O . LEU A 1 346 ? 15.365 5.029 -0.921 1.00 88.06 346 LEU A O 1
ATOM 2621 N N . HIS A 1 347 ? 15.024 4.048 1.073 1.00 84.19 347 HIS A N 1
ATOM 2622 C CA . HIS A 1 347 ? 16.043 4.806 1.777 1.00 84.19 347 HIS A CA 1
ATOM 2623 C C . HIS A 1 347 ? 17.403 4.114 1.608 1.00 84.19 347 HIS A C 1
ATOM 2625 O O . HIS A 1 347 ? 17.481 2.887 1.516 1.00 84.19 347 HIS A O 1
ATOM 2631 N N . ASP A 1 348 ? 18.479 4.904 1.569 1.00 76.75 348 ASP A N 1
ATOM 2632 C CA . ASP A 1 348 ? 19.842 4.365 1.497 1.00 76.75 348 ASP A CA 1
ATOM 2633 C C . ASP A 1 348 ? 20.104 3.401 2.655 1.00 76.75 348 ASP A C 1
ATOM 2635 O O . ASP A 1 348 ? 19.794 3.685 3.818 1.00 76.75 348 ASP A O 1
ATOM 2639 N N . TYR A 1 349 ? 20.692 2.263 2.315 1.00 82.00 349 TYR A N 1
ATOM 2640 C CA . TYR A 1 349 ? 20.958 1.191 3.247 1.00 82.00 349 TYR A CA 1
ATOM 2641 C C . TYR A 1 349 ? 22.322 0.596 2.938 1.00 82.00 349 TYR A C 1
ATOM 2643 O O . TYR A 1 349 ? 22.610 0.214 1.806 1.00 82.00 349 TYR A O 1
ATOM 2651 N N . LYS A 1 350 ? 23.161 0.496 3.972 1.00 85.50 350 LYS A N 1
ATOM 2652 C CA . LYS A 1 350 ? 24.569 0.101 3.828 1.00 85.50 350 LYS A CA 1
ATOM 2653 C C . LYS A 1 350 ? 24.752 -1.288 3.218 1.00 85.50 350 LYS A C 1
ATOM 2655 O O . LYS A 1 350 ? 25.771 -1.519 2.579 1.00 85.50 350 LYS A O 1
ATOM 2660 N N . ASP A 1 351 ? 23.770 -2.167 3.397 1.00 88.19 351 ASP A N 1
ATOM 2661 C CA . ASP A 1 351 ? 23.842 -3.555 2.938 1.00 88.19 351 ASP A CA 1
ATOM 2662 C C . ASP A 1 351 ? 23.238 -3.752 1.537 1.00 88.19 351 ASP A C 1
ATOM 2664 O O . ASP A 1 351 ? 23.143 -4.882 1.060 1.00 88.19 351 ASP A O 1
ATOM 2668 N N . VAL A 1 352 ? 22.814 -2.677 0.861 1.00 90.81 352 VAL A N 1
ATOM 2669 C CA . VAL A 1 352 ? 22.299 -2.742 -0.513 1.00 90.81 352 VAL A CA 1
ATOM 2670 C C . VAL A 1 352 ? 23.399 -2.376 -1.497 1.00 90.81 352 VAL A C 1
ATOM 2672 O O . VAL A 1 352 ? 24.022 -1.318 -1.414 1.00 90.81 352 VAL A O 1
ATOM 2675 N N . ASN A 1 353 ? 23.600 -3.243 -2.486 1.00 92.44 353 ASN A N 1
ATOM 2676 C CA . ASN A 1 353 ? 24.443 -2.935 -3.626 1.00 92.44 353 ASN A CA 1
ATOM 2677 C C . ASN A 1 353 ? 23.692 -1.980 -4.568 1.00 92.44 353 ASN A C 1
ATOM 2679 O O . ASN A 1 353 ? 22.852 -2.396 -5.372 1.00 92.44 353 ASN A O 1
ATOM 2683 N N . MET A 1 354 ? 23.990 -0.684 -4.452 1.00 92.25 354 MET A N 1
ATOM 2684 C CA . MET A 1 354 ? 23.326 0.362 -5.233 1.00 92.25 354 MET A CA 1
ATOM 2685 C C . MET A 1 354 ? 23.544 0.213 -6.742 1.00 92.25 354 MET A C 1
ATOM 2687 O O . MET A 1 354 ? 22.653 0.569 -7.509 1.00 92.25 354 MET A O 1
ATOM 2691 N N . ASP A 1 355 ? 24.662 -0.367 -7.188 1.00 93.19 355 ASP A N 1
ATOM 2692 C CA . ASP A 1 355 ? 24.897 -0.613 -8.613 1.00 93.19 355 ASP A CA 1
ATOM 2693 C C . ASP A 1 355 ? 23.924 -1.652 -9.176 1.00 93.19 355 ASP A C 1
ATOM 2695 O O . ASP A 1 355 ? 23.345 -1.440 -10.243 1.00 93.19 355 ASP A O 1
ATOM 2699 N N . VAL A 1 356 ? 23.676 -2.732 -8.427 1.00 95.00 356 VAL A N 1
ATOM 2700 C CA . VAL A 1 356 ? 22.658 -3.735 -8.781 1.00 95.00 356 VAL A CA 1
ATOM 2701 C C . VAL A 1 356 ? 21.268 -3.106 -8.761 1.00 95.00 356 VAL A C 1
ATOM 2703 O O . VAL A 1 356 ? 20.460 -3.382 -9.644 1.00 95.00 356 VAL A O 1
ATOM 2706 N N . LEU A 1 357 ? 20.975 -2.242 -7.783 1.00 95.44 357 LEU A N 1
ATOM 2707 C CA . LEU A 1 357 ? 19.687 -1.553 -7.703 1.00 95.44 357 LEU A CA 1
ATOM 2708 C C . LEU A 1 357 ? 19.450 -0.642 -8.919 1.00 95.44 357 LEU A C 1
ATOM 2710 O O . LEU A 1 357 ? 18.370 -0.687 -9.511 1.00 95.44 357 LEU A O 1
ATOM 2714 N N . PHE A 1 358 ? 20.455 0.140 -9.324 1.00 96.06 358 PHE A N 1
ATOM 2715 C CA . PHE A 1 358 ? 20.394 0.969 -10.529 1.00 96.06 358 PHE A CA 1
ATOM 2716 C C . PHE A 1 358 ? 20.166 0.131 -11.786 1.00 96.06 358 PHE A C 1
ATOM 2718 O O . PHE A 1 358 ? 19.319 0.484 -12.606 1.00 96.06 358 PHE A O 1
ATOM 2725 N N . ASP A 1 359 ? 20.862 -1.000 -11.917 1.00 96.94 359 ASP A N 1
ATOM 2726 C CA . ASP A 1 359 ? 20.659 -1.921 -13.035 1.00 96.94 359 ASP A CA 1
ATOM 2727 C C . ASP A 1 359 ? 19.249 -2.526 -13.040 1.00 96.94 359 ASP A C 1
ATOM 2729 O O . ASP A 1 359 ? 18.602 -2.571 -14.086 1.00 96.94 359 ASP A O 1
ATOM 2733 N N . CYS A 1 360 ? 18.722 -2.902 -11.871 1.00 97.25 360 CYS A N 1
ATOM 2734 C CA . CYS A 1 360 ? 17.354 -3.408 -11.733 1.00 97.25 360 CYS A CA 1
ATOM 2735 C C . CYS A 1 360 ? 16.314 -2.362 -12.164 1.00 97.25 360 CYS A C 1
ATOM 2737 O O . CYS A 1 360 ? 15.353 -2.702 -12.857 1.00 97.25 360 CYS A O 1
ATOM 2739 N N . VAL A 1 361 ? 16.504 -1.090 -11.793 1.00 98.06 361 VAL A N 1
ATOM 2740 C CA . VAL A 1 361 ? 15.639 0.020 -12.229 1.00 98.06 361 VAL A CA 1
ATOM 2741 C C . VAL A 1 361 ? 15.753 0.237 -13.740 1.00 98.06 361 VAL A C 1
ATOM 2743 O O . VAL A 1 361 ? 14.729 0.325 -14.421 1.00 98.06 361 VAL A O 1
ATOM 2746 N N . ALA A 1 362 ? 16.972 0.253 -14.286 1.00 98.06 362 ALA A N 1
ATOM 2747 C CA . ALA A 1 362 ? 17.216 0.401 -15.719 1.00 98.06 362 ALA A CA 1
ATOM 2748 C C . ALA A 1 362 ? 16.557 -0.729 -16.530 1.00 98.06 362 ALA A C 1
ATOM 2750 O O . ALA A 1 362 ? 15.790 -0.468 -17.460 1.00 98.06 362 ALA A O 1
ATOM 2751 N N . GLN A 1 363 ? 16.791 -1.987 -16.145 1.00 97.69 363 GLN A N 1
ATOM 2752 C CA . GLN A 1 363 ? 16.171 -3.162 -16.758 1.00 97.69 363 GLN A CA 1
ATOM 2753 C C . GLN A 1 363 ? 14.646 -3.149 -16.591 1.00 97.69 363 GLN A C 1
ATOM 2755 O O . GLN A 1 363 ? 13.931 -3.525 -17.517 1.00 97.69 363 GLN A O 1
ATOM 2760 N N . GLY A 1 364 ? 14.128 -2.690 -15.450 1.00 97.69 364 GLY A N 1
ATOM 2761 C CA . GLY A 1 364 ? 12.691 -2.547 -15.229 1.00 97.69 364 GLY A CA 1
ATOM 2762 C C . GLY A 1 364 ? 12.042 -1.552 -16.192 1.00 97.69 364 GLY A C 1
ATOM 2763 O O . GLY A 1 364 ? 11.036 -1.874 -16.827 1.00 97.69 364 GLY A O 1
ATOM 2764 N N . VAL A 1 365 ? 12.641 -0.373 -16.383 1.00 97.56 365 VAL A N 1
ATOM 2765 C CA . VAL A 1 365 ? 12.153 0.611 -17.367 1.00 97.56 365 VAL A CA 1
ATOM 2766 C C . VAL A 1 365 ? 12.303 0.092 -18.800 1.00 97.56 365 VAL A C 1
ATOM 2768 O O . VAL A 1 365 ? 11.412 0.315 -19.626 1.00 97.56 365 VAL A O 1
ATOM 2771 N N . LEU A 1 366 ? 13.365 -0.661 -19.101 1.00 96.19 366 LEU A N 1
ATOM 2772 C CA . LEU A 1 366 ? 13.530 -1.343 -20.387 1.00 96.19 366 LEU A CA 1
ATOM 2773 C C . LEU A 1 366 ? 12.409 -2.370 -20.627 1.00 96.19 366 LEU A C 1
ATOM 2775 O O . LEU A 1 366 ? 11.771 -2.350 -21.674 1.00 96.19 366 LEU A O 1
ATOM 2779 N N . ASN A 1 367 ? 12.098 -3.216 -19.642 1.00 95.62 367 ASN A N 1
ATOM 2780 C CA . ASN A 1 367 ? 11.025 -4.213 -19.724 1.00 95.62 367 ASN A CA 1
ATOM 2781 C C . ASN A 1 367 ? 9.633 -3.571 -19.857 1.00 95.62 367 ASN A C 1
ATOM 2783 O O . ASN A 1 367 ? 8.774 -4.076 -20.586 1.00 95.62 367 ASN A O 1
ATOM 2787 N N . PHE A 1 368 ? 9.400 -2.457 -19.157 1.00 95.50 368 PHE A N 1
ATOM 2788 C CA . PHE A 1 368 ? 8.172 -1.668 -19.256 1.00 95.50 368 PHE A CA 1
ATOM 2789 C C . PHE A 1 368 ? 8.008 -1.064 -20.657 1.00 95.50 368 PHE A C 1
ATOM 2791 O O . PHE A 1 368 ? 6.984 -1.280 -21.309 1.00 95.50 368 PHE A O 1
ATOM 2798 N N . SER A 1 369 ? 9.030 -0.353 -21.140 1.00 93.88 369 SER A N 1
ATOM 2799 C CA . SER A 1 369 ? 9.001 0.341 -22.434 1.00 93.88 369 SER A CA 1
ATOM 2800 C C . SER A 1 369 ? 9.085 -0.607 -23.636 1.00 93.88 369 SER A C 1
ATOM 2802 O O . SER A 1 369 ? 8.453 -0.346 -24.658 1.00 93.88 369 SER A O 1
ATOM 2804 N N . GLY A 1 370 ? 9.766 -1.749 -23.515 1.00 91.19 370 GLY A N 1
ATOM 2805 C CA . GLY A 1 370 ? 9.915 -2.741 -24.584 1.00 91.19 370 GLY A CA 1
ATOM 2806 C C . GLY A 1 370 ? 8.591 -3.370 -25.034 1.00 91.19 370 GLY A C 1
ATOM 2807 O O . GLY A 1 370 ? 8.388 -3.651 -26.213 1.00 91.19 370 GLY A O 1
ATOM 2808 N N . LYS A 1 371 ? 7.614 -3.522 -24.128 1.00 88.31 371 LYS A N 1
ATOM 2809 C CA . LYS A 1 371 ? 6.263 -3.961 -24.528 1.00 88.31 371 LYS A CA 1
ATOM 2810 C C . LYS A 1 371 ? 5.545 -2.925 -25.388 1.00 88.31 371 LYS A C 1
ATOM 2812 O O . LYS A 1 371 ? 4.684 -3.290 -26.186 1.00 88.31 371 LYS A O 1
ATOM 2817 N N . LYS A 1 372 ? 5.895 -1.649 -25.223 1.00 87.69 372 LYS A N 1
ATOM 2818 C CA . LYS A 1 372 ? 5.326 -0.551 -25.988 1.00 87.69 372 LYS A CA 1
ATOM 2819 C C . LYS A 1 372 ? 6.020 -0.362 -27.339 1.00 87.69 372 LYS A C 1
ATOM 2821 O O . LYS A 1 372 ? 5.334 -0.088 -28.322 1.00 87.69 372 LYS A O 1
ATOM 2826 N N . THR A 1 373 ? 7.335 -0.564 -27.430 1.00 84.38 373 THR A N 1
ATOM 2827 C CA . THR A 1 373 ? 8.046 -0.528 -28.723 1.00 84.38 373 THR A CA 1
ATOM 2828 C C . THR A 1 373 ? 7.543 -1.605 -29.687 1.00 84.38 373 THR A C 1
ATOM 2830 O O . THR A 1 373 ? 7.493 -1.361 -30.886 1.00 84.38 373 THR A O 1
ATOM 2833 N N . GLY A 1 374 ? 7.071 -2.748 -29.175 1.00 85.31 374 GLY A N 1
ATOM 2834 C CA . GLY A 1 374 ? 6.415 -3.786 -29.980 1.00 85.31 374 GLY A CA 1
ATOM 2835 C C . GLY A 1 374 ? 4.988 -3.462 -30.455 1.00 85.31 374 GLY A C 1
ATOM 2836 O O . GLY A 1 374 ? 4.423 -4.250 -31.207 1.00 85.31 374 GLY A O 1
ATOM 2837 N N . LYS A 1 375 ? 4.389 -2.351 -30.003 1.00 89.31 375 LYS A N 1
ATOM 2838 C CA . LYS A 1 375 ? 3.032 -1.897 -30.369 1.00 89.31 375 LYS A CA 1
ATOM 2839 C C . LYS A 1 375 ? 2.986 -0.372 -30.505 1.00 89.31 375 LYS A C 1
ATOM 2841 O O . LYS A 1 375 ? 2.344 0.288 -29.680 1.00 89.31 375 LYS A O 1
ATOM 2846 N N . PRO A 1 376 ? 3.723 0.238 -31.447 1.00 86.56 376 PRO A N 1
ATOM 2847 C CA . PRO A 1 376 ? 3.877 1.694 -31.539 1.00 86.56 376 PRO A CA 1
ATOM 2848 C C . PRO A 1 376 ? 2.545 2.460 -31.661 1.00 86.56 376 PRO A C 1
ATOM 2850 O O . PRO A 1 376 ? 2.435 3.559 -31.118 1.00 86.56 376 PRO A O 1
ATOM 2853 N N . GLU A 1 377 ? 1.517 1.844 -32.236 1.00 90.38 377 GLU A N 1
ATOM 2854 C CA . GLU A 1 377 ? 0.156 2.363 -32.422 1.00 90.38 377 GLU A CA 1
ATOM 2855 C C . GLU A 1 377 ? -0.692 2.453 -31.137 1.00 90.38 377 GLU A C 1
ATOM 2857 O O . GLU A 1 377 ? -1.714 3.137 -31.109 1.00 90.38 377 GLU A O 1
ATOM 2862 N N . ASP A 1 378 ? -0.287 1.789 -30.047 1.00 89.75 378 ASP A N 1
ATOM 2863 C CA . ASP A 1 378 ? -1.029 1.822 -28.779 1.00 89.75 378 ASP A CA 1
ATOM 2864 C C . ASP A 1 378 ? -0.861 3.171 -28.052 1.00 89.75 378 ASP A C 1
ATOM 2866 O O . ASP A 1 378 ? 0.061 3.363 -27.258 1.00 89.75 378 ASP A O 1
ATOM 2870 N N . HIS A 1 379 ? -1.748 4.124 -28.315 1.00 90.31 379 HIS A N 1
ATOM 2871 C CA . HIS A 1 379 ? -1.757 5.435 -27.657 1.00 90.31 379 HIS A CA 1
ATOM 2872 C C . HIS A 1 379 ? -2.609 5.468 -26.379 1.00 90.31 379 HIS A C 1
ATOM 2874 O O . HIS A 1 379 ? -3.093 6.532 -25.983 1.00 90.31 379 HIS A O 1
ATOM 2880 N N . SER A 1 380 ? -2.833 4.318 -25.738 1.00 90.94 380 SER A N 1
ATOM 2881 C CA . SER A 1 380 ? -3.721 4.239 -24.584 1.00 90.94 380 SER A CA 1
ATOM 2882 C C . SER A 1 380 ? -3.225 5.074 -23.392 1.00 90.94 380 SER A C 1
ATOM 2884 O O . SER A 1 380 ? -2.034 5.155 -23.080 1.00 90.94 380 SER A O 1
ATOM 2886 N N . ILE A 1 381 ? -4.184 5.693 -22.695 1.00 92.06 381 ILE A N 1
ATOM 2887 C CA . ILE A 1 381 ? -3.969 6.530 -21.502 1.00 92.06 381 ILE A CA 1
ATOM 2888 C C . ILE A 1 381 ? -3.105 5.841 -20.422 1.00 92.06 381 ILE A C 1
ATOM 2890 O O . ILE A 1 381 ? -2.266 6.528 -19.832 1.00 92.06 381 ILE A O 1
ATOM 2894 N N . PRO A 1 382 ? -3.224 4.519 -20.158 1.00 92.31 382 PRO A N 1
ATOM 2895 C CA . PRO A 1 382 ? -2.421 3.854 -19.135 1.00 92.31 382 PRO A CA 1
ATOM 2896 C C . PRO A 1 382 ? -0.905 4.016 -19.299 1.00 92.31 382 PRO A C 1
ATOM 2898 O O . PRO A 1 382 ? -0.217 4.132 -18.285 1.00 92.31 382 PRO A O 1
ATOM 2901 N N . TRP A 1 383 ? -0.374 4.070 -20.528 1.00 91.56 383 TRP A N 1
ATOM 2902 C CA . TRP A 1 383 ? 1.061 4.288 -20.756 1.00 91.56 383 TRP A CA 1
ATOM 2903 C C . TRP A 1 383 ? 1.510 5.672 -20.299 1.00 91.56 383 TRP A C 1
ATOM 2905 O O . TRP A 1 383 ? 2.529 5.788 -19.622 1.00 91.56 383 TRP A O 1
ATOM 2915 N N . LYS A 1 384 ? 0.716 6.703 -20.612 1.00 93.75 384 LYS A N 1
ATOM 2916 C CA . LYS A 1 384 ? 1.004 8.094 -20.240 1.00 93.75 384 LYS A CA 1
ATOM 2917 C C . LYS A 1 384 ? 0.977 8.278 -18.727 1.00 93.75 384 LYS A C 1
ATOM 2919 O O . LYS A 1 384 ? 1.925 8.797 -18.150 1.00 93.75 384 LYS A O 1
ATOM 2924 N N . VAL A 1 385 ? -0.078 7.774 -18.085 1.00 95.25 385 VAL A N 1
ATOM 2925 C CA . VAL A 1 385 ? -0.252 7.858 -16.626 1.00 95.25 385 VAL A CA 1
ATOM 2926 C C . VAL A 1 385 ? 0.861 7.100 -15.898 1.00 95.25 385 VAL A C 1
ATOM 2928 O O . VAL A 1 385 ? 1.480 7.635 -14.984 1.00 95.25 385 VAL A O 1
ATOM 2931 N N . THR A 1 386 ? 1.169 5.874 -16.331 1.00 95.25 386 THR A N 1
ATOM 2932 C CA . THR A 1 386 ? 2.226 5.065 -15.701 1.00 95.25 386 THR A CA 1
ATOM 2933 C C . THR A 1 386 ? 3.614 5.671 -15.922 1.00 95.25 386 THR A C 1
ATOM 2935 O O . THR A 1 386 ? 4.420 5.692 -14.995 1.00 95.25 386 THR A O 1
ATOM 2938 N N . GLY A 1 387 ? 3.884 6.199 -17.122 1.00 95.69 387 GLY A N 1
ATOM 2939 C CA . GLY A 1 387 ? 5.120 6.918 -17.428 1.00 95.69 387 GLY A CA 1
ATOM 2940 C C . GLY A 1 387 ? 5.306 8.149 -16.540 1.00 95.69 387 GLY A C 1
ATOM 2941 O O . GLY A 1 387 ? 6.373 8.311 -15.958 1.00 95.69 387 GLY A O 1
ATOM 2942 N N . SER A 1 388 ? 4.250 8.947 -16.352 1.00 96.44 388 SER A N 1
ATOM 2943 C CA . SER A 1 388 ? 4.260 10.114 -15.461 1.00 96.44 388 SER A CA 1
ATOM 2944 C C . SER A 1 388 ? 4.586 9.733 -14.010 1.00 96.44 388 SER A C 1
ATOM 2946 O O . SER A 1 388 ? 5.482 10.319 -13.407 1.00 96.44 388 SER A O 1
ATOM 2948 N N . TYR A 1 389 ? 3.966 8.674 -13.473 1.00 96.81 389 TYR A N 1
ATOM 2949 C CA . TYR A 1 389 ? 4.295 8.189 -12.127 1.00 96.81 389 TYR A CA 1
ATOM 2950 C C . TYR A 1 389 ? 5.747 7.704 -11.991 1.00 96.81 389 TYR A C 1
ATOM 2952 O O . TYR A 1 389 ? 6.371 7.942 -10.958 1.00 96.81 389 TYR A O 1
ATOM 2960 N N . LEU A 1 390 ? 6.312 7.060 -13.020 1.00 97.75 390 LEU A N 1
ATOM 2961 C CA . LEU A 1 390 ? 7.728 6.672 -13.024 1.00 97.75 390 LEU A CA 1
ATOM 2962 C C . LEU A 1 390 ? 8.657 7.895 -13.048 1.00 97.75 390 LEU A C 1
ATOM 2964 O O . LEU A 1 390 ? 9.677 7.886 -12.364 1.00 97.75 390 LEU A O 1
ATOM 2968 N N . ILE A 1 391 ? 8.300 8.953 -13.786 1.00 97.81 391 ILE A N 1
ATOM 2969 C CA . ILE A 1 391 ? 9.049 10.221 -13.795 1.00 97.81 391 ILE A CA 1
ATOM 2970 C C . ILE A 1 391 ? 9.058 10.840 -12.396 1.00 97.81 391 ILE A C 1
ATOM 2972 O O . ILE A 1 391 ? 10.125 11.222 -11.912 1.00 97.81 391 ILE A O 1
ATOM 2976 N N . THR A 1 392 ? 7.899 10.907 -11.733 1.00 96.81 392 THR A N 1
ATOM 2977 C CA . THR A 1 392 ? 7.797 11.405 -10.353 1.00 96.81 392 THR A CA 1
ATOM 2978 C C . THR A 1 392 ? 8.662 10.576 -9.408 1.00 96.81 392 THR A C 1
ATOM 2980 O O . THR A 1 392 ? 9.491 11.146 -8.705 1.00 96.81 392 THR A O 1
ATOM 2983 N N . ALA A 1 393 ? 8.552 9.244 -9.456 1.00 96.56 393 ALA A N 1
ATOM 2984 C CA . ALA A 1 393 ? 9.332 8.354 -8.599 1.00 96.56 393 ALA A CA 1
ATOM 2985 C C . ALA A 1 393 ? 10.850 8.523 -8.794 1.00 96.56 393 ALA A C 1
ATOM 2987 O O . ALA A 1 393 ? 11.582 8.630 -7.815 1.00 96.56 393 ALA A O 1
ATOM 2988 N N . LEU A 1 394 ? 11.333 8.610 -10.040 1.00 96.12 394 LEU A N 1
ATOM 2989 C CA . LEU A 1 394 ? 12.755 8.834 -10.335 1.00 96.12 394 LEU A CA 1
ATOM 2990 C C . LEU A 1 394 ? 13.232 10.216 -9.876 1.00 96.12 394 LEU A C 1
ATOM 2992 O O . LEU A 1 394 ? 14.323 10.344 -9.326 1.00 96.12 394 LEU A O 1
ATOM 2996 N N . THR A 1 395 ? 12.405 11.242 -10.072 1.00 94.94 395 THR A N 1
ATOM 2997 C CA . THR A 1 395 ? 12.712 12.616 -9.655 1.00 94.94 395 THR A CA 1
ATOM 2998 C C . THR A 1 395 ? 12.780 12.731 -8.134 1.00 94.94 395 THR A C 1
ATOM 3000 O O . THR A 1 395 ? 13.632 13.438 -7.599 1.00 94.94 395 THR A O 1
ATOM 3003 N N . ASP A 1 396 ? 11.898 12.038 -7.415 1.00 91.88 396 ASP A N 1
ATOM 3004 C CA . ASP A 1 396 ? 11.934 11.989 -5.956 1.00 91.88 396 ASP A CA 1
ATOM 3005 C C . ASP A 1 396 ? 13.115 11.154 -5.452 1.00 91.88 396 ASP A C 1
ATOM 3007 O O . ASP A 1 396 ? 13.770 11.557 -4.489 1.00 91.88 396 ASP A O 1
ATOM 3011 N N . TRP A 1 397 ? 13.485 10.081 -6.158 1.00 92.25 397 TRP A N 1
ATOM 3012 C CA . TRP A 1 397 ? 14.669 9.285 -5.832 1.00 92.25 397 TRP A CA 1
ATOM 3013 C C . TRP A 1 397 ? 15.964 10.105 -5.900 1.00 92.25 397 TRP A C 1
ATOM 3015 O O . TRP A 1 397 ? 16.814 10.001 -5.016 1.00 92.25 397 TRP A O 1
ATOM 3025 N N . GLN A 1 398 ? 16.085 11.008 -6.881 1.00 91.75 398 GLN A N 1
ATOM 3026 C CA . GLN A 1 398 ? 17.215 11.944 -6.989 1.00 91.75 398 GLN A CA 1
ATOM 3027 C C . GLN A 1 398 ? 17.335 12.908 -5.796 1.00 91.75 398 GLN A C 1
ATOM 3029 O O . GLN A 1 398 ? 18.414 13.451 -5.553 1.00 91.75 398 GLN A O 1
ATOM 3034 N N . LYS A 1 399 ? 16.250 13.142 -5.048 1.00 88.44 399 LYS A N 1
ATOM 3035 C CA . LYS A 1 399 ? 16.237 14.043 -3.885 1.00 88.44 399 LYS A CA 1
ATOM 3036 C C . LYS A 1 399 ? 16.626 13.343 -2.584 1.00 88.44 399 LYS A C 1
ATOM 3038 O O . LYS A 1 399 ? 16.797 14.028 -1.576 1.00 88.44 399 LYS A O 1
ATOM 3043 N N . VAL A 1 400 ? 16.756 12.014 -2.572 1.00 83.62 400 VAL A N 1
ATOM 3044 C CA . VAL A 1 400 ? 17.082 11.256 -1.356 1.00 83.62 400 VAL A CA 1
ATOM 3045 C C . VAL A 1 400 ? 18.506 11.622 -0.900 1.00 83.62 400 VAL A C 1
ATOM 3047 O O . VAL A 1 400 ? 19.467 11.303 -1.605 1.00 83.62 400 VAL A O 1
ATOM 3050 N N . PRO A 1 401 ? 18.690 12.265 0.277 1.00 74.75 401 PRO A N 1
ATOM 3051 C CA . PRO A 1 401 ? 19.978 12.848 0.684 1.00 74.75 401 PRO A CA 1
ATOM 3052 C C . PRO A 1 401 ? 21.141 11.853 0.709 1.00 74.75 401 PRO A C 1
ATOM 3054 O O . PRO A 1 401 ? 22.291 12.202 0.446 1.00 74.75 401 PRO A O 1
ATOM 3057 N N . ASN A 1 402 ? 20.837 10.597 1.012 1.00 66.06 402 ASN A N 1
ATOM 3058 C CA . ASN A 1 402 ? 21.838 9.572 1.257 1.00 66.06 402 ASN A CA 1
ATOM 3059 C C . ASN A 1 402 ? 22.366 8.919 -0.037 1.00 66.06 402 ASN A C 1
ATOM 3061 O O . ASN A 1 402 ? 23.429 8.306 -0.024 1.00 66.06 402 ASN A O 1
ATOM 3065 N N . ALA A 1 403 ? 21.728 9.158 -1.192 1.00 70.44 403 ALA A N 1
ATOM 3066 C CA . ALA A 1 403 ? 22.263 8.753 -2.496 1.00 70.44 403 ALA A CA 1
ATOM 3067 C C . ALA A 1 403 ? 23.486 9.589 -2.937 1.00 70.44 403 ALA A C 1
ATOM 3069 O O . ALA A 1 403 ? 24.006 9.389 -4.033 1.00 70.44 403 ALA A O 1
ATOM 3070 N N . ALA A 1 404 ? 23.981 10.506 -2.093 1.00 78.31 404 ALA A N 1
ATOM 3071 C CA . ALA A 1 404 ? 25.084 11.420 -2.392 1.00 78.31 404 ALA A CA 1
ATOM 3072 C C . ALA A 1 404 ? 26.336 10.725 -2.957 1.00 78.31 404 ALA A C 1
ATOM 3074 O O . ALA A 1 404 ? 26.953 11.247 -3.883 1.00 78.31 404 ALA A O 1
ATOM 3075 N N . ARG A 1 405 ? 26.684 9.528 -2.457 1.00 86.00 405 ARG A N 1
ATOM 3076 C CA . ARG A 1 405 ? 27.843 8.747 -2.944 1.00 86.00 405 ARG A CA 1
ATOM 3077 C C . ARG A 1 405 ? 27.701 8.302 -4.398 1.00 86.00 405 ARG A C 1
ATOM 3079 O O . ARG A 1 405 ? 28.697 8.167 -5.096 1.00 86.00 405 ARG A O 1
ATOM 3086 N N . TYR A 1 406 ? 26.466 8.099 -4.841 1.00 91.44 406 TYR A N 1
ATOM 3087 C CA . TYR A 1 406 ? 26.126 7.619 -6.175 1.00 91.44 406 TYR A CA 1
ATOM 3088 C C . TYR A 1 406 ? 25.436 8.693 -7.017 1.00 91.44 406 TYR A C 1
ATOM 3090 O O . TYR A 1 406 ? 24.879 8.383 -8.068 1.00 91.44 406 TYR A O 1
ATOM 3098 N N . ARG A 1 407 ? 25.469 9.957 -6.574 1.00 92.00 407 ARG A N 1
ATOM 3099 C CA . ARG A 1 407 ? 24.667 11.043 -7.142 1.00 92.00 407 ARG A CA 1
ATOM 3100 C C . ARG A 1 407 ? 24.858 11.190 -8.645 1.00 92.00 407 ARG A C 1
ATOM 3102 O O . ARG A 1 407 ? 23.876 11.173 -9.370 1.00 92.00 407 ARG A O 1
ATOM 3109 N N . ASN A 1 408 ? 26.103 11.223 -9.116 1.00 94.81 408 ASN A N 1
ATOM 3110 C CA . ASN A 1 408 ? 26.400 11.361 -10.545 1.00 94.81 408 ASN A CA 1
ATOM 3111 C C . ASN A 1 408 ? 25.847 10.185 -11.368 1.00 94.81 408 ASN A C 1
ATOM 3113 O O . ASN A 1 408 ? 25.322 10.378 -12.464 1.00 94.81 408 ASN A O 1
ATOM 3117 N N . LYS A 1 409 ? 25.944 8.957 -10.839 1.00 95.25 409 LYS A N 1
ATOM 3118 C CA . LYS A 1 409 ? 25.442 7.750 -11.509 1.00 95.25 409 LYS A CA 1
ATOM 3119 C C . LYS A 1 409 ? 23.914 7.726 -11.530 1.00 95.25 409 LYS A C 1
ATOM 3121 O O . LYS A 1 409 ? 23.334 7.442 -12.574 1.00 95.25 409 LYS A O 1
ATOM 3126 N N . LEU A 1 410 ? 23.277 8.085 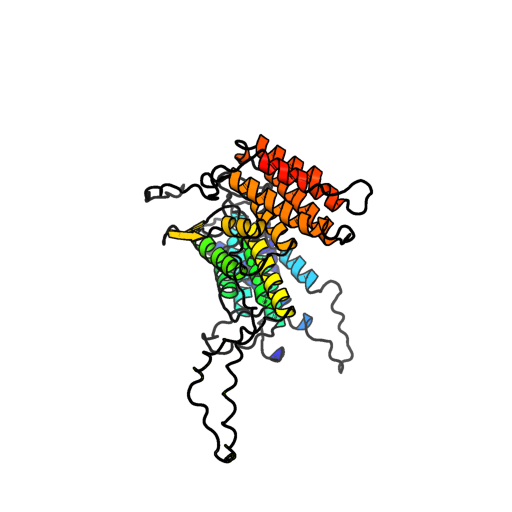-10.415 1.00 95.31 410 LEU A N 1
ATOM 3127 C CA . LEU A 1 410 ? 21.826 8.220 -10.299 1.00 95.31 410 LEU A CA 1
ATOM 3128 C C . LEU A 1 410 ? 21.284 9.331 -11.209 1.00 95.31 410 LEU A C 1
ATOM 3130 O O . LEU A 1 410 ? 20.305 9.111 -11.910 1.00 95.31 410 LEU A O 1
ATOM 3134 N N . GLU A 1 411 ? 21.921 10.502 -11.243 1.00 95.62 411 GLU A N 1
ATOM 3135 C CA . GLU A 1 411 ? 21.542 11.609 -12.126 1.00 95.62 411 GLU A CA 1
ATOM 3136 C C . GLU A 1 411 ? 21.689 11.224 -13.601 1.00 95.62 411 GLU A C 1
ATOM 3138 O O . GLU A 1 411 ? 20.768 11.458 -14.383 1.00 95.62 411 GLU A O 1
ATOM 3143 N N . SER A 1 412 ? 22.788 10.559 -13.972 1.00 97.38 412 SER A N 1
ATOM 3144 C CA . SER A 1 412 ? 22.994 10.012 -15.319 1.00 97.38 412 SER A CA 1
ATOM 3145 C C . SER A 1 412 ? 21.906 8.998 -15.696 1.00 97.38 412 SER A C 1
ATOM 3147 O O . SER A 1 412 ? 21.283 9.130 -16.751 1.00 97.38 412 SER A O 1
ATOM 3149 N N . LEU A 1 413 ? 21.611 8.033 -14.813 1.00 97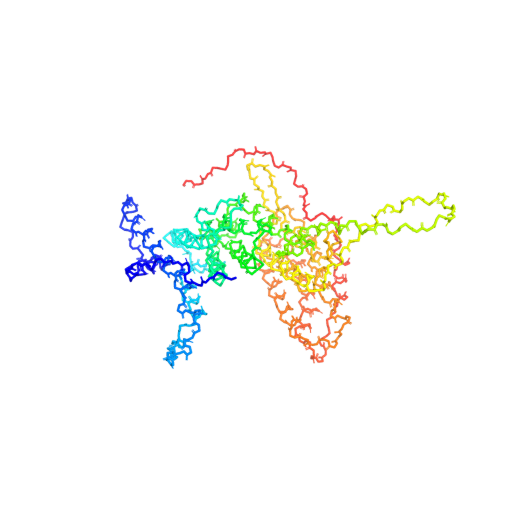.44 413 LEU A N 1
ATOM 3150 C CA . LEU A 1 413 ? 20.541 7.057 -15.022 1.00 97.44 413 LEU A CA 1
ATOM 3151 C C . LEU A 1 413 ? 19.187 7.747 -15.195 1.00 97.44 413 LEU A C 1
ATOM 3153 O O . LEU A 1 413 ? 18.510 7.535 -16.197 1.00 97.44 413 LEU A O 1
ATOM 3157 N N . ALA A 1 414 ? 18.795 8.581 -14.232 1.00 97.00 414 ALA A N 1
ATOM 3158 C CA . ALA A 1 414 ? 17.506 9.258 -14.226 1.00 97.00 414 ALA A CA 1
ATOM 3159 C C . ALA A 1 414 ? 17.330 10.129 -15.475 1.00 97.00 414 ALA A C 1
ATOM 3161 O O . ALA A 1 414 ? 16.274 10.074 -16.094 1.00 97.00 414 ALA A O 1
ATOM 3162 N N . THR A 1 415 ? 18.374 10.840 -15.908 1.00 97.44 415 THR A N 1
ATOM 3163 C CA . THR A 1 415 ? 18.365 11.621 -17.156 1.00 97.44 415 THR A CA 1
ATOM 3164 C C . THR A 1 415 ? 18.061 10.729 -18.360 1.00 97.44 415 T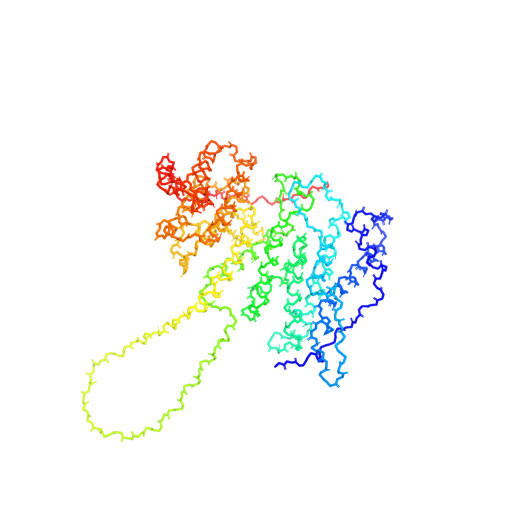HR A C 1
ATOM 3166 O O . THR A 1 415 ? 17.150 11.022 -19.133 1.00 97.44 415 THR A O 1
ATOM 3169 N N . VAL A 1 416 ? 18.760 9.596 -18.504 1.00 98.12 416 VAL A N 1
ATOM 3170 C CA . VAL A 1 416 ? 18.516 8.652 -19.607 1.00 98.12 416 VAL A CA 1
ATOM 3171 C C . VAL A 1 416 ? 17.091 8.094 -19.552 1.00 98.12 416 VAL A C 1
ATOM 3173 O O . VAL A 1 416 ? 16.388 8.117 -20.561 1.00 98.12 416 VAL A O 1
ATOM 3176 N N . LEU A 1 417 ? 16.635 7.624 -18.389 1.00 98.00 417 LEU A N 1
ATOM 3177 C CA . LEU A 1 417 ? 15.303 7.033 -18.241 1.00 98.00 417 LEU A CA 1
ATOM 3178 C C . LEU A 1 417 ? 14.188 8.059 -18.490 1.00 98.00 417 LEU A C 1
ATOM 3180 O O . LEU A 1 417 ? 13.260 7.790 -19.253 1.00 98.00 417 LEU A O 1
ATOM 3184 N N . VAL A 1 418 ? 14.280 9.240 -17.880 1.00 97.69 418 VAL A N 1
ATOM 3185 C CA . VAL A 1 418 ? 13.263 10.293 -17.966 1.00 97.69 418 VAL A CA 1
ATOM 3186 C C . VAL A 1 418 ? 13.238 10.891 -19.369 1.00 97.69 418 VAL A C 1
ATOM 3188 O O . VAL A 1 418 ? 12.212 10.818 -20.043 1.00 97.69 418 VAL A O 1
ATOM 3191 N N . GLU A 1 419 ? 14.355 11.438 -19.849 1.00 97.19 419 GLU A N 1
ATOM 3192 C CA . GLU A 1 419 ? 14.370 12.217 -21.091 1.00 97.19 419 GLU A CA 1
ATOM 3193 C C . GLU A 1 419 ? 14.270 11.345 -22.341 1.00 97.19 419 GLU A C 1
ATOM 3195 O O . GLU A 1 419 ? 13.646 11.743 -23.326 1.00 97.19 419 GLU A O 1
ATOM 3200 N N . ARG A 1 420 ? 14.898 10.161 -22.335 1.00 97.25 420 ARG A N 1
ATOM 3201 C CA . ARG A 1 420 ? 15.003 9.322 -23.540 1.00 97.25 420 ARG A CA 1
ATOM 3202 C C . ARG A 1 420 ? 13.905 8.276 -23.640 1.00 97.25 420 ARG A C 1
ATOM 3204 O O . ARG A 1 420 ? 13.647 7.810 -24.747 1.00 97.25 420 ARG A O 1
ATOM 3211 N N . VAL A 1 421 ? 13.246 7.917 -22.537 1.00 96.62 421 VAL A N 1
ATOM 3212 C CA . VAL A 1 421 ? 12.212 6.869 -22.535 1.00 96.62 421 VAL A CA 1
ATOM 3213 C C . VAL A 1 421 ? 10.869 7.382 -22.030 1.00 96.62 421 VAL A C 1
ATOM 3215 O O . VAL A 1 421 ? 9.890 7.338 -22.773 1.00 96.62 421 VAL A O 1
ATOM 3218 N N . LEU A 1 422 ? 10.797 7.875 -20.793 1.00 97.12 422 LEU A N 1
ATOM 3219 C CA . LEU A 1 422 ? 9.516 8.131 -20.130 1.00 97.12 422 LEU A CA 1
ATOM 3220 C C . LEU A 1 422 ? 8.801 9.392 -20.639 1.00 97.12 422 LEU A C 1
ATOM 3222 O O . LEU A 1 422 ? 7.598 9.334 -20.880 1.00 97.12 422 LEU A O 1
ATOM 3226 N N . VAL 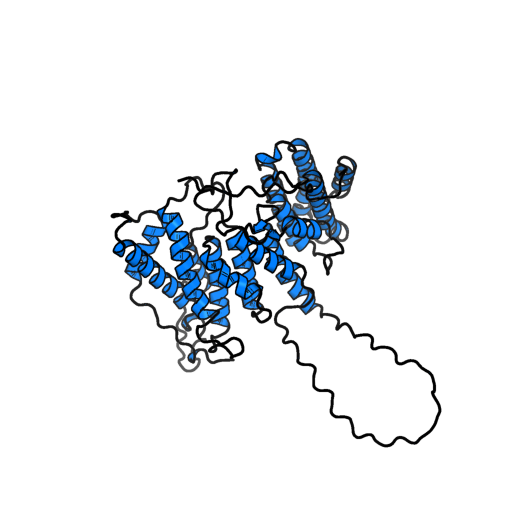A 1 423 ? 9.512 10.499 -20.880 1.00 96.44 423 VAL A N 1
ATOM 3227 C CA . VAL A 1 423 ? 8.923 11.721 -21.464 1.00 96.44 423 VAL A CA 1
ATOM 3228 C C . VAL A 1 423 ? 8.380 11.465 -22.880 1.00 96.44 423 VAL A C 1
ATOM 3230 O O . VAL A 1 423 ? 7.250 11.871 -23.166 1.00 96.44 423 VAL A O 1
ATOM 3233 N N . PRO A 1 424 ? 9.099 10.756 -23.778 1.00 95.62 424 PRO A N 1
ATOM 3234 C CA . PRO A 1 424 ? 8.521 10.319 -25.047 1.00 95.62 424 PRO A CA 1
ATOM 3235 C C . PRO A 1 424 ? 7.269 9.442 -24.899 1.00 95.62 424 PRO A C 1
ATOM 3237 O O . PRO A 1 424 ? 6.316 9.613 -25.658 1.00 95.62 424 PRO A O 1
ATOM 3240 N N . LEU A 1 425 ? 7.235 8.535 -23.912 1.00 93.25 425 LEU A N 1
ATOM 3241 C CA . LEU A 1 425 ? 6.053 7.710 -23.626 1.00 93.25 425 LEU A CA 1
ATOM 3242 C C . LEU A 1 425 ? 4.854 8.545 -23.154 1.00 93.25 425 LEU A C 1
ATOM 3244 O O . LEU A 1 425 ? 3.728 8.303 -23.587 1.00 93.25 425 LEU A O 1
ATOM 3248 N N . GLU A 1 426 ? 5.079 9.541 -22.300 1.00 92.81 426 GLU A N 1
ATOM 3249 C CA . GLU A 1 426 ? 4.040 10.464 -21.835 1.00 92.81 426 GLU A CA 1
ATOM 3250 C C . GLU A 1 426 ? 3.450 11.280 -22.996 1.00 92.81 426 GLU A C 1
ATOM 3252 O O . GLU A 1 426 ? 2.231 11.440 -23.121 1.00 92.81 426 GLU A O 1
ATOM 3257 N N . LYS A 1 427 ? 4.314 11.730 -23.910 1.00 92.44 427 LYS A N 1
ATOM 3258 C CA . LYS A 1 427 ? 3.949 12.543 -25.077 1.00 92.44 427 LYS A CA 1
ATOM 3259 C C . LYS A 1 427 ? 3.558 11.720 -26.299 1.00 92.44 427 LYS A C 1
ATOM 3261 O O . LYS A 1 427 ? 3.483 12.258 -27.407 1.00 92.44 427 LYS A O 1
ATOM 3266 N N . ILE A 1 428 ? 3.273 10.432 -26.121 1.00 87.56 428 ILE A N 1
ATOM 3267 C CA . ILE A 1 428 ? 3.024 9.554 -27.255 1.00 87.56 428 ILE A CA 1
ATOM 3268 C C . ILE A 1 428 ? 1.835 10.020 -28.110 1.00 87.56 428 ILE A C 1
ATOM 3270 O O . ILE A 1 428 ? 0.804 10.468 -27.590 1.00 87.56 428 ILE A O 1
ATOM 3274 N N . GLY A 1 429 ? 2.006 9.907 -29.430 1.00 85.38 429 GLY A N 1
ATOM 3275 C CA . GLY A 1 429 ? 1.120 10.477 -30.450 1.00 85.38 429 GLY A CA 1
ATOM 3276 C C . GLY A 1 429 ? 1.588 11.845 -30.963 1.00 85.38 429 GLY A C 1
ATOM 3277 O O . GLY A 1 429 ? 1.076 12.321 -31.969 1.00 85.38 429 GLY A O 1
ATOM 3278 N N . THR A 1 430 ? 2.587 12.455 -30.318 1.00 90.81 430 THR A N 1
ATOM 3279 C CA . THR A 1 430 ? 3.207 13.705 -30.777 1.00 90.81 430 THR A CA 1
ATOM 3280 C C . THR A 1 430 ? 4.398 13.396 -31.698 1.00 90.81 430 THR A C 1
ATOM 3282 O O . THR A 1 430 ? 5.276 12.626 -31.290 1.00 90.81 430 THR A O 1
ATOM 3285 N N . PRO A 1 431 ? 4.483 13.975 -32.914 1.00 91.00 431 PRO A N 1
ATOM 3286 C CA . PRO A 1 431 ? 5.627 13.774 -33.805 1.00 91.00 431 PRO A CA 1
ATOM 3287 C C . PRO A 1 431 ? 6.966 14.077 -33.116 1.00 91.00 431 PRO A C 1
ATOM 3289 O O . PRO A 1 431 ? 7.095 15.077 -32.413 1.00 91.00 431 PRO A O 1
ATOM 3292 N N . GLY A 1 432 ? 7.961 13.204 -33.304 1.00 89.62 432 GLY A N 1
ATOM 3293 C CA . GLY A 1 432 ? 9.300 13.345 -32.713 1.00 89.62 432 GLY A CA 1
ATOM 3294 C C . GLY A 1 432 ? 9.478 12.755 -31.306 1.00 89.62 432 GLY A C 1
ATOM 3295 O O . GLY A 1 432 ? 10.606 12.676 -30.830 1.00 89.62 432 GLY A O 1
ATOM 3296 N N . PHE A 1 433 ? 8.412 12.279 -30.652 1.00 91.88 433 PHE A N 1
ATOM 3297 C CA . PHE A 1 433 ? 8.482 11.670 -29.317 1.00 91.88 433 PHE A CA 1
ATOM 3298 C C . PHE A 1 433 ? 8.450 10.139 -29.393 1.00 91.88 433 PHE A C 1
ATOM 3300 O O . PHE A 1 433 ? 7.441 9.502 -29.091 1.00 91.88 433 PHE A O 1
ATOM 3307 N N . VAL A 1 434 ? 9.574 9.542 -29.803 1.00 91.00 434 VAL A N 1
ATOM 3308 C CA . VAL A 1 434 ? 9.755 8.080 -29.845 1.00 91.00 434 VAL A CA 1
ATOM 3309 C C . VAL A 1 434 ? 10.624 7.630 -28.662 1.00 91.00 434 VAL A C 1
ATOM 3311 O O . VAL A 1 434 ? 11.739 8.134 -28.519 1.00 91.00 434 VAL A O 1
ATOM 3314 N N . PRO A 1 435 ? 10.155 6.696 -27.812 1.00 93.81 435 PRO A N 1
ATOM 3315 C CA . PRO A 1 435 ? 10.962 6.150 -26.721 1.00 93.81 435 PRO A CA 1
ATOM 3316 C C . PRO A 1 435 ? 12.222 5.448 -27.247 1.00 93.81 435 PRO A C 1
ATOM 3318 O O . PRO A 1 435 ? 12.135 4.551 -28.083 1.00 93.81 435 PRO A O 1
ATOM 3321 N N . ASN A 1 436 ? 13.392 5.830 -26.737 1.00 94.94 436 ASN A N 1
ATOM 3322 C CA . ASN A 1 436 ? 14.693 5.295 -27.136 1.00 94.94 436 ASN A CA 1
ATOM 3323 C C . ASN A 1 436 ? 15.200 4.282 -26.097 1.00 94.94 436 ASN A C 1
ATOM 3325 O O . ASN A 1 436 ? 16.000 4.612 -25.221 1.00 94.94 436 ASN A O 1
ATOM 3329 N N . ALA A 1 437 ? 14.715 3.042 -26.198 1.00 93.50 437 ALA A N 1
ATOM 3330 C CA . ALA A 1 437 ? 15.102 1.943 -25.309 1.00 93.50 437 ALA A CA 1
ATOM 3331 C C . ALA A 1 437 ? 16.610 1.618 -25.383 1.00 93.50 437 ALA A C 1
ATOM 3333 O O . ALA A 1 437 ? 17.223 1.303 -24.361 1.00 93.50 437 ALA A O 1
ATOM 3334 N N . ASP A 1 438 ? 17.237 1.785 -26.552 1.00 94.88 438 ASP A N 1
ATOM 3335 C CA . ASP A 1 438 ? 18.670 1.524 -26.748 1.00 94.88 438 ASP A CA 1
ATOM 3336 C C . ASP A 1 438 ? 19.559 2.462 -25.926 1.00 94.88 438 ASP A C 1
ATOM 3338 O O . ASP A 1 438 ? 20.682 2.109 -25.572 1.00 94.88 438 ASP A O 1
ATOM 3342 N N . ALA A 1 439 ? 19.079 3.667 -25.598 1.00 96.25 439 ALA A N 1
ATOM 3343 C CA . ALA A 1 439 ? 19.802 4.571 -24.707 1.00 96.25 439 ALA A CA 1
ATOM 3344 C C . ALA A 1 439 ? 19.972 3.967 -23.305 1.00 96.25 439 ALA A C 1
ATOM 3346 O O . ALA A 1 439 ? 21.028 4.130 -22.699 1.00 96.25 439 ALA A O 1
ATOM 3347 N N . VAL A 1 440 ? 18.970 3.224 -22.824 1.00 96.56 440 VAL A N 1
ATOM 3348 C CA . VAL A 1 440 ? 19.041 2.514 -21.540 1.00 96.56 440 VAL A CA 1
ATOM 3349 C C . VAL A 1 440 ? 20.003 1.335 -21.634 1.00 96.56 440 VAL A C 1
ATOM 3351 O O . VAL A 1 440 ? 20.823 1.154 -20.740 1.00 96.56 440 VAL A O 1
ATOM 3354 N N . ALA A 1 441 ? 19.955 0.564 -22.726 1.00 95.75 441 ALA A N 1
ATOM 3355 C CA . ALA A 1 441 ? 20.888 -0.541 -22.954 1.00 95.75 441 ALA A CA 1
ATOM 3356 C C . ALA A 1 441 ? 22.351 -0.059 -22.965 1.00 95.75 441 ALA A C 1
ATOM 3358 O O . ALA A 1 441 ? 23.167 -0.574 -22.205 1.00 95.75 441 ALA A O 1
ATOM 3359 N N . ARG A 1 442 ? 22.653 1.012 -23.714 1.00 97.81 442 ARG A N 1
ATOM 3360 C CA . ARG A 1 442 ? 23.986 1.641 -23.726 1.00 97.81 442 ARG A CA 1
ATOM 3361 C C . ARG A 1 442 ? 24.410 2.155 -22.354 1.00 97.81 442 ARG A C 1
ATOM 3363 O O . ARG A 1 442 ? 25.570 2.010 -21.982 1.00 97.81 442 ARG A O 1
ATOM 3370 N N . TRP A 1 443 ? 23.490 2.748 -21.587 1.00 97.81 443 TRP A N 1
ATOM 3371 C CA . TRP A 1 443 ? 23.799 3.182 -20.223 1.00 97.81 443 TRP A CA 1
ATOM 3372 C C . TRP A 1 443 ? 24.230 1.996 -19.351 1.00 97.81 443 TRP A C 1
ATOM 3374 O O . TRP A 1 443 ? 25.216 2.109 -18.626 1.00 97.81 443 TRP A O 1
ATOM 3384 N N . ARG A 1 444 ? 23.546 0.849 -19.457 1.00 97.06 444 ARG A N 1
ATOM 3385 C CA . ARG A 1 444 ? 23.895 -0.372 -18.710 1.00 97.06 444 ARG A CA 1
ATOM 3386 C C . ARG A 1 444 ? 25.248 -0.942 -19.133 1.00 97.06 444 ARG A C 1
ATOM 3388 O O . ARG A 1 444 ? 26.042 -1.296 -18.271 1.00 97.06 444 ARG A O 1
ATOM 3395 N N . GLU A 1 445 ? 25.549 -0.958 -20.432 1.00 96.69 445 GLU A N 1
ATOM 3396 C CA . GLU A 1 445 ? 26.864 -1.367 -20.957 1.00 96.69 445 GLU A CA 1
ATOM 3397 C C . GLU A 1 445 ? 28.007 -0.486 -20.426 1.00 96.69 445 GLU A C 1
ATOM 3399 O O . GLU A 1 445 ? 29.082 -0.985 -20.106 1.00 96.69 445 GLU A O 1
ATOM 3404 N N . GLN A 1 446 ? 27.768 0.822 -20.288 1.00 97.31 446 GLN A N 1
ATOM 3405 C CA . GLN A 1 446 ? 28.732 1.784 -19.737 1.00 97.31 446 GLN A CA 1
ATOM 3406 C C . GLN A 1 446 ? 28.852 1.726 -18.209 1.00 97.31 446 GLN A C 1
ATOM 3408 O O . GLN A 1 446 ? 29.807 2.257 -17.645 1.00 97.31 446 GLN A O 1
ATOM 3413 N N . ASN A 1 447 ? 27.887 1.102 -17.533 1.00 96.31 447 ASN A N 1
ATOM 3414 C CA . ASN A 1 447 ? 27.808 1.013 -16.079 1.00 96.31 447 ASN A CA 1
ATOM 3415 C C . ASN A 1 447 ? 27.694 -0.453 -15.628 1.00 96.31 447 ASN A C 1
ATOM 3417 O O . ASN A 1 447 ? 26.737 -0.788 -14.921 1.00 96.31 447 ASN A O 1
ATOM 3421 N N . PRO A 1 448 ? 28.644 -1.329 -16.012 1.00 94.56 448 PRO A N 1
ATOM 3422 C CA . PRO A 1 448 ? 28.552 -2.749 -15.713 1.00 94.56 448 PRO A CA 1
ATOM 3423 C C . PRO A 1 448 ? 28.508 -2.984 -14.202 1.00 94.56 448 PRO A C 1
ATOM 3425 O O . PRO A 1 448 ? 29.179 -2.303 -13.424 1.00 94.56 448 PRO A O 1
ATOM 3428 N N . VAL A 1 449 ? 27.719 -3.974 -13.794 1.00 91.94 449 VAL A N 1
ATOM 3429 C CA . VAL A 1 449 ? 27.598 -4.379 -12.394 1.00 91.94 449 VAL A CA 1
ATOM 3430 C C . VAL A 1 449 ? 28.614 -5.492 -12.121 1.00 91.94 449 VAL A C 1
ATOM 3432 O O . VAL A 1 449 ? 28.465 -6.580 -12.678 1.00 91.94 449 VAL A O 1
ATOM 3435 N N . PRO A 1 450 ? 29.646 -5.261 -11.291 1.00 81.06 450 PRO A N 1
ATOM 3436 C CA . PRO A 1 450 ? 30.713 -6.242 -11.080 1.00 81.06 450 PRO A CA 1
ATOM 3437 C C . PRO A 1 450 ? 30.247 -7.474 -10.290 1.00 81.06 450 PRO A C 1
ATOM 3439 O O . PRO A 1 450 ? 30.784 -8.562 -10.476 1.00 81.06 450 PRO A O 1
ATOM 3442 N N . GLU A 1 451 ? 29.237 -7.321 -9.430 1.00 82.94 451 GLU A N 1
ATOM 3443 C CA . GLU A 1 451 ? 28.687 -8.398 -8.607 1.00 82.94 451 GLU A CA 1
ATOM 3444 C C . GLU A 1 451 ? 27.156 -8.366 -8.633 1.00 82.94 451 GLU A C 1
ATOM 3446 O O . GLU A 1 451 ? 26.541 -7.394 -8.205 1.00 82.94 451 GLU A O 1
ATOM 3451 N N . LEU A 1 452 ? 26.523 -9.454 -9.085 1.00 83.75 452 LEU A N 1
ATOM 3452 C CA . LEU A 1 452 ? 25.061 -9.573 -9.213 1.00 83.75 452 LEU A CA 1
ATOM 3453 C C . LEU A 1 452 ? 24.343 -9.892 -7.885 1.00 83.75 452 LEU A C 1
ATOM 3455 O O . LEU A 1 452 ? 23.268 -10.495 -7.877 1.00 83.75 452 LEU A O 1
ATOM 3459 N N . LYS A 1 453 ? 24.921 -9.505 -6.744 1.00 86.38 453 LYS A N 1
ATOM 3460 C CA . LYS A 1 453 ? 24.289 -9.657 -5.430 1.00 86.38 453 LYS A CA 1
ATOM 3461 C C . LYS A 1 453 ? 23.660 -8.339 -5.006 1.00 86.38 453 LYS A C 1
ATOM 3463 O O . LYS A 1 453 ? 24.357 -7.378 -4.701 1.00 86.38 453 LYS A O 1
ATOM 3468 N N . LEU A 1 454 ? 22.328 -8.311 -4.960 1.00 83.12 454 LEU A N 1
ATOM 3469 C CA . LEU A 1 454 ? 21.571 -7.126 -4.538 1.00 83.12 454 LEU A CA 1
ATOM 3470 C C . LEU A 1 454 ? 21.856 -6.733 -3.083 1.00 83.12 454 LEU A C 1
ATOM 3472 O O . LEU A 1 454 ? 21.863 -5.551 -2.751 1.00 83.12 454 LEU A O 1
ATOM 3476 N N . PHE A 1 455 ? 22.101 -7.727 -2.232 1.00 82.31 455 PHE A N 1
ATOM 3477 C CA . PHE A 1 455 ? 22.522 -7.522 -0.855 1.00 82.31 455 PHE A CA 1
ATOM 3478 C C . PHE A 1 455 ? 24.004 -7.841 -0.755 1.00 82.31 455 PHE A C 1
ATOM 3480 O O . PHE A 1 455 ? 24.426 -8.932 -1.144 1.00 82.31 455 PHE A O 1
ATOM 3487 N N . ILE A 1 456 ? 24.769 -6.897 -0.222 1.00 79.56 456 ILE A N 1
ATOM 3488 C CA . ILE A 1 456 ? 26.136 -7.151 0.215 1.00 79.56 456 ILE A CA 1
ATOM 3489 C C . ILE A 1 456 ? 25.982 -8.127 1.379 1.00 79.56 456 ILE A C 1
ATOM 3491 O O . ILE A 1 456 ? 25.256 -7.824 2.323 1.00 79.56 456 ILE A O 1
ATOM 3495 N N . GLU A 1 457 ? 26.557 -9.327 1.286 1.00 69.12 457 GLU A N 1
ATOM 3496 C CA . GLU A 1 457 ? 26.511 -10.294 2.386 1.00 69.12 457 GLU A CA 1
ATOM 3497 C C . GLU A 1 457 ? 27.084 -9.619 3.632 1.00 69.12 457 GLU A C 1
ATOM 3499 O O . GLU A 1 457 ? 28.296 -9.437 3.767 1.00 69.12 457 GLU A O 1
ATOM 3504 N N . ALA A 1 458 ? 26.197 -9.179 4.525 1.00 52.06 458 ALA A N 1
ATOM 3505 C CA . ALA A 1 458 ? 26.610 -8.651 5.801 1.00 52.06 458 ALA A CA 1
ATOM 3506 C C . ALA A 1 458 ? 27.341 -9.793 6.507 1.00 52.06 458 ALA A C 1
ATOM 3508 O O . ALA A 1 458 ? 26.754 -10.847 6.758 1.00 52.06 458 ALA A O 1
ATOM 3509 N N . LYS A 1 459 ? 28.627 -9.597 6.831 1.00 47.38 459 LYS A N 1
ATOM 3510 C CA . LYS A 1 459 ? 29.234 -10.334 7.944 1.00 47.38 459 LYS A CA 1
ATOM 3511 C C . LYS A 1 459 ? 28.267 -10.152 9.104 1.00 47.38 459 LYS A C 1
ATOM 3513 O O . LYS A 1 459 ? 28.060 -9.003 9.494 1.00 47.38 459 LYS A O 1
ATOM 3518 N N . GLU A 1 460 ? 27.645 -11.235 9.571 1.00 37.66 460 GLU A N 1
ATOM 3519 C CA . GLU A 1 460 ? 26.696 -11.193 10.683 1.00 37.66 460 GLU A CA 1
ATOM 3520 C C . GLU A 1 460 ? 27.254 -10.259 11.763 1.00 37.66 460 GLU A C 1
ATOM 3522 O O . GLU A 1 460 ? 28.363 -10.498 12.262 1.00 37.66 460 GLU A O 1
ATOM 3527 N N . PRO A 1 461 ? 26.581 -9.138 12.079 1.00 39.06 461 PRO A N 1
ATOM 3528 C CA . PRO A 1 461 ? 27.032 -8.328 13.188 1.00 39.06 461 PRO A CA 1
ATOM 3529 C C . PRO A 1 461 ? 26.958 -9.220 14.434 1.00 39.06 461 PRO A C 1
ATOM 3531 O O . PRO A 1 461 ? 25.946 -9.898 14.625 1.00 39.06 461 PRO A O 1
ATOM 3534 N N . PRO A 1 462 ? 28.001 -9.261 15.286 1.00 37.09 462 PRO A N 1
ATOM 3535 C CA . PRO A 1 462 ? 27.906 -9.993 16.538 1.00 37.09 462 PRO A CA 1
ATOM 3536 C C . PRO A 1 462 ? 26.683 -9.463 17.285 1.00 37.09 462 PRO A C 1
ATOM 3538 O O . PRO A 1 462 ? 26.561 -8.247 17.453 1.00 37.09 462 PRO A O 1
ATOM 3541 N N . LEU A 1 463 ? 25.779 -10.365 17.680 1.00 32.06 463 LEU A N 1
ATOM 3542 C CA . LEU A 1 463 ? 24.596 -10.075 18.490 1.00 32.06 463 LEU A CA 1
ATOM 3543 C C . LEU A 1 463 ? 25.014 -9.238 19.706 1.00 32.06 463 LEU A C 1
ATOM 3545 O O . LEU A 1 463 ? 25.454 -9.766 20.727 1.00 32.06 463 LEU A O 1
ATOM 3549 N N . LYS A 1 464 ? 24.913 -7.912 19.602 1.00 38.91 464 LYS A N 1
ATOM 3550 C CA . LYS A 1 464 ? 25.043 -7.026 20.752 1.00 38.91 464 LYS A CA 1
ATOM 3551 C C . LYS A 1 464 ? 23.678 -6.968 21.412 1.00 38.91 464 LYS A C 1
ATOM 3553 O O . LYS A 1 464 ? 22.776 -6.288 20.934 1.00 38.91 464 LYS A O 1
ATOM 3558 N N . ALA A 1 465 ? 23.545 -7.703 22.510 1.00 39.91 465 ALA A N 1
ATOM 3559 C CA . ALA A 1 465 ? 22.467 -7.507 23.461 1.00 39.91 465 ALA A CA 1
ATOM 3560 C C . ALA A 1 465 ? 22.479 -6.043 23.940 1.00 39.91 465 ALA A C 1
ATOM 3562 O O . ALA A 1 465 ? 23.508 -5.555 24.406 1.00 39.91 465 ALA A O 1
ATOM 3563 N N . GLY A 1 466 ? 21.342 -5.354 23.817 1.00 38.09 466 GLY A N 1
ATOM 3564 C CA . GLY A 1 466 ? 21.114 -4.049 24.440 1.00 38.09 466 GLY A CA 1
ATOM 3565 C C . GLY A 1 466 ? 20.921 -2.897 23.458 1.00 38.09 466 GLY A C 1
ATOM 3566 O O . GLY A 1 466 ? 21.786 -2.035 23.325 1.00 38.09 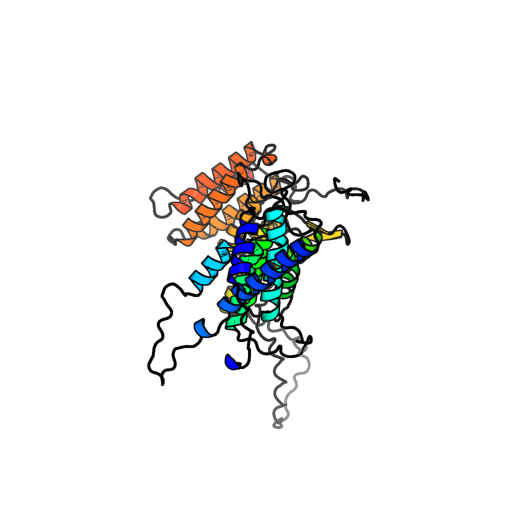466 GLY A O 1
ATOM 3567 N N . PHE A 1 467 ? 19.746 -2.831 22.830 1.00 33.00 467 PHE A N 1
ATOM 3568 C CA . PHE A 1 467 ? 19.179 -1.538 22.453 1.00 33.00 467 PHE A CA 1
ATOM 3569 C C . PHE A 1 467 ? 18.645 -0.920 23.753 1.00 33.00 467 PHE A C 1
ATOM 3571 O O . PHE A 1 467 ? 17.642 -1.381 24.292 1.00 33.00 467 PHE A O 1
ATOM 3578 N N . VAL A 1 468 ? 19.377 0.036 24.324 1.00 35.25 468 VAL A N 1
ATOM 3579 C CA . VAL A 1 468 ? 18.885 0.838 25.451 1.00 35.25 468 VAL A CA 1
ATOM 3580 C C . VAL A 1 468 ? 17.987 1.912 24.846 1.00 35.25 468 VAL A C 1
ATOM 3582 O O . VAL A 1 468 ? 18.453 2.698 24.020 1.00 35.25 468 VAL A O 1
ATOM 3585 N N . GLU A 1 469 ? 16.699 1.905 25.195 1.00 30.73 469 GLU A N 1
ATOM 3586 C CA . GLU A 1 469 ? 15.786 2.994 24.839 1.00 30.73 469 GLU A CA 1
ATOM 3587 C C . GLU A 1 469 ? 16.354 4.323 25.368 1.00 30.73 469 GLU A C 1
ATOM 3589 O O . GLU A 1 469 ? 16.818 4.372 26.511 1.00 30.73 469 GLU A O 1
ATOM 3594 N N . PRO A 1 470 ? 16.360 5.403 24.569 1.00 34.97 470 PRO A N 1
ATOM 3595 C CA . PRO A 1 470 ? 16.672 6.720 25.096 1.00 34.97 470 PRO A CA 1
ATOM 3596 C C . PRO A 1 470 ? 15.556 7.129 26.069 1.00 34.97 470 PRO A C 1
ATOM 3598 O O . PRO A 1 470 ? 14.409 7.293 25.656 1.00 34.97 470 PRO A O 1
ATOM 3601 N N . THR A 1 471 ? 15.910 7.238 27.351 1.00 42.34 471 THR A N 1
ATOM 3602 C CA . THR A 1 471 ? 15.080 7.801 28.431 1.00 42.34 471 THR A CA 1
ATOM 3603 C C . THR A 1 471 ? 14.755 9.265 28.216 1.00 42.34 471 THR A C 1
ATOM 3605 O O . THR A 1 471 ? 15.681 9.989 27.774 1.00 42.34 471 THR A O 1
#

pLDDT: mean 85.43, std 15.62, range [30.73, 98.62]

Radius of gyration: 27.03 Å; chains: 1; bounding box: 76×83×70 Å